Protein AF-0000000065776235 (afdb_homodimer)

Structure (mmCIF, N/CA/C/O backbone):
data_AF-0000000065776235-model_v1
#
loop_
_entity.id
_entity.type
_entity.pdbx_description
1 polymer '2-aminophenol 1,6-dioxygenase subunit alpha'
#
loop_
_atom_site.group_PDB
_atom_site.id
_atom_site.type_symbol
_atom_site.label_atom_id
_atom_site.label_alt_id
_atom_site.label_comp_id
_atom_site.label_asym_id
_atom_site.label_entity_id
_atom_site.label_seq_id
_atom_site.pdbx_PDB_ins_code
_atom_site.Cartn_x
_atom_site.Cartn_y
_atom_site.Cartn_z
_atom_site.occupancy
_atom_site.B_iso_or_equiv
_atom_site.auth_seq_id
_atom_site.auth_comp_id
_atom_site.auth_asym_id
_atom_site.auth_atom_id
_atom_site.pdbx_PDB_model_num
ATOM 1 N N . MET A 1 1 ? 8.898 29.781 17.75 1 84.88 1 MET A N 1
ATOM 2 C CA . MET A 1 1 ? 8.586 28.344 17.719 1 84.88 1 MET A CA 1
ATOM 3 C C . MET A 1 1 ? 8.633 27.812 16.297 1 84.88 1 MET A C 1
ATOM 5 O O . MET A 1 1 ? 8.195 28.469 15.359 1 84.88 1 MET A O 1
ATOM 9 N N . THR A 1 2 ? 9.312 26.734 16.047 1 96.06 2 THR A N 1
ATOM 10 C CA . THR A 1 2 ? 9.547 26.188 14.711 1 96.06 2 THR A CA 1
ATOM 11 C C . THR A 1 2 ? 8.234 25.766 14.062 1 96.06 2 THR A C 1
ATOM 13 O O . THR A 1 2 ? 7.969 26.109 12.914 1 96.06 2 THR A O 1
ATOM 16 N N . VAL A 1 3 ? 7.395 25.156 14.867 1 98.75 3 VAL A N 1
ATOM 17 C CA . VAL A 1 3 ? 6.082 24.781 14.359 1 98.75 3 VAL A CA 1
ATOM 18 C C . VAL A 1 3 ? 5.094 25.922 14.578 1 98.75 3 VAL A C 1
ATOM 20 O O . VAL A 1 3 ? 4.871 26.344 15.711 1 98.75 3 VAL A O 1
ATOM 23 N N . VAL A 1 4 ? 4.406 26.344 13.492 1 98.75 4 VAL A N 1
ATOM 24 C CA . VAL A 1 4 ? 3.594 27.547 13.625 1 98.75 4 VAL A CA 1
ATOM 25 C C . VAL A 1 4 ? 2.117 27.188 13.453 1 98.75 4 VAL A C 1
ATOM 27 O O . VAL A 1 4 ? 1.24 27.969 13.82 1 98.75 4 VAL A O 1
ATOM 30 N N . SER A 1 5 ? 1.833 26.062 12.906 1 98.81 5 SER A N 1
ATOM 31 C CA . SER A 1 5 ? 0.468 25.562 12.805 1 98.81 5 SER A CA 1
ATOM 32 C C . SER A 1 5 ? 0.452 24.062 12.516 1 98.81 5 SER A C 1
ATOM 34 O O . SER A 1 5 ? 1.461 23.484 12.094 1 98.81 5 SER A O 1
ATOM 36 N N . ALA A 1 6 ? -0.639 23.375 12.836 1 98.94 6 ALA A N 1
ATOM 37 C CA . ALA A 1 6 ? -0.788 21.938 12.641 1 98.94 6 ALA A CA 1
ATOM 38 C C . ALA A 1 6 ? -2.234 21.562 12.32 1 98.94 6 ALA A C 1
ATOM 40 O O . ALA A 1 6 ? -3.166 22.125 12.906 1 98.94 6 ALA A O 1
ATOM 41 N N . PHE A 1 7 ? -2.393 20.641 11.375 1 98.94 7 PHE A N 1
ATOM 42 C CA . PHE A 1 7 ? -3.727 20.297 10.898 1 98.94 7 PHE A CA 1
ATOM 43 C C . PHE A 1 7 ? -3.82 18.797 10.609 1 98.94 7 PHE A C 1
ATOM 45 O O . PHE A 1 7 ? -2.83 18.172 10.227 1 98.94 7 PHE A O 1
ATOM 52 N N . LEU A 1 8 ? -4.984 18.219 10.797 1 98.88 8 LEU A N 1
ATOM 53 C CA . LEU A 1 8 ? -5.387 16.938 10.219 1 98.88 8 LEU A CA 1
ATOM 54 C C . LEU A 1 8 ? -6.449 17.141 9.141 1 98.88 8 LEU A C 1
ATOM 56 O O . LEU A 1 8 ? -7.41 17.891 9.344 1 98.88 8 LEU A O 1
ATOM 60 N N . VAL A 1 9 ? -6.25 16.562 7.996 1 98.94 9 VAL A N 1
ATOM 61 C CA . VAL A 1 9 ? -7.23 16.641 6.922 1 98.94 9 VAL A CA 1
ATOM 62 C C . VAL A 1 9 ? -7.457 15.266 6.312 1 98.94 9 VAL A C 1
ATOM 64 O O . VAL A 1 9 ? -6.594 14.391 6.402 1 98.94 9 VAL A O 1
ATOM 67 N N . PRO A 1 10 ? -8.656 15.031 5.723 1 98.31 10 PRO A N 1
ATOM 68 C CA . PRO A 1 10 ? -8.914 13.727 5.121 1 98.31 10 PRO A CA 1
ATOM 69 C C . PRO A 1 10 ? -8.109 13.492 3.848 1 98.31 10 PRO A C 1
ATOM 71 O O . PRO A 1 10 ? -7.691 14.453 3.189 1 98.31 10 PRO A O 1
ATOM 74 N N . GLY A 1 11 ? -7.891 12.227 3.506 1 96.56 11 GLY A N 1
ATOM 75 C CA . GLY A 1 11 ? -7.16 11.875 2.297 1 96.56 11 GLY A CA 1
ATOM 76 C C . GLY A 1 11 ? -8.07 11.508 1.139 1 96.56 11 GLY A C 1
ATOM 77 O O . GLY A 1 11 ? -7.602 11.336 0.01 1 96.56 11 GLY A O 1
ATOM 78 N N . THR A 1 12 ? -9.414 11.453 1.413 1 96.62 12 THR A N 1
ATOM 79 C CA . THR A 1 12 ? -10.359 11.094 0.362 1 96.62 12 THR A CA 1
ATOM 80 C C . THR A 1 12 ? -10.438 12.195 -0.692 1 96.62 12 THR A C 1
ATOM 82 O O . THR A 1 12 ? -10.406 13.383 -0.361 1 96.62 12 THR A O 1
ATOM 85 N N . PRO A 1 13 ? -10.516 11.812 -1.955 1 97.62 13 PRO A N 1
ATOM 86 C CA . PRO A 1 13 ? -10.602 12.82 -3.014 1 97.62 13 PRO A CA 1
ATOM 87 C C . PRO A 1 13 ? -12.023 13.344 -3.221 1 97.62 13 PRO A C 1
ATOM 89 O O . PRO A 1 13 ? -12.234 14.258 -4.02 1 97.62 13 PRO A O 1
ATOM 92 N N . LEU A 1 14 ? -12.969 12.812 -2.504 1 97.38 14 LEU A N 1
ATOM 93 C CA . LEU A 1 14 ? -14.375 13.078 -2.77 1 97.38 14 LEU A CA 1
ATOM 94 C C . LEU A 1 14 ? -14.703 14.555 -2.58 1 97.38 14 LEU A C 1
ATOM 96 O O . LEU A 1 14 ? -15.383 15.156 -3.412 1 97.38 14 LEU A O 1
ATOM 100 N N . PRO A 1 15 ? -14.18 15.188 -1.507 1 98.38 15 PRO A N 1
ATOM 101 C CA . PRO A 1 15 ? -14.453 16.625 -1.363 1 98.38 15 PRO A CA 1
ATOM 102 C C . PRO A 1 15 ? -13.953 17.438 -2.553 1 98.38 15 PRO A C 1
ATOM 104 O O . PRO A 1 15 ? -14.562 18.453 -2.91 1 98.38 15 PRO A O 1
ATOM 107 N N . GLN A 1 16 ? -12.859 17.062 -3.16 1 98.38 16 GLN A N 1
ATOM 108 C CA . GLN A 1 16 ? -12.297 17.766 -4.305 1 98.38 16 GLN A CA 1
ATOM 109 C C . GLN A 1 16 ? -13.055 17.438 -5.586 1 98.38 16 GLN A C 1
ATOM 111 O O . GLN A 1 16 ? -13.305 18.312 -6.41 1 98.38 16 GLN A O 1
ATOM 116 N N . LEU A 1 17 ? -13.453 16.219 -5.723 1 97.94 17 LEU A N 1
ATOM 117 C CA . LEU A 1 17 ? -14 15.734 -6.98 1 97.94 17 LEU A CA 1
ATOM 118 C C . LEU A 1 17 ? -15.492 16.062 -7.082 1 97.94 17 LEU A C 1
ATOM 120 O O . LEU A 1 17 ? -16 16.297 -8.18 1 97.94 17 LEU A O 1
ATOM 124 N N . LYS A 1 18 ? -16.188 15.953 -5.949 1 97.81 18 LYS A N 1
ATOM 125 C CA . LYS A 1 18 ? -17.641 16.125 -5.934 1 97.81 18 LYS A CA 1
ATOM 126 C C . LYS A 1 18 ? -18.078 17.047 -4.809 1 97.81 18 LYS A C 1
ATOM 128 O O . LYS A 1 18 ? -18.875 16.672 -3.953 1 97.81 18 LYS A O 1
ATOM 133 N N . PRO A 1 19 ? -17.609 18.344 -4.902 1 97.25 19 PRO A N 1
ATOM 134 C CA . PRO A 1 19 ? -17.938 19.281 -3.832 1 97.25 19 PRO A CA 1
ATOM 135 C C . PRO A 1 19 ? -19.422 19.625 -3.795 1 97.25 19 PRO A C 1
ATOM 137 O O . PRO A 1 19 ? -19.906 20.219 -2.818 1 97.25 19 PRO A O 1
ATOM 140 N N . GLU A 1 20 ? -20.188 19.219 -4.812 1 96.94 20 GLU A N 1
ATOM 141 C CA . GLU A 1 20 ? -21.609 19.516 -4.859 1 96.94 20 GLU A CA 1
ATOM 142 C C . GLU A 1 20 ? -22.391 18.594 -3.934 1 96.94 20 GLU A C 1
ATOM 144 O O . GLU A 1 20 ? -23.547 18.859 -3.605 1 96.94 20 GLU A O 1
ATOM 149 N N . VAL A 1 21 ? -21.828 17.438 -3.584 1 97.25 21 VAL A N 1
ATOM 150 C CA . VAL A 1 21 ? -22.438 16.562 -2.586 1 97.25 21 VAL A CA 1
ATOM 151 C C . VAL A 1 21 ? -22.359 17.219 -1.209 1 97.25 21 VAL A C 1
ATOM 153 O O . VAL A 1 21 ? -21.266 17.547 -0.735 1 97.25 21 VAL A O 1
ATOM 156 N N . PRO A 1 22 ? -23.438 17.422 -0.541 1 96.44 22 PRO A N 1
ATOM 157 C CA . PRO A 1 22 ? -23.469 18.281 0.652 1 96.44 22 PRO A CA 1
ATOM 158 C C . PRO A 1 22 ? -22.422 17.875 1.69 1 96.44 22 PRO A C 1
ATOM 160 O O . PRO A 1 22 ? -21.641 18.703 2.137 1 96.44 22 PRO A O 1
ATOM 163 N N . SER A 1 23 ? -22.359 16.609 2.057 1 97.06 23 SER A N 1
ATOM 164 C CA . SER A 1 23 ? -21.422 16.172 3.08 1 97.06 23 SER A CA 1
ATOM 165 C C . SER A 1 23 ? -19.984 16.359 2.621 1 97.06 23 SER A C 1
ATOM 167 O O . SER A 1 23 ? -19.125 16.75 3.41 1 97.06 23 SER A O 1
ATOM 169 N N . TRP A 1 24 ? -19.719 16.078 1.38 1 98.38 24 TRP A N 1
ATOM 170 C CA . TRP A 1 24 ? -18.359 16.188 0.846 1 98.38 24 TRP A CA 1
ATOM 171 C C . TRP A 1 24 ? -17.969 17.656 0.645 1 98.38 24 TRP A C 1
ATOM 173 O O . TRP A 1 24 ? -16.812 18.031 0.853 1 98.38 24 TRP A O 1
ATOM 183 N N . GLY A 1 25 ? -18.953 18.422 0.234 1 98.44 25 GLY A N 1
ATOM 184 C CA . GLY A 1 25 ? -18.75 19.859 0.127 1 98.44 25 GLY A CA 1
ATOM 185 C C . GLY A 1 25 ? -18.375 20.516 1.45 1 98.44 25 GLY A C 1
ATOM 186 O O . GLY A 1 25 ? -17.562 21.422 1.495 1 98.44 25 GLY A O 1
ATOM 187 N N . GLN A 1 26 ? -19.047 20.078 2.488 1 98.31 26 GLN A N 1
ATOM 188 C CA . GLN A 1 26 ? -18.734 20.594 3.816 1 98.31 26 GLN A CA 1
ATOM 189 C C . GLN A 1 26 ? -17.297 20.281 4.199 1 98.31 26 GLN A C 1
ATOM 191 O O . GLN A 1 26 ? -16.609 21.109 4.805 1 98.31 26 GLN A O 1
ATOM 196 N N . LEU A 1 27 ? -16.875 19.094 3.902 1 98.81 27 LEU A N 1
ATOM 197 C CA . LEU A 1 27 ? -15.484 18.719 4.168 1 98.81 27 LEU A CA 1
ATOM 198 C C . LEU A 1 27 ? -14.523 19.531 3.311 1 98.81 27 LEU A C 1
ATOM 200 O O . LEU A 1 27 ? -13.453 19.922 3.773 1 98.81 27 LEU A O 1
ATOM 204 N N . ALA A 1 28 ? -14.891 19.797 2.049 1 98.88 28 ALA A N 1
ATOM 205 C CA . ALA A 1 28 ? -14.078 20.641 1.178 1 98.88 28 ALA A CA 1
ATOM 206 C C . ALA A 1 28 ? -13.922 22.031 1.763 1 98.88 28 ALA A C 1
ATOM 208 O O . ALA A 1 28 ? -12.812 22.562 1.848 1 98.88 28 ALA A O 1
ATOM 209 N N . ALA A 1 29 ? -15.031 22.609 2.172 1 98.88 29 ALA A N 1
ATOM 210 C CA . ALA A 1 29 ? -15.023 23.938 2.746 1 98.88 29 ALA A CA 1
ATOM 211 C C . ALA A 1 29 ? -14.172 24 4.012 1 98.88 29 ALA A C 1
ATOM 213 O O . ALA A 1 29 ? -13.438 24.953 4.238 1 98.88 29 ALA A O 1
ATOM 214 N N . ALA A 1 30 ? -14.328 22.984 4.832 1 98.94 30 ALA A N 1
ATOM 215 C CA . ALA A 1 30 ? -13.531 22.922 6.055 1 98.94 30 ALA A CA 1
ATOM 216 C C . ALA A 1 30 ? -12.039 22.828 5.734 1 98.94 30 ALA A C 1
ATOM 218 O O . ALA A 1 30 ? -11.219 23.453 6.414 1 98.94 30 ALA A O 1
ATOM 219 N N . THR A 1 31 ? -11.68 22.062 4.746 1 98.94 31 THR A N 1
ATOM 220 C CA . THR A 1 31 ? -10.281 21.922 4.355 1 98.94 31 THR A CA 1
ATOM 221 C C . THR A 1 31 ? -9.727 23.234 3.799 1 98.94 31 THR A C 1
ATOM 223 O O . THR A 1 31 ? -8.578 23.594 4.059 1 98.94 31 THR A O 1
ATOM 226 N N . GLU A 1 32 ? -10.516 23.938 3.041 1 98.88 32 GLU A N 1
ATOM 227 C CA . GLU A 1 32 ? -10.125 25.266 2.539 1 98.88 32 GLU A CA 1
ATOM 228 C C . GLU A 1 32 ? -9.891 26.234 3.686 1 98.88 32 GLU A C 1
ATOM 230 O O . GLU A 1 32 ? -8.953 27.031 3.643 1 98.88 32 GLU A O 1
ATOM 235 N N . ARG A 1 33 ? -10.766 26.172 4.691 1 98.88 33 ARG A N 1
ATOM 236 C CA . ARG A 1 33 ? -10.578 27.016 5.871 1 98.88 33 ARG A CA 1
ATOM 237 C C . ARG A 1 33 ? -9.266 26.672 6.574 1 98.88 33 ARG A C 1
ATOM 239 O O . ARG A 1 33 ? -8.57 27.578 7.055 1 98.88 33 ARG A O 1
ATOM 246 N N . ALA A 1 34 ? -8.984 25.391 6.648 1 98.94 34 ALA A N 1
ATOM 247 C CA . ALA A 1 34 ? -7.695 24.984 7.203 1 98.94 34 ALA A CA 1
ATOM 248 C C . ALA A 1 34 ? -6.539 25.578 6.406 1 98.94 34 ALA A C 1
ATOM 250 O O . ALA A 1 34 ? -5.535 26.016 6.98 1 98.94 34 ALA A O 1
ATOM 251 N N . GLY A 1 35 ? -6.68 25.562 5.07 1 98.94 35 GLY A N 1
ATOM 252 C CA . GLY A 1 35 ? -5.672 26.172 4.219 1 98.94 35 GLY A CA 1
ATOM 253 C C . GLY A 1 35 ? -5.477 27.656 4.488 1 98.94 35 GLY A C 1
ATOM 254 O O . GLY A 1 35 ? -4.34 28.141 4.527 1 98.94 35 GLY A O 1
ATOM 255 N N . LYS A 1 36 ? -6.523 28.359 4.66 1 98.81 36 LYS A N 1
ATOM 256 C CA . LYS A 1 36 ? -6.449 29.781 4.973 1 98.81 36 LYS A CA 1
ATOM 257 C C . LYS A 1 36 ? -5.754 30.016 6.309 1 98.81 36 LYS A C 1
ATOM 259 O O . LYS A 1 36 ? -4.941 30.922 6.441 1 98.81 36 LYS A O 1
ATOM 264 N N . ALA A 1 37 ? -6.113 29.203 7.281 1 98.88 37 ALA A N 1
ATOM 265 C CA . ALA A 1 37 ? -5.469 29.312 8.586 1 98.88 37 ALA A CA 1
ATOM 266 C C . ALA A 1 37 ? -3.973 29.016 8.484 1 98.88 37 ALA A C 1
ATOM 268 O O . ALA A 1 37 ? -3.158 29.672 9.133 1 98.88 37 ALA A O 1
ATOM 269 N N . LEU A 1 38 ? -3.646 27.984 7.707 1 98.88 38 LEU A N 1
ATOM 270 C CA . LEU A 1 38 ? -2.244 27.656 7.488 1 98.88 38 LEU A CA 1
ATOM 271 C C . LEU A 1 38 ? -1.491 28.828 6.875 1 98.88 38 LEU A C 1
ATOM 273 O O . LEU A 1 38 ? -0.419 29.203 7.355 1 98.88 38 LEU A O 1
ATOM 277 N N . ALA A 1 39 ? -1.997 29.422 5.887 1 98.81 39 ALA A N 1
ATOM 278 C CA . ALA A 1 39 ? -1.361 30.547 5.23 1 98.81 39 ALA A CA 1
ATOM 279 C C . ALA A 1 39 ? -1.167 31.719 6.203 1 98.81 39 ALA A C 1
ATOM 281 O O . ALA A 1 39 ? -0.132 32.375 6.184 1 98.81 39 ALA A O 1
ATOM 282 N N . ALA A 1 40 ? -2.166 31.922 7.031 1 98.69 40 ALA A N 1
ATOM 283 C CA . ALA A 1 40 ? -2.125 33.031 7.984 1 98.69 40 ALA A CA 1
ATOM 284 C C . ALA A 1 40 ? -0.993 32.844 8.992 1 98.69 40 ALA A C 1
ATOM 286 O O . ALA A 1 40 ? -0.474 33.812 9.539 1 98.69 40 ALA A O 1
ATOM 287 N N . SER A 1 41 ? -0.608 31.609 9.219 1 98.56 41 SER A N 1
ATOM 288 C CA . SER A 1 41 ? 0.469 31.328 10.164 1 98.56 41 SER A CA 1
ATOM 289 C C . SER A 1 41 ? 1.835 31.578 9.531 1 98.56 41 SER A C 1
ATOM 291 O O . SER A 1 41 ? 2.859 31.531 10.219 1 98.56 41 SER A O 1
ATOM 293 N N . ARG A 1 42 ? 1.979 31.797 8.273 1 98.19 42 ARG A N 1
ATOM 294 C CA . ARG A 1 42 ? 3.143 32.219 7.5 1 98.19 42 ARG A CA 1
ATOM 295 C C . ARG A 1 42 ? 4.277 31.203 7.637 1 98.19 42 ARG A C 1
ATOM 297 O O . ARG A 1 42 ? 5.402 31.578 7.977 1 98.19 42 ARG A O 1
ATOM 304 N N . PRO A 1 43 ? 4.023 29.969 7.332 1 98.81 43 PRO A N 1
ATOM 305 C CA . PRO A 1 43 ? 5.125 29 7.32 1 98.81 43 PRO A CA 1
ATOM 306 C C . PRO A 1 43 ? 6.043 29.172 6.113 1 98.81 43 PRO A C 1
ATOM 308 O O . PRO A 1 43 ? 5.625 29.703 5.086 1 98.81 43 PRO A O 1
ATOM 311 N N . ASP A 1 44 ? 7.301 28.781 6.254 1 98.75 44 ASP A N 1
ATOM 312 C CA . ASP A 1 44 ? 8.227 28.719 5.129 1 98.75 44 ASP A CA 1
ATOM 313 C C . ASP A 1 44 ? 8.039 27.422 4.332 1 98.75 44 ASP A C 1
ATOM 315 O O . ASP A 1 44 ? 8.352 27.375 3.143 1 98.75 44 ASP A O 1
ATOM 319 N N . VAL A 1 45 ? 7.543 26.375 5.02 1 98.88 45 VAL A N 1
ATOM 320 C CA . VAL A 1 45 ? 7.41 25.062 4.426 1 98.88 45 VAL A CA 1
ATOM 321 C C . VAL A 1 45 ? 6.312 24.281 5.145 1 98.88 45 VAL A C 1
ATOM 323 O O . VAL A 1 45 ? 5.98 24.578 6.293 1 98.88 45 VAL A O 1
ATOM 326 N N . VAL A 1 46 ? 5.676 23.344 4.48 1 98.94 46 VAL A N 1
ATOM 327 C CA . VAL A 1 46 ? 4.637 22.5 5.047 1 98.94 46 VAL A CA 1
ATOM 328 C C . VAL A 1 46 ? 5.129 21.047 5.113 1 98.94 46 VAL A C 1
ATOM 330 O O . VAL A 1 46 ? 5.512 20.469 4.094 1 98.94 46 VAL A O 1
ATOM 333 N N . LEU A 1 47 ? 5.191 20.453 6.316 1 98.94 47 LEU A N 1
ATOM 334 C CA . LEU A 1 47 ? 5.488 19.031 6.516 1 98.94 47 LEU A CA 1
ATOM 335 C C . LEU A 1 47 ? 4.23 18.188 6.371 1 98.94 47 LEU A C 1
ATOM 337 O O . LEU A 1 47 ? 3.291 18.328 7.16 1 98.94 47 LEU A O 1
ATOM 341 N N . VAL A 1 48 ? 4.258 17.297 5.375 1 98.94 48 VAL A N 1
ATOM 342 C CA . VAL A 1 48 ? 3.066 16.5 5.078 1 98.94 48 VAL A CA 1
ATOM 343 C C . VAL A 1 48 ? 3.369 15.023 5.258 1 98.94 48 VAL A C 1
ATOM 345 O O . VAL A 1 48 ? 4.418 14.539 4.824 1 98.94 48 VAL A O 1
ATOM 348 N N . TYR A 1 49 ? 2.553 14.32 5.957 1 98.81 49 TYR A N 1
ATOM 349 C CA . TYR A 1 49 ? 2.492 12.867 6.023 1 98.81 49 TYR A CA 1
ATOM 350 C C . TYR A 1 49 ? 1.138 12.352 5.551 1 98.81 49 TYR A C 1
ATOM 352 O O . TYR A 1 49 ? 0.103 12.688 6.133 1 98.81 49 TYR A O 1
ATOM 360 N N . SER A 1 50 ? 1.16 11.586 4.512 1 98.31 50 SER A N 1
ATOM 361 C CA . SER A 1 50 ? -0.081 11.047 3.961 1 98.31 50 SER A CA 1
ATOM 362 C C . SER A 1 50 ? -0.173 9.539 4.172 1 98.31 50 SER A C 1
ATOM 364 O O . SER A 1 50 ? 0.719 8.797 3.764 1 98.31 50 SER A O 1
ATOM 366 N N . THR A 1 51 ? -1.285 9.117 4.742 1 97 51 THR A N 1
ATOM 367 C CA . THR A 1 51 ? -1.516 7.691 4.945 1 97 51 THR A CA 1
ATOM 368 C C . THR A 1 51 ? -1.754 6.992 3.609 1 97 51 THR A C 1
ATOM 370 O O . THR A 1 51 ? -1.805 5.762 3.551 1 97 51 THR A O 1
ATOM 373 N N . GLN A 1 52 ? -1.763 7.734 2.512 1 95.88 52 GLN A N 1
ATOM 374 C CA . GLN A 1 52 ? -2.082 7.137 1.22 1 95.88 52 GLN A CA 1
ATOM 375 C C . GLN A 1 52 ? -0.837 7.02 0.345 1 95.88 52 GLN A C 1
ATOM 377 O O . GLN A 1 52 ? -0.895 6.465 -0.754 1 95.88 52 GLN A O 1
ATOM 382 N N . TRP A 1 53 ? 0.261 7.59 0.781 1 96.19 53 TRP A N 1
ATOM 383 C CA . TRP A 1 53 ? 1.535 7.234 0.165 1 96.19 53 TRP A CA 1
ATOM 384 C C . TRP A 1 53 ? 2.119 5.98 0.806 1 96.19 53 TRP A C 1
ATOM 386 O O . TRP A 1 53 ? 2.961 6.07 1.704 1 96.19 53 TRP A O 1
ATOM 396 N N . LEU A 1 54 ? 1.736 4.867 0.277 1 93.19 54 LEU A N 1
ATOM 397 C CA . LEU A 1 54 ? 2.105 3.576 0.853 1 93.19 54 LEU A CA 1
ATOM 398 C C . LEU A 1 54 ? 3.506 3.166 0.411 1 93.19 54 LEU A C 1
ATOM 400 O O . LEU A 1 54 ? 3.797 3.125 -0.787 1 93.19 54 LEU A O 1
ATOM 404 N N . ALA A 1 55 ? 4.324 3 1.393 1 91.12 55 ALA A N 1
ATOM 405 C CA . ALA A 1 55 ? 5.684 2.514 1.156 1 91.12 55 ALA A CA 1
ATOM 406 C C . ALA A 1 55 ? 5.953 1.235 1.944 1 91.12 55 ALA A C 1
ATOM 408 O O . ALA A 1 55 ? 5.387 1.033 3.023 1 91.12 55 ALA A O 1
ATOM 409 N N . VAL A 1 56 ? 6.75 0.405 1.348 1 84 56 VAL A N 1
ATOM 410 C CA . VAL A 1 56 ? 7.047 -0.854 2.023 1 84 56 VAL A CA 1
ATOM 411 C C . VAL A 1 56 ? 8.539 -0.942 2.316 1 84 56 VAL A C 1
ATOM 413 O O . VAL A 1 56 ? 8.969 -1.696 3.195 1 84 56 VAL A O 1
ATOM 416 N N . LEU A 1 57 ? 9.328 -0.141 1.485 1 80.44 57 LEU A N 1
ATOM 417 C CA . LEU A 1 57 ? 10.773 -0.131 1.695 1 80.44 57 LEU A CA 1
ATOM 418 C C . LEU A 1 57 ? 11.227 1.207 2.264 1 80.44 57 LEU A C 1
ATOM 420 O O . LEU A 1 57 ? 10.922 2.262 1.706 1 80.44 57 LEU A O 1
ATOM 424 N N . ASP A 1 58 ? 11.906 1.327 3.338 1 83.62 58 ASP A N 1
ATOM 425 C CA . ASP A 1 58 ? 12.516 2.51 3.932 1 83.62 58 ASP A CA 1
ATOM 426 C C . ASP A 1 58 ? 11.5 3.629 4.113 1 83.62 58 ASP A C 1
ATOM 428 O O . ASP A 1 58 ? 10.391 3.564 3.568 1 83.62 58 ASP A O 1
ATOM 432 N N . GLN A 1 59 ? 11.789 4.52 4.863 1 92.94 59 GLN A N 1
ATOM 433 C CA . GLN A 1 59 ? 11.094 5.801 4.836 1 92.94 59 GLN A CA 1
ATOM 434 C C . GLN A 1 59 ? 11.445 6.586 3.572 1 92.94 59 GLN A C 1
ATOM 436 O O . GLN A 1 59 ? 12.617 6.754 3.24 1 92.94 59 GLN A O 1
ATOM 441 N N . GLN A 1 60 ? 10.445 6.996 2.865 1 94.69 60 GLN A N 1
ATOM 442 C CA . GLN A 1 60 ? 10.672 7.75 1.638 1 94.69 60 GLN A CA 1
ATOM 443 C C . GLN A 1 60 ? 10.258 9.211 1.802 1 94.69 60 GLN A C 1
ATOM 445 O O . GLN A 1 60 ? 9.242 9.508 2.436 1 94.69 60 GLN A O 1
ATOM 450 N N . TRP A 1 61 ? 11.117 10.047 1.339 1 97.25 61 TRP A N 1
ATOM 451 C CA . TRP A 1 61 ? 10.867 11.484 1.297 1 97.25 61 TRP A CA 1
ATOM 452 C C . TRP A 1 61 ? 10.875 11.992 -0.139 1 97.25 61 TRP A C 1
ATOM 454 O O . TRP A 1 61 ? 11.711 11.578 -0.948 1 97.25 61 TRP A O 1
ATOM 464 N N . LEU A 1 62 ? 9.93 12.875 -0.512 1 97.31 62 LEU A N 1
ATOM 465 C CA . LEU A 1 62 ? 9.891 13.453 -1.852 1 97.31 62 LEU A CA 1
ATOM 466 C C . LEU A 1 62 ? 11 14.484 -2.033 1 97.31 62 LEU A C 1
ATOM 468 O O . LEU A 1 62 ? 10.945 15.562 -1.436 1 97.31 62 LEU A O 1
ATOM 472 N N . THR A 1 63 ? 12 14.164 -2.863 1 97.5 63 THR A N 1
ATOM 473 C CA . THR A 1 63 ? 13.133 15.062 -3.051 1 97.5 63 THR A CA 1
ATOM 474 C C . THR A 1 63 ? 13.141 15.625 -4.469 1 97.5 63 THR A C 1
ATOM 476 O O . THR A 1 63 ? 14.148 16.188 -4.91 1 97.5 63 THR A O 1
ATOM 479 N N . ARG A 1 64 ? 12.07 15.461 -5.199 1 96.38 64 ARG A N 1
ATOM 480 C CA . ARG A 1 64 ? 11.914 16.109 -6.5 1 96.38 64 ARG A CA 1
ATOM 481 C C . ARG A 1 64 ? 11.383 17.531 -6.344 1 96.38 64 ARG A C 1
ATOM 483 O O . ARG A 1 64 ? 10.352 17.75 -5.711 1 96.38 64 ARG A O 1
ATOM 490 N N . PRO A 1 65 ? 12.039 18.484 -6.973 1 97.62 65 PRO A N 1
ATOM 491 C CA . PRO A 1 65 ? 11.664 19.875 -6.738 1 97.62 65 PRO A CA 1
ATOM 492 C C . PRO A 1 65 ? 10.25 20.203 -7.207 1 97.62 65 PRO A C 1
ATOM 494 O O . PRO A 1 65 ? 9.562 21.016 -6.59 1 97.62 65 PRO A O 1
ATOM 497 N N . ARG A 1 66 ? 9.914 19.625 -8.312 1 98.12 66 ARG A N 1
ATOM 498 C CA . ARG A 1 66 ? 8.594 19.859 -8.883 1 98.12 66 ARG A CA 1
ATOM 499 C C . ARG A 1 66 ? 7.996 18.562 -9.43 1 98.12 66 ARG A C 1
ATOM 501 O O . ARG A 1 66 ? 8.648 17.844 -10.195 1 98.12 66 ARG A O 1
ATOM 508 N N . SER A 1 67 ? 6.848 18.234 -8.984 1 97.44 67 SER A N 1
ATOM 509 C CA . SER A 1 67 ? 6.062 17.109 -9.492 1 97.44 67 SER A CA 1
ATOM 510 C C . SER A 1 67 ? 4.754 17.594 -10.117 1 97.44 67 SER A C 1
ATOM 512 O O . SER A 1 67 ? 3.947 18.234 -9.445 1 97.44 67 SER A O 1
ATOM 514 N N . GLU A 1 68 ? 4.555 17.328 -11.352 1 96.81 68 GLU A N 1
ATOM 515 C CA . GLU A 1 68 ? 3.332 17.734 -12.039 1 96.81 68 GLU A CA 1
ATOM 516 C C . GLU A 1 68 ? 2.727 16.578 -12.836 1 96.81 68 GLU A C 1
ATOM 518 O O . GLU A 1 68 ? 3.445 15.688 -13.289 1 96.81 68 GLU A O 1
ATOM 523 N N . GLY A 1 69 ? 1.39 16.594 -12.906 1 95.38 69 GLY A N 1
ATOM 524 C CA . GLY A 1 69 ? 0.715 15.547 -13.664 1 95.38 69 GLY A CA 1
ATOM 525 C C . GLY A 1 69 ? -0.773 15.469 -13.383 1 95.38 69 GLY A C 1
ATOM 526 O O . GLY A 1 69 ? -1.372 16.438 -12.914 1 95.38 69 GLY A O 1
ATOM 527 N N . VAL A 1 70 ? -1.372 14.406 -13.875 1 94.19 70 VAL A N 1
ATOM 528 C CA . VAL A 1 70 ? -2.775 14.07 -13.648 1 94.19 70 VAL A CA 1
ATOM 529 C C . VAL A 1 70 ? -2.885 12.695 -13 1 94.19 70 VAL A C 1
ATOM 531 O O . VAL A 1 70 ? -2.236 11.742 -13.43 1 94.19 70 VAL A O 1
ATOM 534 N N . HIS A 1 71 ? -3.609 12.695 -11.906 1 93.44 71 HIS A N 1
ATOM 535 C CA . HIS A 1 71 ? -3.783 11.469 -11.133 1 93.44 71 HIS A CA 1
ATOM 536 C C . HIS A 1 71 ? -5.234 11 -11.164 1 93.44 71 HIS A C 1
ATOM 538 O O . HIS A 1 71 ? -6.156 11.82 -11.086 1 93.44 71 HIS A O 1
ATOM 544 N N . VAL A 1 72 ? -5.457 9.68 -11.367 1 89.38 72 VAL A N 1
ATOM 545 C CA . VAL A 1 72 ? -6.766 9.047 -11.234 1 89.38 72 VAL A CA 1
ATOM 546 C C . VAL A 1 72 ? -6.781 8.141 -10 1 89.38 72 VAL A C 1
ATOM 548 O O . VAL A 1 72 ? -5.957 7.234 -9.883 1 89.38 72 VAL A O 1
ATOM 551 N N . ASP A 1 73 ? -7.699 8.484 -9.109 1 91.31 73 ASP A N 1
ATOM 552 C CA . ASP A 1 73 ? -7.805 7.672 -7.898 1 91.31 73 ASP A CA 1
ATOM 553 C C . ASP A 1 73 ? -8.305 6.266 -8.219 1 91.31 73 ASP A C 1
ATOM 555 O O . ASP A 1 73 ? -9.266 6.098 -8.969 1 91.31 73 ASP A O 1
ATOM 559 N N . GLU A 1 74 ? -7.699 5.32 -7.602 1 83.25 74 GLU A N 1
ATOM 560 C CA . GLU A 1 74 ? -7.988 3.938 -7.969 1 83.25 74 GLU A CA 1
ATOM 561 C C . GLU A 1 74 ? -9.367 3.514 -7.477 1 83.25 74 GLU A C 1
ATOM 563 O O . GLU A 1 74 ? -9.977 2.594 -8.031 1 83.25 74 GLU A O 1
ATOM 568 N N . ASN A 1 75 ? -9.867 4.148 -6.43 1 85 75 ASN A N 1
ATOM 569 C CA . ASN A 1 75 ? -11.141 3.766 -5.824 1 85 75 ASN A CA 1
ATOM 570 C C . ASN A 1 75 ? -12.297 4.609 -6.359 1 85 75 ASN A C 1
ATOM 572 O O . ASN A 1 75 ? -13.453 4.188 -6.309 1 85 75 ASN A O 1
ATOM 576 N N . TRP A 1 76 ? -11.945 5.777 -6.855 1 90.25 76 TRP A N 1
ATOM 577 C CA . TRP A 1 76 ? -12.977 6.734 -7.23 1 90.25 76 TRP A CA 1
ATOM 578 C C . TRP A 1 76 ? -12.758 7.242 -8.656 1 90.25 76 TRP A C 1
ATOM 580 O O . TRP A 1 76 ? -12.977 8.422 -8.938 1 90.25 76 TRP A O 1
ATOM 590 N N . TYR A 1 77 ? -12.242 6.406 -9.484 1 86.25 77 TYR A N 1
ATOM 591 C CA . TYR A 1 77 ? -11.836 6.789 -10.828 1 86.25 77 TYR A CA 1
ATOM 592 C C . TYR A 1 77 ? -13.031 7.293 -11.633 1 86.25 77 TYR A C 1
ATOM 594 O O . TYR A 1 77 ? -12.867 8.07 -12.57 1 86.25 77 TYR A O 1
ATOM 602 N N . GLU A 1 78 ? -14.289 6.93 -11.25 1 86.56 78 GLU A N 1
ATOM 603 C CA . GLU A 1 78 ? -15.492 7.324 -11.977 1 86.56 78 GLU A CA 1
ATOM 604 C C . GLU A 1 78 ? -15.82 8.797 -11.75 1 86.56 78 GLU A C 1
ATOM 606 O O . GLU A 1 78 ? -16.609 9.383 -12.5 1 86.56 78 GLU A O 1
ATOM 611 N N . PHE A 1 79 ? -15.188 9.383 -10.734 1 91.75 79 PHE A N 1
ATOM 612 C CA . PHE A 1 79 ? -15.57 10.742 -10.367 1 91.75 79 PHE A CA 1
ATOM 613 C C . PHE A 1 79 ? -14.648 11.766 -11.023 1 91.75 79 PHE A C 1
ATOM 615 O O . PHE A 1 79 ? -14.906 12.969 -10.969 1 91.75 79 PHE A O 1
ATOM 622 N N . GLY A 1 80 ? -13.57 11.336 -11.695 1 91 80 GLY A N 1
ATOM 623 C CA . GLY A 1 80 ? -12.719 12.258 -12.43 1 91 80 GLY A CA 1
ATOM 624 C C . GLY A 1 80 ? -11.25 12.133 -12.078 1 91 80 GLY A C 1
ATOM 625 O O . GLY A 1 80 ? -10.852 11.188 -11.383 1 91 80 GLY A O 1
ATOM 626 N N . ASP A 1 81 ? -10.5 13 -12.664 1 93.81 81 ASP A N 1
ATOM 627 C CA . ASP A 1 81 ? -9.055 12.992 -12.445 1 93.81 81 ASP A CA 1
ATOM 628 C C . ASP A 1 81 ? -8.617 14.195 -11.609 1 93.81 81 ASP A C 1
ATOM 630 O O . ASP A 1 81 ? -9.406 15.102 -11.352 1 93.81 81 ASP A O 1
ATOM 634 N N . LEU A 1 82 ? -7.465 14.133 -11.047 1 96.5 82 LEU A N 1
ATOM 635 C CA . LEU A 1 82 ? -6.883 15.133 -10.164 1 96.5 82 LEU A CA 1
ATOM 636 C C . LEU A 1 82 ? -5.59 15.695 -10.75 1 96.5 82 LEU A C 1
ATOM 638 O O . LEU A 1 82 ? -4.539 15.047 -10.672 1 96.5 82 LEU A O 1
ATOM 642 N N . ALA A 1 83 ? -5.641 16.906 -11.289 1 96.88 83 ALA A N 1
ATOM 643 C CA . ALA A 1 83 ? -4.414 17.562 -11.727 1 96.88 83 ALA A CA 1
ATOM 644 C C . ALA A 1 83 ? -3.605 18.062 -10.531 1 96.88 83 ALA A C 1
ATOM 646 O O . ALA A 1 83 ? -4.176 18.484 -9.523 1 96.88 83 ALA A O 1
ATOM 647 N N . TYR A 1 84 ? -2.289 17.984 -10.617 1 97.81 84 TYR A N 1
ATOM 648 C CA . TYR A 1 84 ? -1.461 18.484 -9.523 1 97.81 84 TYR A CA 1
ATOM 649 C C . TYR A 1 84 ? -0.182 19.125 -10.062 1 97.81 84 TYR A C 1
ATOM 651 O O . TYR A 1 84 ? 0.259 18.797 -11.172 1 97.81 84 TYR A O 1
ATOM 659 N N . ASP A 1 85 ? 0.341 20.078 -9.492 1 98.25 85 ASP A N 1
ATOM 660 C CA . ASP A 1 85 ? 1.614 20.781 -9.656 1 98.25 85 ASP A CA 1
ATOM 661 C C . ASP A 1 85 ? 2.207 21.156 -8.297 1 98.25 85 ASP A C 1
ATOM 663 O O . ASP A 1 85 ? 1.844 22.188 -7.727 1 98.25 85 ASP A O 1
ATOM 667 N N . ILE A 1 86 ? 3.115 20.297 -7.805 1 98.5 86 ILE A N 1
ATOM 668 C CA . ILE A 1 86 ? 3.523 20.359 -6.406 1 98.5 86 ILE A CA 1
ATOM 669 C C . ILE A 1 86 ? 5.004 20.719 -6.316 1 98.5 86 ILE A C 1
ATOM 671 O O . ILE A 1 86 ? 5.84 20.109 -6.984 1 98.5 86 ILE A O 1
ATOM 675 N N . ARG A 1 87 ? 5.301 21.703 -5.52 1 98.75 87 ARG A N 1
ATOM 676 C CA . ARG A 1 87 ? 6.668 22.109 -5.227 1 98.75 87 ARG A CA 1
ATOM 677 C C . ARG A 1 87 ? 7.145 21.531 -3.9 1 98.75 87 ARG A C 1
ATOM 679 O O . ARG A 1 87 ? 6.387 21.484 -2.93 1 98.75 87 ARG A O 1
ATOM 686 N N . ALA A 1 88 ? 8.352 21.047 -3.932 1 98.56 88 ALA A N 1
ATOM 687 C CA . ALA A 1 88 ? 8.945 20.484 -2.719 1 98.56 88 ALA A CA 1
ATOM 688 C C . ALA A 1 88 ? 10.125 21.328 -2.246 1 98.56 88 ALA A C 1
ATOM 690 O O . ALA A 1 88 ? 10.828 21.938 -3.059 1 98.56 88 ALA A O 1
ATOM 691 N N . ASP A 1 89 ? 10.273 21.453 -0.972 1 98.69 89 ASP A N 1
ATOM 692 C CA . ASP A 1 89 ? 11.508 21.969 -0.375 1 98.69 89 ASP A CA 1
ATOM 693 C C . ASP A 1 89 ? 12.578 20.875 -0.33 1 98.69 89 ASP A C 1
ATOM 695 O O . ASP A 1 89 ? 12.758 20.219 0.695 1 98.69 89 ASP A O 1
ATOM 699 N N . THR A 1 90 ? 13.352 20.75 -1.38 1 98.38 90 THR A N 1
ATOM 700 C CA . THR A 1 90 ? 14.258 19.625 -1.549 1 98.38 90 THR A CA 1
ATOM 701 C C . THR A 1 90 ? 15.398 19.703 -0.537 1 98.38 90 THR A C 1
ATOM 703 O O . THR A 1 90 ? 15.906 18.672 -0.084 1 98.38 90 THR A O 1
ATOM 706 N N . ALA A 1 91 ? 15.812 20.938 -0.182 1 98.62 91 ALA A N 1
ATOM 707 C CA . ALA A 1 91 ? 16.875 21.078 0.818 1 98.62 91 ALA A CA 1
ATOM 708 C C . ALA A 1 91 ? 16.453 20.453 2.145 1 98.62 91 ALA A C 1
ATOM 710 O O . ALA A 1 91 ? 17.219 19.688 2.746 1 98.62 91 ALA A O 1
ATOM 711 N N . LEU A 1 92 ? 15.258 20.75 2.561 1 98.81 92 LEU A N 1
ATOM 712 C CA . LEU A 1 92 ? 14.766 20.203 3.822 1 98.81 92 LEU A CA 1
ATOM 713 C C . LEU A 1 92 ? 14.477 18.719 3.689 1 98.81 92 LEU A C 1
ATOM 715 O O . LEU A 1 92 ? 14.758 17.938 4.605 1 98.81 92 LEU A O 1
ATOM 719 N N . ALA A 1 93 ? 13.898 18.266 2.582 1 98.75 93 ALA A N 1
ATOM 720 C CA . ALA A 1 93 ? 13.625 16.844 2.355 1 98.75 93 ALA A CA 1
ATOM 721 C C . ALA A 1 93 ? 14.914 16.031 2.395 1 98.75 93 ALA A C 1
ATOM 723 O O . ALA A 1 93 ? 14.953 14.953 2.988 1 98.75 93 ALA A O 1
ATOM 724 N N . GLU A 1 94 ? 15.93 16.547 1.778 1 98.44 94 GLU A N 1
ATOM 725 C CA . GLU A 1 94 ? 17.219 15.867 1.776 1 98.44 94 GLU A CA 1
ATOM 726 C C . GLU A 1 94 ? 17.812 15.797 3.184 1 98.44 94 GLU A C 1
ATOM 728 O O . GLU A 1 94 ? 18.453 14.805 3.545 1 98.44 94 GLU A O 1
ATOM 733 N N . ALA A 1 95 ? 17.641 16.859 3.924 1 98.62 95 ALA A N 1
ATOM 734 C CA . ALA A 1 95 ? 18.078 16.828 5.316 1 98.62 95 ALA A CA 1
ATOM 735 C C . ALA A 1 95 ? 17.359 15.727 6.09 1 98.62 95 ALA A C 1
ATOM 737 O O . ALA A 1 95 ? 17.969 15.055 6.926 1 98.62 95 ALA A O 1
ATOM 738 N N . CYS A 1 96 ? 16.062 15.531 5.832 1 98.5 96 CYS A N 1
ATOM 739 C CA . CYS A 1 96 ? 15.305 14.461 6.473 1 98.5 96 CYS A CA 1
ATOM 740 C C . CYS A 1 96 ? 15.828 13.094 6.059 1 98.5 96 CYS A C 1
ATOM 742 O O . CYS A 1 96 ? 15.945 12.195 6.891 1 98.5 96 CYS A O 1
ATOM 744 N N . VAL A 1 97 ? 16.156 12.938 4.781 1 96.88 97 VAL A N 1
ATOM 745 C CA . VAL A 1 97 ? 16.719 11.68 4.277 1 96.88 97 VAL A CA 1
ATOM 746 C C . VAL A 1 97 ? 18.016 11.359 5.02 1 96.88 97 VAL A C 1
ATOM 748 O O . VAL A 1 97 ? 18.203 10.234 5.484 1 96.88 97 VAL A O 1
ATOM 751 N N . THR A 1 98 ? 18.844 12.352 5.207 1 96.12 98 THR A N 1
ATOM 752 C CA . THR A 1 98 ? 20.172 12.172 5.781 1 96.12 98 THR A CA 1
ATOM 753 C C . THR A 1 98 ? 20.078 11.93 7.2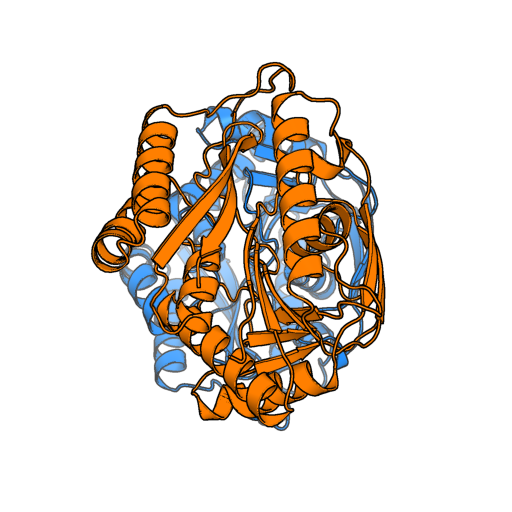85 1 96.12 98 THR A C 1
ATOM 755 O O . THR A 1 98 ? 20.875 11.172 7.848 1 96.12 98 THR A O 1
ATOM 758 N N . SER A 1 99 ? 19.109 12.531 7.898 1 96.06 99 SER A N 1
ATOM 759 C CA . SER A 1 99 ? 19 12.5 9.352 1 96.06 99 SER A CA 1
ATOM 760 C C . SER A 1 99 ? 18.281 11.25 9.828 1 96.06 99 SER A C 1
ATOM 762 O O . SER A 1 99 ? 18.469 10.805 10.961 1 96.06 99 SER A O 1
ATOM 764 N N . SER A 1 100 ? 17.422 10.672 8.992 1 93.56 100 SER A N 1
ATOM 765 C CA . SER A 1 100 ? 16.547 9.57 9.391 1 93.56 100 SER A CA 1
ATOM 766 C C . SER A 1 100 ? 17.359 8.383 9.914 1 93.56 100 SER A C 1
ATOM 768 O O . SER A 1 100 ? 17.047 7.84 10.977 1 93.56 100 SER A O 1
ATOM 770 N N . PRO A 1 101 ? 18.438 8.016 9.227 1 86.75 101 PRO A N 1
ATOM 771 C CA . PRO A 1 101 ? 19.219 6.871 9.711 1 86.75 101 PRO A CA 1
ATOM 772 C C . PRO A 1 101 ? 19.859 7.129 11.07 1 86.75 101 PRO A C 1
ATOM 774 O O . PRO A 1 101 ? 20.062 6.195 11.852 1 86.75 101 PRO A O 1
ATOM 777 N N . LEU A 1 102 ? 20.172 8.367 11.359 1 84.19 102 LEU A N 1
ATOM 778 C CA . LEU A 1 102 ? 20.781 8.742 12.641 1 84.19 102 LEU A CA 1
ATOM 779 C C . LEU A 1 102 ? 19.797 8.5 13.789 1 84.19 102 LEU A C 1
ATOM 781 O O . LEU A 1 102 ? 20.219 8.383 14.945 1 84.19 102 LEU A O 1
ATOM 785 N N . HIS A 1 103 ? 18.578 8.336 13.391 1 82.56 103 HIS A N 1
ATOM 786 C CA . HIS A 1 103 ? 17.547 8.086 14.383 1 82.56 103 HIS A CA 1
ATOM 787 C C . HIS A 1 103 ? 16.984 6.676 14.258 1 82.56 103 HIS A C 1
ATOM 789 O O . HIS A 1 103 ? 15.867 6.402 14.719 1 82.56 103 HIS A O 1
ATOM 795 N N . GLY A 1 104 ? 17.641 5.871 13.508 1 83.75 104 GLY A N 1
ATOM 796 C CA . GLY A 1 104 ? 17.328 4.449 13.469 1 83.75 104 GLY A CA 1
ATOM 797 C C . GLY A 1 104 ? 16.312 4.09 12.398 1 83.75 104 GLY A C 1
ATOM 798 O O . GLY A 1 104 ? 15.75 2.994 12.414 1 83.75 104 GLY A O 1
ATOM 799 N N . VAL A 1 105 ? 15.984 5.039 11.516 1 87.88 105 VAL A N 1
ATOM 800 C CA . VAL A 1 105 ? 15.031 4.773 10.438 1 87.88 105 VAL A CA 1
ATOM 801 C C . VAL A 1 105 ? 15.719 4.949 9.086 1 87.88 105 VAL A C 1
ATOM 803 O O . VAL A 1 105 ? 16.141 6.059 8.734 1 87.88 105 VAL A O 1
ATOM 806 N N . HIS A 1 106 ? 15.836 3.912 8.375 1 86.44 106 HIS A N 1
ATOM 807 C CA . HIS A 1 106 ? 16.391 4.027 7.027 1 86.44 106 HIS A CA 1
ATOM 808 C C . HIS A 1 106 ? 15.484 4.844 6.121 1 86.44 106 HIS A C 1
ATOM 810 O O . HIS A 1 106 ? 14.258 4.723 6.188 1 86.44 106 HIS A O 1
ATOM 816 N N . ALA A 1 107 ? 16.188 5.648 5.312 1 92.06 107 ALA A N 1
ATOM 817 C CA . ALA A 1 107 ? 15.375 6.543 4.484 1 92.06 107 ALA A CA 1
ATOM 818 C C . ALA A 1 107 ? 16.016 6.727 3.107 1 92.06 107 ALA A C 1
ATOM 820 O O . ALA A 1 107 ? 17.203 6.492 2.932 1 92.06 107 ALA A O 1
ATOM 821 N N . ARG A 1 108 ? 15.266 7.09 2.146 1 90.44 108 ARG A N 1
ATOM 822 C CA . ARG A 1 108 ? 15.727 7.441 0.808 1 90.44 108 ARG A CA 1
ATOM 823 C C . ARG A 1 108 ? 14.883 8.57 0.218 1 90.44 108 ARG A C 1
ATOM 825 O O . ARG A 1 108 ? 13.734 8.758 0.609 1 90.44 108 ARG A O 1
ATOM 832 N N . GLY A 1 109 ? 15.516 9.281 -0.708 1 94.06 109 GLY A N 1
ATOM 833 C CA . GLY A 1 109 ? 14.805 10.297 -1.466 1 94.06 109 GLY A CA 1
ATOM 834 C C . GLY A 1 109 ? 14.164 9.766 -2.734 1 94.06 109 GLY A C 1
ATOM 835 O O . GLY A 1 109 ? 14.719 8.867 -3.379 1 94.06 109 GLY A O 1
ATOM 836 N N . VAL A 1 110 ? 13.031 10.289 -3.033 1 92.81 110 VAL A N 1
ATOM 837 C CA . VAL A 1 110 ? 12.375 9.969 -4.297 1 92.81 110 VAL A CA 1
ATOM 838 C C . VAL A 1 110 ? 12.523 11.141 -5.262 1 92.81 110 VAL A C 1
ATOM 840 O O . VAL A 1 110 ? 11.969 12.219 -5.031 1 92.81 110 VAL A O 1
ATOM 843 N N . ASN A 1 111 ? 13.273 10.898 -6.344 1 92.38 111 ASN A N 1
ATOM 844 C CA . ASN A 1 111 ? 13.562 11.984 -7.277 1 92.38 111 ASN A CA 1
ATOM 845 C C . ASN A 1 111 ? 13.539 11.5 -8.727 1 92.38 111 ASN A C 1
ATOM 847 O O . ASN A 1 111 ? 14.5 11.719 -9.469 1 92.38 111 ASN A O 1
ATOM 851 N N . TYR A 1 112 ? 12.547 10.789 -9.102 1 86.25 112 TYR A N 1
ATOM 852 C CA . TYR A 1 112 ? 12.469 10.406 -10.508 1 86.25 112 TYR A CA 1
ATOM 853 C C . TYR A 1 112 ? 11.188 10.93 -11.141 1 86.25 112 TYR A C 1
ATOM 855 O O . TYR A 1 112 ? 10.172 11.109 -10.453 1 86.25 112 TYR A O 1
ATOM 863 N N . ASP A 1 113 ? 11.297 11.18 -12.469 1 85.19 113 ASP A N 1
ATOM 864 C CA . ASP A 1 113 ? 10.18 11.727 -13.227 1 85.19 113 ASP A CA 1
ATOM 865 C C . ASP A 1 113 ? 9.031 10.727 -13.312 1 85.19 113 ASP A C 1
ATOM 867 O O . ASP A 1 113 ? 9.25 9.539 -13.555 1 85.19 113 ASP A O 1
ATOM 871 N N . GLY A 1 114 ? 7.848 11.289 -13.023 1 83.44 114 GLY A N 1
ATOM 872 C CA . GLY A 1 114 ? 6.668 10.453 -13.172 1 83.44 114 GLY A CA 1
ATOM 873 C C . GLY A 1 114 ? 6.316 9.688 -11.906 1 83.44 114 GLY A C 1
ATOM 874 O O . GLY A 1 114 ? 5.375 8.898 -11.898 1 83.44 114 GLY A O 1
ATOM 875 N N . PHE A 1 115 ? 7.07 9.953 -10.82 1 89.06 115 PHE A N 1
ATOM 876 C CA . PHE A 1 115 ? 6.668 9.336 -9.562 1 89.06 115 PHE A CA 1
ATOM 877 C C . PHE A 1 115 ? 5.219 9.68 -9.234 1 89.06 115 PHE A C 1
ATOM 879 O O . PHE A 1 115 ? 4.828 10.844 -9.258 1 89.06 115 PHE A O 1
ATOM 886 N N . PRO A 1 116 ? 4.457 8.656 -8.945 1 88.19 116 PRO A N 1
ATOM 887 C CA . PRO A 1 116 ? 3.049 8.945 -8.672 1 88.19 116 PRO A CA 1
ATOM 888 C C . PRO A 1 116 ? 2.824 9.562 -7.297 1 88.19 116 PRO A C 1
ATOM 890 O O . PRO A 1 116 ? 3.094 8.914 -6.277 1 88.19 116 PRO A O 1
ATOM 893 N N . ILE A 1 117 ? 2.275 10.75 -7.316 1 95.56 117 ILE A N 1
ATOM 894 C CA . ILE A 1 117 ? 1.903 11.383 -6.055 1 95.56 117 ILE A CA 1
ATOM 895 C C . ILE A 1 117 ? 0.577 10.812 -5.562 1 95.56 117 ILE A C 1
ATOM 897 O O . ILE A 1 117 ? -0.356 10.625 -6.348 1 95.56 117 ILE A O 1
ATOM 901 N N . ASP A 1 118 ? 0.501 10.492 -4.32 1 95.69 118 ASP A N 1
ATOM 902 C CA . ASP A 1 118 ? -0.686 9.836 -3.779 1 95.69 118 ASP A CA 1
ATOM 903 C C . ASP A 1 118 ? -1.877 10.789 -3.756 1 95.69 118 ASP A C 1
ATOM 905 O O . ASP A 1 118 ? -1.702 12.008 -3.648 1 95.69 118 ASP A O 1
ATOM 909 N N . THR A 1 119 ? -3.072 10.273 -3.736 1 96.88 119 THR A N 1
ATOM 910 C CA . THR A 1 119 ? -4.328 11.008 -3.797 1 96.88 119 THR A CA 1
ATOM 911 C C . THR A 1 119 ? -4.445 11.969 -2.617 1 96.88 119 THR A C 1
ATOM 913 O O . THR A 1 119 ? -4.859 13.125 -2.787 1 96.88 119 THR A O 1
ATOM 916 N N . GLY A 1 120 ? -4.129 11.5 -1.449 1 98.25 120 GLY A N 1
ATOM 917 C CA . GLY A 1 120 ? -4.281 12.32 -0.26 1 98.25 120 GLY A CA 1
ATOM 918 C C . GLY A 1 120 ? -3.457 13.594 -0.308 1 98.25 120 GLY A C 1
ATOM 919 O O . GLY A 1 120 ? -3.953 14.68 0.018 1 98.25 120 GLY A O 1
ATOM 920 N N . THR A 1 121 ? -2.195 13.445 -0.703 1 98.75 121 THR A N 1
ATOM 921 C CA . THR A 1 121 ? -1.322 14.602 -0.836 1 98.75 121 THR A CA 1
ATOM 922 C C . THR A 1 121 ? -1.867 15.57 -1.881 1 98.75 121 THR A C 1
ATOM 924 O O . THR A 1 121 ? -1.902 16.781 -1.653 1 98.75 121 THR A O 1
ATOM 927 N N . ILE A 1 122 ? -2.344 15.055 -2.996 1 98.75 122 ILE A N 1
ATOM 928 C CA . ILE A 1 122 ? -2.859 15.875 -4.082 1 98.75 122 ILE A CA 1
ATOM 929 C C . ILE A 1 122 ? -4.09 16.641 -3.609 1 98.75 122 ILE A C 1
ATOM 931 O O . ILE A 1 122 ? -4.188 17.859 -3.816 1 98.75 122 ILE A O 1
ATOM 935 N N . THR A 1 123 ? -4.977 15.945 -2.965 1 98.69 123 THR A N 1
ATOM 936 C CA . THR A 1 123 ? -6.219 16.547 -2.502 1 98.69 123 THR A CA 1
ATOM 937 C C . THR A 1 123 ? -5.941 17.609 -1.447 1 98.69 123 THR A C 1
ATOM 939 O O . THR A 1 123 ? -6.523 18.703 -1.487 1 98.69 123 THR A O 1
ATOM 942 N N . ALA A 1 124 ? -5.066 17.312 -0.47 1 98.88 124 ALA A N 1
ATOM 943 C CA . ALA A 1 124 ? -4.688 18.297 0.54 1 98.88 124 ALA A CA 1
ATOM 944 C C . ALA A 1 124 ? -4.09 19.547 -0.106 1 98.88 124 ALA A C 1
ATOM 946 O O . ALA A 1 124 ? -4.426 20.672 0.269 1 98.88 124 ALA A O 1
ATOM 947 N N . CYS A 1 125 ? -3.191 19.328 -1.097 1 98.88 125 CYS A N 1
ATOM 948 C CA . CYS A 1 125 ? -2.551 20.453 -1.779 1 98.88 125 CYS A CA 1
ATOM 949 C C . CYS A 1 125 ? -3.584 21.328 -2.463 1 98.88 125 CYS A C 1
ATOM 951 O O . CYS A 1 125 ? -3.555 22.562 -2.316 1 98.88 125 CYS A O 1
ATOM 953 N N . THR A 1 126 ? -4.465 20.703 -3.188 1 98.75 126 THR A N 1
ATOM 954 C CA . THR A 1 126 ? -5.453 21.438 -3.969 1 98.75 126 THR A CA 1
ATOM 955 C C . THR A 1 126 ? -6.391 22.219 -3.055 1 98.75 126 THR A C 1
ATOM 957 O O . THR A 1 126 ? -6.617 23.422 -3.266 1 98.75 126 THR A O 1
ATOM 960 N N . LEU A 1 127 ? -6.914 21.609 -2.029 1 98.88 127 LEU A N 1
ATOM 961 C CA . LEU A 1 127 ? -7.961 22.219 -1.223 1 98.88 127 LEU A CA 1
ATOM 962 C C . LEU A 1 127 ? -7.367 23.219 -0.223 1 98.88 127 LEU A C 1
ATOM 964 O O . LEU A 1 127 ? -7.996 24.219 0.11 1 98.88 127 LEU A O 1
ATOM 968 N N . MET A 1 128 ? -6.117 22.938 0.269 1 98.94 128 MET A N 1
ATOM 969 C CA . MET A 1 128 ? -5.516 23.828 1.266 1 98.94 128 MET A CA 1
ATOM 970 C C . MET A 1 128 ? -4.703 24.922 0.598 1 98.94 128 MET A C 1
ATOM 972 O O . MET A 1 128 ? -4.328 25.906 1.245 1 98.94 128 MET A O 1
ATOM 976 N N . GLY A 1 129 ? -4.418 24.781 -0.654 1 98.75 129 GLY A N 1
ATOM 977 C CA . GLY A 1 129 ? -3.576 25.766 -1.328 1 98.75 129 GLY A CA 1
ATOM 978 C C . GLY A 1 129 ? -2.115 25.656 -0.932 1 98.75 129 GLY A C 1
ATOM 979 O O . GLY A 1 129 ? -1.444 26.672 -0.755 1 98.75 129 GLY A O 1
ATOM 980 N N . ILE A 1 130 ? -1.634 24.438 -0.801 1 98.81 130 ILE A N 1
ATOM 981 C CA . ILE A 1 130 ? -0.234 24.219 -0.456 1 98.81 130 ILE A CA 1
ATOM 982 C C . ILE A 1 130 ? 0.458 23.438 -1.578 1 98.81 130 ILE A C 1
ATOM 984 O O . ILE A 1 130 ? -0.172 23.094 -2.576 1 98.81 130 ILE A O 1
ATOM 988 N N . GLY A 1 131 ? 1.82 23.234 -1.441 1 98.75 131 GLY A N 1
ATOM 989 C CA . GLY A 1 131 ? 2.578 22.641 -2.531 1 98.75 131 GLY A CA 1
ATOM 990 C C . GLY A 1 131 ? 2.932 23.625 -3.621 1 98.75 131 GLY A C 1
ATOM 991 O O . GLY A 1 131 ? 3.23 23.234 -4.754 1 98.75 131 GLY A O 1
ATOM 992 N N . THR A 1 132 ? 2.771 24.906 -3.305 1 98.56 132 THR A N 1
ATOM 993 C CA . THR A 1 132 ? 3.109 26.016 -4.195 1 98.56 132 THR A CA 1
ATOM 994 C C . THR A 1 132 ? 4.496 26.562 -3.879 1 98.56 132 THR A C 1
ATOM 996 O O . THR A 1 132 ? 5.141 26.125 -2.924 1 98.56 132 THR A O 1
ATOM 999 N N . ASP A 1 133 ? 4.926 27.516 -4.699 1 97.88 133 ASP A N 1
ATOM 1000 C CA . ASP A 1 133 ? 6.191 28.188 -4.414 1 97.88 133 ASP A CA 1
ATOM 1001 C C . ASP A 1 133 ? 6.156 28.875 -3.051 1 97.88 133 ASP A C 1
ATOM 1003 O O . ASP A 1 133 ? 7.168 28.922 -2.348 1 97.88 133 ASP A O 1
ATOM 1007 N N . ALA A 1 134 ? 5.004 29.359 -2.672 1 98.19 134 ALA A N 1
ATOM 1008 C CA . ALA A 1 134 ? 4.859 30.078 -1.405 1 98.19 134 ALA A CA 1
ATOM 1009 C C . ALA A 1 134 ? 4.867 29.109 -0.227 1 98.19 134 ALA A C 1
ATOM 1011 O O . ALA A 1 134 ? 5.363 29.438 0.852 1 98.19 134 ALA A O 1
ATOM 1012 N N . PHE A 1 135 ? 4.293 27.922 -0.418 1 98.75 135 PHE A N 1
ATOM 1013 C CA . PHE A 1 135 ? 4.176 26.922 0.635 1 98.75 135 PHE A CA 1
ATOM 1014 C C . PHE A 1 135 ? 4.668 25.562 0.15 1 98.75 135 PHE A C 1
ATOM 1016 O O . PHE A 1 135 ? 3.893 24.609 0.067 1 98.75 135 PHE A O 1
ATOM 1023 N N . PRO A 1 136 ? 6 25.453 -0.101 1 98.88 136 PRO A N 1
ATOM 1024 C CA . PRO A 1 136 ? 6.523 24.172 -0.57 1 98.88 136 PRO A CA 1
ATOM 1025 C C . PRO A 1 136 ? 6.379 23.062 0.469 1 98.88 136 PRO A C 1
ATOM 1027 O O . PRO A 1 136 ? 6.246 23.344 1.663 1 98.88 136 PRO A O 1
ATOM 1030 N N . LEU A 1 137 ? 6.441 21.828 -0.017 1 98.88 137 LEU A N 1
ATOM 1031 C CA . LEU A 1 137 ? 6.168 20.688 0.854 1 98.88 137 LEU A CA 1
ATOM 1032 C C . LEU A 1 137 ? 7.453 19.922 1.177 1 98.88 137 LEU A C 1
ATOM 1034 O O . LEU A 1 137 ? 8.406 19.953 0.392 1 98.88 137 LEU A O 1
ATOM 1038 N N . VAL A 1 138 ? 7.473 19.344 2.262 1 98.88 138 VAL A N 1
ATOM 1039 C CA . VAL A 1 138 ? 8.211 18.125 2.564 1 98.88 138 VAL A CA 1
ATOM 1040 C C . VAL A 1 138 ? 7.234 16.984 2.855 1 98.88 138 VAL A C 1
ATOM 1042 O O . VAL A 1 138 ? 6.449 17.062 3.805 1 98.88 138 VAL A O 1
ATOM 1045 N N . VAL A 1 139 ? 7.273 15.977 2.031 1 98.56 139 VAL A N 1
ATOM 1046 C CA . VAL A 1 139 ? 6.293 14.898 2.146 1 98.56 139 VAL A CA 1
ATOM 1047 C C . VAL A 1 139 ? 6.988 13.609 2.572 1 98.56 139 VAL A C 1
ATOM 1049 O O . VAL A 1 139 ? 7.988 13.211 1.972 1 98.56 139 VAL A O 1
ATOM 1052 N N . GLY A 1 140 ? 6.484 13.008 3.619 1 97.38 140 GLY A N 1
ATOM 1053 C CA . GLY A 1 140 ? 6.941 11.695 4.047 1 97.38 140 GLY A CA 1
ATOM 1054 C C . GLY A 1 140 ? 5.953 10.586 3.729 1 97.38 140 GLY A C 1
ATOM 1055 O O . GLY A 1 140 ? 4.738 10.781 3.822 1 97.38 140 GLY A O 1
ATOM 1056 N N . SER A 1 141 ? 6.496 9.438 3.41 1 96.81 141 SER A N 1
ATOM 1057 C CA . SER A 1 141 ? 5.676 8.281 3.066 1 96.81 141 SER A CA 1
ATOM 1058 C C . SER A 1 141 ? 5.109 7.613 4.316 1 96.81 141 SER A C 1
ATOM 1060 O O . SER A 1 141 ? 5.609 7.828 5.422 1 96.81 141 SER A O 1
ATOM 10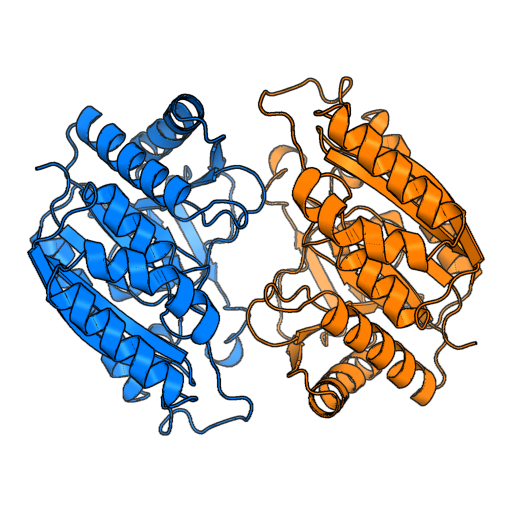62 N N . ASN A 1 142 ? 4.023 6.918 4.121 1 97 142 ASN A N 1
ATOM 1063 C CA . ASN A 1 142 ? 3.482 5.996 5.109 1 97 142 ASN A CA 1
ATOM 1064 C C . ASN A 1 142 ? 4.047 4.59 4.93 1 97 142 ASN A C 1
ATOM 1066 O O . ASN A 1 142 ? 3.492 3.785 4.18 1 97 142 ASN A O 1
ATOM 1070 N N . ASN A 1 143 ? 5.117 4.352 5.617 1 93.69 143 ASN A N 1
ATOM 1071 C CA . ASN A 1 143 ? 5.633 2.986 5.586 1 93.69 143 ASN A CA 1
ATOM 1072 C C . ASN A 1 143 ? 4.738 2.029 6.363 1 93.69 143 ASN A C 1
ATOM 1074 O O . ASN A 1 143 ? 4.496 2.225 7.555 1 93.69 143 ASN A O 1
ATOM 1078 N N . LEU A 1 144 ? 4.352 0.994 5.707 1 91.38 144 LEU A N 1
ATOM 1079 C CA . LEU A 1 144 ? 3.32 0.101 6.23 1 91.38 144 LEU A CA 1
ATOM 1080 C C . LEU A 1 144 ? 3.824 -0.653 7.453 1 91.38 144 LEU A C 1
ATOM 1082 O O . LEU A 1 144 ? 3.029 -1.176 8.234 1 91.38 144 LEU A O 1
ATOM 1086 N N . TYR A 1 145 ? 5.113 -0.672 7.672 1 86.25 145 TYR A N 1
ATOM 1087 C CA . TYR A 1 145 ? 5.676 -1.463 8.758 1 86.25 145 TYR A CA 1
ATOM 1088 C C . TYR A 1 145 ? 6.109 -0.569 9.914 1 86.25 145 TYR A C 1
ATOM 1090 O O . TYR A 1 145 ? 6.582 -1.059 10.945 1 86.25 145 TYR A O 1
ATOM 1098 N N . HIS A 1 146 ? 6.004 0.728 9.812 1 92.75 146 HIS A N 1
ATOM 1099 C CA . HIS A 1 146 ? 6.336 1.648 10.898 1 92.75 146 HIS A CA 1
ATOM 1100 C C . HIS A 1 146 ? 5.211 1.718 11.922 1 92.75 146 HIS A C 1
ATOM 1102 O O . HIS A 1 146 ? 4.031 1.675 11.562 1 92.75 146 HIS A O 1
ATOM 1108 N N . SER A 1 147 ? 5.594 1.799 13.156 1 93 147 SER A N 1
ATOM 1109 C CA . SER A 1 147 ? 4.641 2.033 14.234 1 93 147 SER A CA 1
ATOM 1110 C C . SER A 1 147 ? 4.301 3.516 14.359 1 93 147 SER A C 1
ATOM 1112 O O . SER A 1 147 ? 4.93 4.359 13.711 1 93 147 SER A O 1
ATOM 1114 N N . GLY A 1 148 ? 3.256 3.771 15.172 1 96.06 148 GLY A N 1
ATOM 1115 C CA . GLY A 1 148 ? 2.961 5.156 15.508 1 96.06 148 GLY A CA 1
ATOM 1116 C C . GLY A 1 148 ? 4.141 5.883 16.125 1 96.06 148 GLY A C 1
ATOM 1117 O O . GLY A 1 148 ? 4.391 7.047 15.805 1 96.06 148 GLY A O 1
ATOM 1118 N N . GLU A 1 149 ? 4.875 5.164 16.938 1 95.75 149 GLU A N 1
ATOM 1119 C CA . GLU A 1 149 ? 6.031 5.75 17.609 1 95.75 149 GLU A CA 1
ATOM 1120 C C . GLU A 1 149 ? 7.109 6.152 16.609 1 95.75 149 GLU A C 1
ATOM 1122 O O . GLU A 1 149 ? 7.691 7.23 16.719 1 95.75 149 GLU A O 1
ATOM 1127 N N . ILE A 1 150 ? 7.355 5.289 15.672 1 95.62 150 ILE A N 1
ATOM 1128 C CA . ILE A 1 150 ? 8.336 5.594 14.641 1 95.62 150 ILE A CA 1
ATOM 1129 C C . ILE A 1 150 ? 7.871 6.809 13.836 1 95.62 150 ILE A C 1
ATOM 1131 O O . ILE A 1 150 ? 8.68 7.676 13.492 1 95.62 150 ILE A O 1
ATOM 1135 N N . THR A 1 151 ? 6.574 6.902 13.555 1 97.5 151 THR A N 1
ATOM 1136 C CA . THR A 1 151 ? 6.016 8.039 12.828 1 97.5 151 THR A CA 1
ATOM 1137 C C . THR A 1 151 ? 6.195 9.328 13.617 1 97.5 151 THR A C 1
ATOM 1139 O O . THR A 1 151 ? 6.527 10.367 13.047 1 97.5 151 THR A O 1
ATOM 1142 N N . GLU A 1 152 ? 6.027 9.242 14.906 1 97.94 152 GLU A N 1
ATOM 1143 C CA . GLU A 1 152 ? 6.258 10.406 15.742 1 97.94 152 GLU A CA 1
ATOM 1144 C C . GLU A 1 152 ? 7.719 10.852 15.695 1 97.94 152 GLU A C 1
ATOM 1146 O O . GLU A 1 152 ? 8.008 12.047 15.633 1 97.94 152 GLU A O 1
ATOM 1151 N N . LYS A 1 153 ? 8.57 9.883 15.734 1 97.31 153 LYS A N 1
ATOM 1152 C CA . LYS A 1 153 ? 10 10.188 15.664 1 97.31 153 LYS A CA 1
ATOM 1153 C C . LYS A 1 153 ? 10.359 10.867 14.344 1 97.31 153 LYS A C 1
ATOM 1155 O O . LYS A 1 153 ? 11.164 11.797 14.32 1 97.31 153 LYS A O 1
ATOM 1160 N N . LEU A 1 154 ? 9.789 10.422 13.297 1 97.81 154 LEU A N 1
ATOM 1161 C CA . LEU A 1 154 ? 10.039 10.984 11.977 1 97.81 154 LEU A CA 1
ATOM 1162 C C . LEU A 1 154 ? 9.562 12.43 11.906 1 97.81 154 LEU A C 1
ATOM 1164 O O . LEU A 1 154 ? 10.227 13.281 11.305 1 97.81 154 LEU A O 1
ATOM 1168 N N . ALA A 1 155 ? 8.398 12.68 12.492 1 98.5 155 ALA A N 1
ATOM 1169 C CA . ALA A 1 155 ? 7.875 14.039 12.516 1 98.5 155 ALA A CA 1
ATOM 1170 C C . ALA A 1 155 ? 8.797 14.969 13.297 1 98.5 155 ALA A C 1
ATOM 1172 O O . ALA A 1 155 ? 9.094 16.078 12.852 1 98.5 155 ALA A O 1
ATOM 1173 N N . ALA A 1 156 ? 9.219 14.5 14.469 1 98 156 ALA A N 1
ATOM 1174 C CA . ALA A 1 156 ? 10.117 15.297 15.297 1 98 156 ALA A CA 1
ATOM 1175 C C . ALA A 1 156 ? 11.422 15.586 14.562 1 98 156 ALA A C 1
ATOM 1177 O O . ALA A 1 156 ? 11.953 16.703 14.625 1 98 156 ALA A O 1
ATOM 1178 N N . LEU A 1 157 ? 11.898 14.57 13.914 1 97.94 157 LEU A N 1
ATOM 1179 C CA . LEU A 1 157 ? 13.117 14.695 13.125 1 97.94 157 LEU A CA 1
ATOM 1180 C C . LEU A 1 157 ? 12.961 15.758 12.039 1 97.94 157 LEU A C 1
ATOM 1182 O O . LEU A 1 157 ? 13.859 16.578 11.828 1 97.94 157 LEU A O 1
ATOM 1186 N N . ALA A 1 158 ? 11.859 15.773 11.344 1 98.62 158 ALA A N 1
ATOM 1187 C CA . ALA A 1 158 ? 11.617 16.75 10.273 1 98.62 158 ALA A CA 1
ATOM 1188 C C . ALA A 1 158 ? 11.562 18.172 10.836 1 98.62 158 ALA A C 1
ATOM 1190 O O . ALA A 1 158 ? 12.094 19.094 10.227 1 98.62 158 ALA A O 1
ATOM 1191 N N . VAL A 1 159 ? 10.93 18.328 11.969 1 98.62 159 VAL A N 1
ATOM 1192 C CA . VAL A 1 159 ? 10.859 19.641 12.617 1 98.62 159 VAL A CA 1
ATOM 1193 C C . VAL A 1 159 ? 12.266 20.094 13.008 1 98.62 159 VAL A C 1
ATOM 1195 O O . VAL A 1 159 ? 12.617 21.266 12.828 1 98.62 159 VAL A O 1
ATOM 1198 N N . ASP A 1 160 ? 13.078 19.188 13.547 1 98.19 160 ASP A N 1
ATOM 1199 C CA . ASP A 1 160 ? 14.445 19.516 13.93 1 98.19 160 ASP A CA 1
ATOM 1200 C C . ASP A 1 160 ? 15.273 19.938 12.719 1 98.19 160 ASP A C 1
ATOM 1202 O O . ASP A 1 160 ? 16.062 20.875 12.797 1 98.19 160 ASP A O 1
ATOM 1206 N N . CYS A 1 161 ? 15.109 19.203 11.633 1 98.69 161 CYS A N 1
ATOM 1207 C CA . CYS A 1 161 ? 15.805 19.578 10.406 1 98.69 161 CYS A CA 1
ATOM 1208 C C . CYS A 1 161 ? 15.398 20.969 9.953 1 98.69 161 CYS A C 1
ATOM 1210 O O . CYS A 1 161 ? 16.234 21.734 9.469 1 98.69 161 CYS A O 1
ATOM 1212 N N . ALA A 1 162 ? 14.125 21.297 10.062 1 98.81 162 ALA A N 1
ATOM 1213 C CA . ALA A 1 162 ? 13.641 22.625 9.711 1 98.81 162 ALA A CA 1
ATOM 1214 C C . ALA A 1 162 ? 14.258 23.688 10.617 1 98.81 162 ALA A C 1
ATOM 1216 O O . ALA A 1 162 ? 14.656 24.75 10.148 1 98.81 162 ALA A O 1
ATOM 1217 N N . LYS A 1 163 ? 14.312 23.406 11.891 1 98.56 163 LYS A N 1
ATOM 1218 C CA . LYS A 1 163 ? 14.93 24.328 12.852 1 98.56 163 LYS A CA 1
ATOM 1219 C C . LYS A 1 163 ? 16.375 24.641 12.461 1 98.56 163 LYS A C 1
ATOM 1221 O O . LYS A 1 163 ? 16.797 25.797 12.484 1 98.56 163 LYS A O 1
ATOM 1226 N N . ASP A 1 164 ? 17.062 23.609 12.094 1 98.12 164 ASP A N 1
ATOM 1227 C CA . ASP A 1 164 ? 18.469 23.75 11.711 1 98.12 164 ASP A CA 1
ATOM 1228 C C . ASP A 1 164 ? 18.609 24.641 10.484 1 98.12 164 ASP A C 1
ATOM 1230 O O . ASP A 1 164 ? 19.641 25.281 10.289 1 98.12 164 ASP A O 1
ATOM 1234 N N . GLN A 1 165 ? 17.578 24.719 9.719 1 98.44 165 GLN A N 1
ATOM 1235 C CA . GLN A 1 165 ? 17.594 25.547 8.523 1 98.44 165 GLN A CA 1
ATOM 1236 C C . GLN A 1 165 ? 16.891 26.875 8.766 1 98.44 165 GLN A C 1
ATOM 1238 O O . GLN A 1 165 ? 16.641 27.641 7.82 1 98.44 165 GLN A O 1
ATOM 1243 N N . ASN A 1 166 ? 16.516 27.156 9.984 1 98.38 166 ASN A N 1
ATOM 1244 C CA . ASN A 1 166 ? 15.828 28.375 10.398 1 98.38 166 ASN A CA 1
ATOM 1245 C C . ASN A 1 166 ? 14.516 28.578 9.641 1 98.38 166 ASN A C 1
ATOM 1247 O O . ASN A 1 166 ? 14.227 29.672 9.164 1 98.38 166 ASN A O 1
ATOM 1251 N N . LYS A 1 167 ? 13.773 27.484 9.484 1 98.69 167 LYS A N 1
ATOM 1252 C CA . LYS A 1 167 ? 12.5 27.531 8.781 1 98.69 167 LYS A CA 1
ATOM 1253 C C . LYS A 1 167 ? 11.328 27.375 9.758 1 98.69 167 LYS A C 1
ATOM 1255 O O . LYS A 1 167 ? 11.391 26.562 10.688 1 98.69 167 LYS A O 1
ATOM 1260 N N . ARG A 1 168 ? 10.336 28.141 9.547 1 98.56 168 ARG A N 1
ATOM 1261 C CA . ARG A 1 168 ? 9.039 27.969 10.188 1 98.56 168 ARG A CA 1
ATOM 1262 C C . ARG A 1 168 ? 8.195 26.922 9.453 1 98.56 168 ARG A C 1
ATOM 1264 O O . ARG A 1 168 ? 8.086 26.969 8.227 1 98.56 168 ARG A O 1
ATOM 1271 N N . VAL A 1 169 ? 7.57 26 10.219 1 98.75 169 VAL A N 1
ATOM 1272 C CA . VAL A 1 169 ? 6.93 24.906 9.5 1 98.75 169 VAL A CA 1
ATOM 1273 C C . VAL A 1 169 ? 5.465 24.797 9.922 1 98.75 169 VAL A C 1
ATOM 1275 O O . VAL A 1 169 ? 5.125 25.016 11.086 1 98.75 169 VAL A O 1
ATOM 1278 N N . ALA A 1 170 ? 4.57 24.578 9 1 98.94 170 ALA A N 1
ATOM 1279 C CA . ALA A 1 170 ? 3.244 24.016 9.242 1 98.94 170 ALA A CA 1
ATOM 1280 C C . ALA A 1 170 ? 3.25 22.5 9.07 1 98.94 170 ALA A C 1
ATOM 1282 O O . ALA A 1 170 ? 3.992 21.969 8.242 1 98.94 170 ALA A O 1
ATOM 1283 N N . VAL A 1 171 ? 2.463 21.797 9.906 1 98.94 171 VAL A N 1
ATOM 1284 C CA . VAL A 1 171 ? 2.426 20.328 9.883 1 98.94 171 VAL A CA 1
ATOM 1285 C C . VAL A 1 171 ? 1.028 19.859 9.492 1 98.94 171 VAL A C 1
ATOM 1287 O O . VAL A 1 171 ? 0.031 20.312 10.055 1 98.94 171 VAL A O 1
ATOM 1290 N N . VAL A 1 172 ? 0.979 18.969 8.5 1 99 172 VAL A N 1
ATOM 1291 C CA . VAL A 1 172 ? -0.3 18.469 8.016 1 99 172 VAL A CA 1
ATOM 1292 C C . VAL A 1 172 ? -0.271 16.938 7.988 1 99 172 VAL A C 1
ATOM 1294 O O . VAL A 1 172 ? 0.583 16.328 7.336 1 99 172 VAL A O 1
ATOM 1297 N N . GLY A 1 173 ? -1.1 16.312 8.766 1 98.94 173 GLY A N 1
ATOM 1298 C CA . GLY A 1 173 ? -1.389 14.883 8.648 1 98.94 173 GLY A CA 1
ATOM 1299 C C . GLY A 1 173 ? -2.598 14.594 7.777 1 98.94 173 GLY A C 1
ATOM 1300 O O . GLY A 1 173 ? -3.672 15.164 7.984 1 98.94 173 GLY A O 1
ATOM 1301 N N . VAL A 1 174 ? -2.449 13.711 6.777 1 98.88 174 VAL A N 1
ATOM 1302 C CA . VAL A 1 174 ? -3.512 13.391 5.828 1 98.88 174 VAL A CA 1
ATOM 1303 C C . VAL A 1 174 ? -3.996 11.961 6.059 1 98.88 174 VAL A C 1
ATOM 1305 O O . VAL A 1 174 ? -3.223 11.008 5.926 1 98.88 174 VAL A O 1
ATOM 1308 N N . GLY A 1 175 ? -5.258 11.828 6.422 1 98.12 175 GLY A N 1
ATOM 1309 C CA . GLY A 1 175 ? -5.844 10.516 6.637 1 98.12 175 GLY A CA 1
ATOM 1310 C C . GLY A 1 175 ? -7.266 10.578 7.16 1 98.12 175 GLY A C 1
ATOM 1311 O O . GLY A 1 175 ? -7.711 11.617 7.648 1 98.12 175 GLY A O 1
ATOM 1312 N N . GLY A 1 176 ? -7.938 9.523 7.105 1 97.25 176 GLY A N 1
ATOM 1313 C CA . GLY A 1 176 ? -9.32 9.43 7.547 1 97.25 176 GLY A CA 1
ATOM 1314 C C . GLY A 1 176 ? -9.461 8.953 8.977 1 97.25 176 GLY A C 1
ATOM 1315 O O . GLY A 1 176 ? -8.469 8.578 9.609 1 97.25 176 GLY A O 1
ATOM 1316 N N . LEU A 1 177 ? -10.68 9.055 9.5 1 97.69 177 LEU A N 1
ATOM 1317 C CA . LEU A 1 177 ? -11.039 8.516 10.805 1 97.69 177 LEU A CA 1
ATOM 1318 C C . LEU A 1 177 ? -11.516 7.07 10.688 1 97.69 177 LEU A C 1
ATOM 1320 O O . LEU A 1 177 ? -10.766 6.203 10.227 1 97.69 177 LEU A O 1
ATOM 1324 N N . SER A 1 178 ? -12.797 6.844 10.969 1 95.75 178 SER A N 1
ATOM 1325 C CA . SER A 1 178 ? -13.297 5.477 10.828 1 95.75 178 SER A CA 1
ATOM 1326 C C . SER A 1 178 ? -13.312 5.047 9.367 1 95.75 178 SER A C 1
ATOM 1328 O O . SER A 1 178 ? -13.57 5.859 8.477 1 95.75 178 SER A O 1
ATOM 1330 N N . GLY A 1 179 ? -13.164 3.715 9.102 1 90.38 179 GLY A N 1
ATOM 1331 C CA . GLY A 1 179 ? -12.898 3.264 7.746 1 90.38 179 GLY A CA 1
ATOM 1332 C C . GLY A 1 179 ? -14.023 2.418 7.172 1 90.38 179 GLY A C 1
ATOM 1333 O O . GLY A 1 179 ? -13.891 1.866 6.074 1 90.38 179 GLY A O 1
ATOM 1334 N N . SER A 1 180 ? -15.109 2.348 7.895 1 83.06 180 SER A N 1
ATOM 1335 C CA . SER A 1 180 ? -16.203 1.568 7.332 1 83.06 180 SER A CA 1
ATOM 1336 C C . SER A 1 180 ? -16.844 2.283 6.145 1 83.06 180 SER A C 1
ATOM 1338 O O . SER A 1 180 ? -17.094 3.486 6.199 1 83.06 180 SER A O 1
ATOM 1340 N N . LEU A 1 181 ? -17.078 1.536 5.094 1 81.12 181 LEU A N 1
ATOM 1341 C CA . LEU A 1 181 ? -17.688 2.084 3.885 1 81.12 181 LEU A CA 1
ATOM 1342 C C . LEU A 1 181 ? -19 1.38 3.566 1 81.12 181 LEU A C 1
ATOM 1344 O O . LEU A 1 181 ? -19.25 0.273 4.051 1 81.12 181 LEU A O 1
ATOM 1348 N N . PHE A 1 182 ? -19.719 2.115 2.816 1 78.69 182 PHE A N 1
ATOM 1349 C CA . PHE A 1 182 ? -20.938 1.471 2.332 1 78.69 182 PHE A CA 1
ATOM 1350 C C . PHE A 1 182 ? -20.594 0.299 1.418 1 78.69 182 PHE A C 1
ATOM 1352 O O . PHE A 1 182 ? -19.656 0.378 0.617 1 78.69 182 PHE A O 1
ATOM 1359 N N . ARG A 1 183 ? -21.359 -0.724 1.623 1 68.62 183 ARG A N 1
ATOM 1360 C CA . ARG A 1 183 ? -21.203 -1.971 0.881 1 68.62 183 ARG A CA 1
ATOM 1361 C C . ARG A 1 183 ? -22.047 -1.957 -0.396 1 68.62 183 ARG A C 1
ATOM 1363 O O . ARG A 1 183 ? -21.688 -2.605 -1.383 1 68.62 183 ARG A O 1
ATOM 1370 N N . GLU A 1 184 ? -23.062 -1.229 -0.294 1 73.75 184 GLU A N 1
ATOM 1371 C CA . GLU A 1 184 ? -23.953 -1.029 -1.44 1 73.75 184 GLU A CA 1
ATOM 1372 C C . GLU A 1 184 ? -23.844 0.398 -1.972 1 73.75 184 GLU A C 1
ATOM 1374 O O . GLU A 1 184 ? -23.484 1.318 -1.231 1 73.75 184 GLU A O 1
ATOM 1379 N N . GLU A 1 185 ? -24.031 0.383 -3.285 1 78.31 185 GLU A N 1
ATOM 1380 C CA . GLU A 1 185 ? -24.062 1.717 -3.877 1 78.31 185 GLU A CA 1
ATOM 1381 C C . GLU A 1 185 ? -25.141 2.584 -3.229 1 78.31 185 GLU A C 1
ATOM 1383 O O . GLU A 1 185 ? -26.25 2.111 -2.955 1 78.31 185 GLU A O 1
ATOM 1388 N N . ILE A 1 186 ? -24.703 3.811 -2.932 1 85 186 ILE A N 1
ATOM 1389 C CA . ILE A 1 186 ? -25.656 4.75 -2.336 1 85 186 ILE A CA 1
ATOM 1390 C C . ILE A 1 186 ? -25.703 6.023 -3.174 1 85 186 ILE A C 1
ATOM 1392 O O . ILE A 1 186 ? -24.781 6.32 -3.93 1 85 186 ILE A O 1
ATOM 1396 N N . ASP A 1 187 ? -26.812 6.66 -3.039 1 91.44 187 ASP A N 1
ATOM 1397 C CA . ASP A 1 187 ? -26.844 8.055 -3.486 1 91.44 187 ASP A CA 1
ATOM 1398 C C . ASP A 1 187 ? -25.875 8.906 -2.666 1 91.44 187 ASP A C 1
ATOM 1400 O O . ASP A 1 187 ? -26.031 9.023 -1.448 1 91.44 187 ASP A O 1
ATOM 1404 N N . PRO A 1 188 ? -24.953 9.477 -3.391 1 92.56 188 PRO A N 1
ATOM 1405 C CA . PRO A 1 188 ? -23.984 10.289 -2.656 1 92.56 188 PRO A CA 1
ATOM 1406 C C . PRO A 1 188 ? -24.656 11.305 -1.728 1 92.56 188 PRO A C 1
ATOM 1408 O O . PRO A 1 188 ? -24.125 11.602 -0.653 1 92.56 188 PRO A O 1
ATOM 1411 N N . ARG A 1 189 ? -25.859 11.875 -2.053 1 93.5 189 ARG A N 1
ATOM 1412 C CA . ARG A 1 189 ? -26.547 12.891 -1.263 1 93.5 189 ARG A CA 1
ATOM 1413 C C . ARG A 1 189 ? -27.047 12.305 0.053 1 93.5 189 ARG A C 1
ATOM 1415 O O . ARG A 1 189 ? -27.359 13.047 0.987 1 93.5 189 ARG A O 1
ATOM 1422 N N . GLU A 1 190 ? -26.953 10.984 0.117 1 93.94 190 GLU A N 1
ATOM 1423 C CA . GLU A 1 190 ? -27.453 10.305 1.311 1 93.94 190 GLU A CA 1
ATOM 1424 C C . GLU A 1 190 ? -26.297 9.742 2.141 1 93.94 190 GLU A C 1
ATOM 1426 O O . GLU A 1 190 ? -26.5 8.93 3.037 1 93.94 190 GLU A O 1
ATOM 1431 N N . ASP A 1 191 ? -25.156 10.172 1.873 1 95.31 191 ASP A N 1
ATOM 1432 C CA . ASP A 1 191 ? -23.984 9.68 2.586 1 95.31 191 ASP A CA 1
ATOM 1433 C C . ASP A 1 191 ? -24.109 9.93 4.086 1 95.31 191 ASP A C 1
ATOM 1435 O O . ASP A 1 191 ? -24.688 10.938 4.508 1 95.31 191 ASP A O 1
ATOM 1439 N N . ARG A 1 192 ? -23.641 8.992 4.836 1 95.56 192 ARG A N 1
ATOM 1440 C CA . ARG A 1 192 ? -23.609 9 6.297 1 95.56 192 ARG A CA 1
ATOM 1441 C C . ARG A 1 192 ? -22.531 8.07 6.828 1 95.56 192 ARG A C 1
ATOM 1443 O O . ARG A 1 192 ? -21.969 7.266 6.074 1 95.56 192 ARG A O 1
ATOM 1450 N N . ILE A 1 193 ? -22.25 8.195 8.109 1 96.25 193 ILE A N 1
ATOM 1451 C CA . ILE A 1 193 ? -21.359 7.211 8.711 1 96.25 193 ILE A CA 1
ATOM 1452 C C . ILE A 1 193 ? -22.031 5.84 8.711 1 96.25 193 ILE A C 1
ATOM 1454 O O . ILE A 1 193 ? -23.125 5.68 9.25 1 96.25 193 ILE A O 1
ATOM 1458 N N . ALA A 1 194 ? -21.422 4.883 8.102 1 91.81 194 ALA A N 1
ATOM 1459 C CA . ALA A 1 194 ? -22.047 3.6 7.805 1 91.81 194 ALA A CA 1
ATOM 1460 C C . ALA A 1 194 ? -22.375 2.834 9.078 1 91.81 194 ALA A C 1
ATOM 1462 O O . ALA A 1 194 ? -23.375 2.119 9.148 1 91.81 194 ALA A O 1
ATOM 1463 N N . ASN A 1 195 ? -21.5 2.896 10.086 1 92.44 195 ASN A N 1
ATOM 1464 C CA . ASN A 1 195 ? -21.641 2.189 11.352 1 92.44 195 ASN A CA 1
ATOM 1465 C C . ASN A 1 195 ? -21.781 3.158 12.523 1 92.44 195 ASN A C 1
ATOM 1467 O O . ASN A 1 195 ? -20.922 4 12.75 1 92.44 195 ASN A O 1
ATOM 1471 N N . GLU A 1 196 ? -22.812 2.971 13.242 1 95.12 196 GLU A N 1
ATOM 1472 C CA . GLU A 1 196 ? -23.094 3.865 14.367 1 95.12 196 GLU A CA 1
ATOM 1473 C C . GLU A 1 196 ? -21.984 3.803 15.406 1 95.12 196 GLU A C 1
ATOM 1475 O O . GLU A 1 196 ? -21.656 4.809 16.047 1 95.12 196 GLU A O 1
ATOM 1480 N N . GLU A 1 197 ? -21.453 2.646 15.609 1 96.69 197 GLU A N 1
ATOM 1481 C CA . GLU A 1 197 ? -20.359 2.49 16.562 1 96.69 197 GLU A CA 1
ATOM 1482 C C . GLU A 1 197 ? -19.125 3.264 16.125 1 96.69 197 GLU A C 1
ATOM 1484 O O . GLU A 1 197 ? -18.375 3.783 16.953 1 96.69 197 GLU A O 1
ATOM 1489 N N . ASP A 1 198 ? -18.938 3.342 14.836 1 97.06 198 ASP A N 1
ATOM 1490 C CA . ASP A 1 198 ? -17.844 4.145 14.289 1 97.06 198 ASP A CA 1
ATOM 1491 C C . ASP A 1 198 ? -18.031 5.625 14.609 1 97.06 198 ASP A C 1
ATOM 1493 O O . ASP A 1 198 ? -17.078 6.312 14.984 1 97.06 198 ASP A O 1
ATOM 1497 N N . ASP A 1 199 ? -19.25 6.086 14.453 1 97.81 199 ASP A N 1
ATOM 1498 C CA . ASP A 1 199 ? -19.547 7.488 14.727 1 97.81 199 ASP A CA 1
ATOM 1499 C C . ASP A 1 199 ? -19.297 7.828 16.188 1 97.81 199 ASP A C 1
ATOM 1501 O O . ASP A 1 199 ? -18.75 8.891 16.5 1 97.81 199 ASP A O 1
ATOM 1505 N N . LYS A 1 200 ? -19.703 6.926 17.016 1 98.12 200 LYS A N 1
ATOM 1506 C CA . LYS A 1 200 ? -19.469 7.133 18.438 1 98.12 200 LYS A CA 1
ATOM 1507 C C . LYS A 1 200 ? -17.984 7.223 18.766 1 98.12 200 LYS A C 1
ATOM 1509 O O . LYS A 1 200 ? -17.562 8.102 19.516 1 98.12 200 LYS A O 1
ATOM 1514 N N . TRP A 1 201 ? -17.25 6.32 18.156 1 98.25 201 TRP A N 1
ATOM 1515 C CA . TRP A 1 201 ? -15.797 6.332 18.359 1 98.25 201 TRP A CA 1
ATOM 1516 C C . TRP A 1 201 ? -15.18 7.613 17.812 1 98.25 201 TRP A C 1
ATOM 1518 O O . TRP A 1 201 ? -14.336 8.234 18.469 1 98.25 201 TRP A O 1
ATOM 1528 N N . ASN A 1 202 ? -15.594 7.977 16.609 1 98.62 202 ASN A N 1
ATOM 1529 C CA . ASN A 1 202 ? -15.078 9.195 16.016 1 98.62 202 ASN A CA 1
ATOM 1530 C C . ASN A 1 202 ? -15.305 10.406 16.922 1 98.62 202 ASN A C 1
ATOM 1532 O O . ASN A 1 202 ? -14.383 11.18 17.188 1 98.62 202 ASN A O 1
ATOM 1536 N N . ARG A 1 203 ? -16.5 10.531 17.391 1 98.5 203 ARG A N 1
ATOM 1537 C CA . ARG A 1 203 ? -16.859 11.68 18.219 1 98.5 203 ARG A CA 1
ATOM 1538 C C . ARG A 1 203 ? -16.109 11.664 19.547 1 98.5 203 ARG A C 1
ATOM 1540 O O . ARG A 1 203 ? -15.711 12.711 20.047 1 98.5 203 ARG A O 1
ATOM 1547 N N . ARG A 1 204 ? -15.945 10.516 20.062 1 98.44 204 ARG A N 1
ATOM 1548 C CA . ARG A 1 204 ? -15.18 10.391 21.297 1 98.44 204 ARG A CA 1
ATOM 1549 C C . ARG A 1 204 ? -13.742 10.859 21.109 1 98.44 204 ARG A C 1
ATOM 1551 O O . ARG A 1 204 ? -13.227 11.648 21.906 1 98.44 204 ARG A O 1
ATOM 1558 N N . VAL A 1 205 ? -13.148 10.406 20.078 1 98.62 205 VAL A N 1
ATOM 1559 C CA . VAL A 1 205 ? -11.75 10.75 19.812 1 98.62 205 VAL A CA 1
ATOM 1560 C C . VAL A 1 205 ? -11.641 12.234 19.484 1 98.62 205 VAL A C 1
ATOM 1562 O O . VAL A 1 205 ? -10.711 12.906 19.938 1 98.62 205 VAL A O 1
ATOM 1565 N N . LEU A 1 206 ? -12.578 12.789 18.719 1 98.81 206 LEU A N 1
ATOM 1566 C CA . LEU A 1 206 ? -12.57 14.211 18.391 1 98.81 206 LEU A CA 1
ATOM 1567 C C . LEU A 1 206 ? -12.695 15.07 19.641 1 98.81 206 LEU A C 1
ATOM 1569 O O . LEU A 1 206 ? -12.055 16.125 19.75 1 98.81 206 LEU A O 1
ATOM 1573 N N . LYS A 1 207 ? -13.492 14.57 20.562 1 98.62 207 LYS A N 1
ATOM 1574 C CA . LYS A 1 207 ? -13.625 15.297 21.828 1 98.62 207 LYS A CA 1
ATOM 1575 C C . LYS A 1 207 ? -12.312 15.32 22.594 1 98.62 207 LYS A C 1
ATOM 1577 O O . LYS A 1 207 ? -11.953 16.328 23.203 1 98.62 207 LYS A O 1
ATOM 1582 N N . LEU A 1 208 ? -11.633 14.211 22.641 1 98.56 208 LEU A N 1
ATOM 1583 C CA . LEU A 1 208 ? -10.336 14.148 23.312 1 98.56 208 LEU A CA 1
ATOM 1584 C C . LEU A 1 208 ? -9.336 15.078 22.641 1 98.56 208 LEU A C 1
ATOM 1586 O O . LEU A 1 208 ? -8.539 15.734 23.312 1 98.56 208 LEU A O 1
ATOM 1590 N N . ILE A 1 209 ? -9.375 15.133 21.312 1 98.69 209 ILE A N 1
ATOM 1591 C CA . ILE A 1 209 ? -8.484 16 20.547 1 98.69 209 ILE A CA 1
ATOM 1592 C C . ILE A 1 209 ? -8.797 17.469 20.859 1 98.69 209 ILE A C 1
ATOM 1594 O O . ILE A 1 209 ? -7.895 18.266 21.125 1 98.69 209 ILE A O 1
ATOM 1598 N N . GLU A 1 210 ? -10.047 17.828 20.875 1 98.62 210 GLU A N 1
ATOM 1599 C CA . GLU A 1 210 ? -10.461 19.188 21.172 1 98.62 210 GLU A CA 1
ATOM 1600 C C . GLU A 1 210 ? -10.039 19.609 22.562 1 98.62 210 GLU A C 1
ATOM 1602 O O . GLU A 1 210 ? -9.688 20.766 22.797 1 98.62 210 GLU A O 1
ATOM 1607 N N . ALA A 1 211 ? -10.031 18.688 23.484 1 97.94 211 ALA A N 1
ATOM 1608 C CA . ALA A 1 211 ? -9.695 18.969 24.875 1 97.94 211 ALA A CA 1
ATOM 1609 C C . ALA A 1 211 ? -8.188 19.047 25.078 1 97.94 211 ALA A C 1
ATOM 1611 O O . ALA A 1 211 ? -7.711 19.547 26.094 1 97.94 211 ALA A O 1
ATOM 1612 N N . GLY A 1 212 ? -7.457 18.562 24.172 1 97.88 212 GLY A N 1
ATOM 1613 C CA . GLY A 1 212 ? -6.012 18.484 24.312 1 97.88 212 GLY A CA 1
ATOM 1614 C C . GLY A 1 212 ? -5.578 17.422 25.312 1 97.88 212 GLY A C 1
ATOM 1615 O O . GLY A 1 212 ? -4.523 17.531 25.938 1 97.88 212 GLY A O 1
ATOM 1616 N N . ASP A 1 213 ? -6.406 16.391 25.5 1 97.56 213 ASP A N 1
ATOM 1617 C CA . ASP A 1 213 ? -6.113 15.305 26.438 1 97.56 213 ASP A CA 1
ATOM 1618 C C . ASP A 1 213 ? -5.289 14.211 25.766 1 97.56 213 ASP A C 1
ATOM 1620 O O . ASP A 1 213 ? -5.789 13.117 25.516 1 97.56 213 ASP A O 1
ATOM 1624 N N . VAL A 1 214 ? -4.031 14.461 25.703 1 97.88 214 VAL A N 1
ATOM 1625 C CA . VAL A 1 214 ? -3.129 13.594 24.953 1 97.88 214 VAL A CA 1
ATOM 1626 C C . VAL A 1 214 ? -3.014 12.242 25.641 1 97.88 214 VAL A C 1
ATOM 1628 O O . VAL A 1 214 ? -2.924 11.203 24.984 1 97.88 214 VAL A O 1
ATOM 1631 N N . SER A 1 215 ? -3.002 12.242 26.938 1 97.62 215 SER A N 1
ATOM 1632 C CA . SER A 1 215 ? -2.898 10.992 27.672 1 97.62 215 SER A CA 1
ATOM 1633 C C . SER A 1 215 ? -4.078 10.07 27.359 1 97.62 215 SER A C 1
ATOM 1635 O O . SER A 1 215 ? -3.887 8.898 27.031 1 97.62 215 SER A O 1
ATOM 1637 N N . ALA A 1 216 ? -5.223 10.625 27.453 1 97.94 216 ALA A N 1
ATOM 1638 C CA . ALA A 1 216 ? -6.422 9.844 27.156 1 97.94 216 ALA A CA 1
ATOM 1639 C C . ALA A 1 216 ? -6.465 9.43 25.688 1 97.94 216 ALA A C 1
ATOM 1641 O O . ALA A 1 216 ? -6.93 8.336 25.359 1 97.94 216 ALA A O 1
ATOM 1642 N N . LEU A 1 217 ? -6.012 10.305 24.859 1 97.81 217 LEU A N 1
ATOM 1643 C CA . LEU A 1 217 ? -5.957 10.008 23.438 1 97.81 217 LEU A CA 1
ATOM 1644 C C . LEU A 1 217 ? -5.051 8.812 23.156 1 97.81 217 LEU A C 1
ATOM 1646 O O . LEU A 1 217 ? -5.43 7.902 22.422 1 97.81 217 LEU A O 1
ATOM 1650 N N . ARG A 1 218 ? -3.893 8.766 23.75 1 97.44 218 ARG A N 1
ATOM 1651 C CA . ARG A 1 218 ? -2.926 7.691 23.547 1 97.44 218 ARG A CA 1
ATOM 1652 C C . ARG A 1 218 ? -3.48 6.355 24.031 1 97.44 218 ARG A C 1
ATOM 1654 O O . ARG A 1 218 ? -3.193 5.309 23.453 1 97.44 218 ARG A O 1
ATOM 1661 N N . GLU A 1 219 ? -4.242 6.402 25.047 1 97.25 219 GLU A N 1
ATOM 1662 C CA . GLU A 1 219 ? -4.871 5.191 25.562 1 97.25 219 GLU A CA 1
ATOM 1663 C C . GLU A 1 219 ? -5.973 4.699 24.625 1 97.25 219 GLU A C 1
ATOM 1665 O O . GLU A 1 219 ? -6.156 3.492 24.453 1 97.25 219 GLU A O 1
ATOM 1670 N N . ALA A 1 220 ? -6.637 5.617 24 1 97.81 220 ALA A N 1
ATOM 1671 C CA . ALA A 1 220 ? -7.812 5.293 23.203 1 97.81 220 ALA A CA 1
ATOM 1672 C C . ALA A 1 220 ? -7.406 4.871 21.797 1 97.81 220 ALA A C 1
ATOM 1674 O O . ALA A 1 220 ? -8.094 4.062 21.156 1 97.81 220 ALA A O 1
ATOM 1675 N N . MET A 1 221 ? -6.305 5.355 21.297 1 97 221 MET A N 1
ATOM 1676 C CA . MET A 1 221 ? -5.945 5.289 19.891 1 97 221 MET A CA 1
ATOM 1677 C C . MET A 1 221 ? -5.832 3.842 19.422 1 97 221 MET A C 1
ATOM 1679 O O . MET A 1 221 ? -6.363 3.477 18.375 1 97 221 MET A O 1
ATOM 1683 N N . PRO A 1 222 ? -5.156 2.943 20.203 1 95.81 222 PRO A N 1
ATOM 1684 C CA . PRO A 1 222 ? -5.047 1.565 19.719 1 95.81 222 PRO A CA 1
ATOM 1685 C C . PRO A 1 222 ? -6.398 0.867 19.625 1 95.81 222 PRO A C 1
ATOM 1687 O O . PRO A 1 222 ? -6.648 0.125 18.672 1 95.81 222 PRO A O 1
ATOM 1690 N N . VAL A 1 223 ? -7.297 1.05 20.531 1 96.5 223 VAL A N 1
ATOM 1691 C CA . VAL A 1 223 ? -8.625 0.447 20.516 1 96.5 223 VAL A CA 1
ATOM 1692 C C . VAL A 1 223 ? -9.461 1.058 19.391 1 96.5 223 VAL A C 1
ATOM 1694 O O . VAL A 1 223 ? -10.164 0.342 18.672 1 96.5 223 VAL A O 1
ATOM 1697 N N . TYR A 1 224 ? -9.336 2.385 19.281 1 97.38 224 TYR A N 1
ATOM 1698 C CA . TYR A 1 224 ? -10.023 3.113 18.219 1 97.38 224 TYR A CA 1
ATOM 1699 C C . TYR A 1 224 ? -9.617 2.596 16.844 1 97.38 224 TYR A C 1
ATOM 1701 O O . TYR A 1 224 ? -10.469 2.33 16 1 97.38 224 TYR A O 1
ATOM 1709 N N . ALA A 1 225 ? -8.344 2.443 16.641 1 94.69 225 ALA A N 1
ATOM 1710 C CA . ALA A 1 225 ? -7.828 1.978 15.359 1 94.69 225 ALA A CA 1
ATOM 1711 C C . ALA A 1 225 ? -8.375 0.595 15.016 1 94.69 225 ALA A C 1
ATOM 1713 O O . ALA A 1 225 ? -8.742 0.335 13.867 1 94.69 225 ALA A O 1
ATOM 1714 N N . LYS A 1 226 ? -8.406 -0.234 16 1 90.31 226 LYS A N 1
ATOM 1715 C CA . LYS A 1 226 ? -8.859 -1.606 15.805 1 90.31 226 LYS A CA 1
ATOM 1716 C C . LYS A 1 226 ? -10.367 -1.655 15.578 1 90.31 226 LYS A C 1
ATOM 1718 O O . LYS A 1 226 ? -10.844 -2.273 14.625 1 90.31 226 LYS A O 1
ATOM 1723 N N . GLU A 1 227 ? -11.148 -0.962 16.344 1 92.75 227 GLU A N 1
ATOM 1724 C CA . GLU A 1 227 ? -12.609 -1.082 16.375 1 92.75 227 GLU A CA 1
ATOM 1725 C C . GLU A 1 227 ? -13.242 -0.313 15.211 1 92.75 227 GLU A C 1
ATOM 1727 O O . GLU A 1 227 ? -14.266 -0.726 14.672 1 92.75 227 GLU A O 1
ATOM 1732 N N . ALA A 1 228 ? -12.602 0.79 14.859 1 94.62 228 ALA A N 1
ATOM 1733 C CA . ALA A 1 228 ? -13.203 1.649 13.844 1 94.62 228 ALA A CA 1
ATOM 1734 C C . ALA A 1 228 ? -12.398 1.602 12.539 1 94.62 228 ALA A C 1
ATOM 1736 O O . ALA A 1 228 ? -12.68 2.361 11.609 1 94.62 228 ALA A O 1
ATOM 1737 N N . ARG A 1 229 ? -11.383 0.801 12.484 1 89.81 229 ARG A N 1
ATOM 1738 C CA . ARG A 1 229 ? -10.578 0.614 11.289 1 89.81 229 ARG A CA 1
ATOM 1739 C C . ARG A 1 229 ? -10.039 1.946 10.773 1 89.81 229 ARG A C 1
ATOM 1741 O O . ARG A 1 229 ? -10.242 2.295 9.609 1 89.81 229 ARG A O 1
ATOM 1748 N N . VAL A 1 230 ? -9.406 2.625 11.656 1 94.12 230 VAL A N 1
ATOM 1749 C CA . VAL A 1 230 ? -8.867 3.938 11.32 1 94.12 230 VAL A CA 1
ATOM 1750 C C . VAL A 1 230 ? -7.734 3.783 10.305 1 94.12 230 VAL A C 1
ATOM 1752 O O . VAL A 1 230 ? -6.973 2.812 10.359 1 94.12 230 VAL A O 1
ATOM 1755 N N . ASP A 1 231 ? -7.605 4.75 9.453 1 93.31 231 ASP A N 1
ATOM 1756 C CA . ASP A 1 231 ? -6.59 4.703 8.406 1 93.31 231 ASP A CA 1
ATOM 1757 C C . ASP A 1 231 ? -5.199 4.484 9 1 93.31 231 ASP A C 1
ATOM 1759 O O . ASP A 1 231 ? -4.738 5.273 9.82 1 93.31 231 ASP A O 1
ATOM 1763 N N . MET A 1 232 ? -4.594 3.387 8.555 1 94.75 232 MET A N 1
ATOM 1764 C CA . MET A 1 232 ? -3.189 3.082 8.812 1 94.75 232 MET A CA 1
ATOM 1765 C C . MET A 1 232 ? -2.863 3.26 10.297 1 94.75 232 MET A C 1
ATOM 1767 O O . MET A 1 232 ? -1.807 3.793 10.641 1 94.75 232 MET A O 1
ATOM 1771 N N . GLY A 1 233 ? -3.834 2.943 11.211 1 94.31 233 GLY A N 1
ATOM 1772 C CA . GLY A 1 233 ? -3.592 2.979 12.648 1 94.31 233 GLY A CA 1
ATOM 1773 C C . GLY A 1 233 ? -3.549 4.387 13.211 1 94.31 233 GLY A C 1
ATOM 1774 O O . GLY A 1 233 ? -2.965 4.617 14.273 1 94.31 233 GLY A O 1
ATOM 1775 N N . PHE A 1 234 ? -4.031 5.344 12.5 1 97.94 234 PHE A N 1
ATOM 1776 C CA . PHE A 1 234 ? -4.105 6.742 12.898 1 97.94 234 PHE A CA 1
ATOM 1777 C C . PHE A 1 234 ? -2.727 7.391 12.883 1 97.94 234 PHE A C 1
ATOM 1779 O O . PHE A 1 234 ? -2.455 8.312 13.648 1 97.94 234 PHE A O 1
ATOM 1786 N N . LYS A 1 235 ? -1.869 6.984 12.023 1 98.19 235 LYS A N 1
ATOM 1787 C CA . LYS A 1 235 ? -0.491 7.461 11.953 1 98.19 235 LYS A CA 1
ATOM 1788 C C . LYS A 1 235 ? -0.439 8.938 11.594 1 98.19 235 LYS A C 1
ATOM 1790 O O . LYS A 1 235 ? 0.492 9.648 11.984 1 98.19 235 LYS A O 1
ATOM 1795 N N . HIS A 1 236 ? -1.453 9.375 10.898 1 98.69 236 HIS A N 1
ATOM 1796 C CA . HIS A 1 236 ? -1.4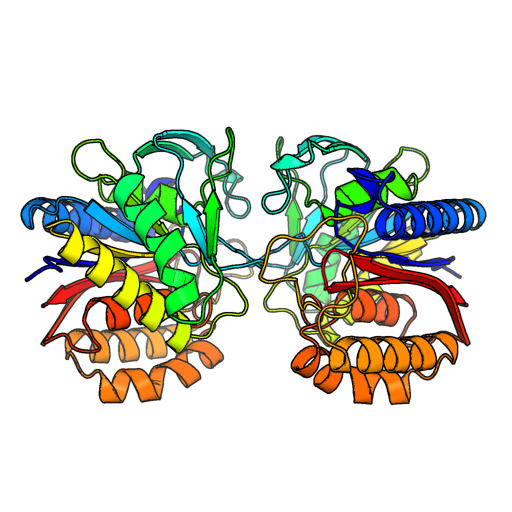56 10.805 10.594 1 98.69 236 HIS A CA 1
ATOM 1797 C C . HIS A 1 236 ? -1.626 11.633 11.867 1 98.69 236 HIS A C 1
ATOM 1799 O O . HIS A 1 236 ? -1.137 12.766 11.938 1 98.69 236 HIS A O 1
ATOM 1805 N N . LEU A 1 237 ? -2.26 11.117 12.906 1 98.75 237 LEU A N 1
ATOM 1806 C CA . LEU A 1 237 ? -2.266 11.82 14.195 1 98.75 237 LEU A CA 1
ATOM 1807 C C . LEU A 1 237 ? -0.915 11.688 14.891 1 98.75 237 LEU A C 1
ATOM 1809 O O . LEU A 1 237 ? -0.444 12.633 15.523 1 98.75 237 LEU A O 1
ATOM 1813 N N . HIS A 1 238 ? -0.318 10.516 14.828 1 98.56 238 HIS A N 1
ATOM 1814 C CA . HIS A 1 238 ? 1.018 10.336 15.383 1 98.56 238 HIS A CA 1
ATOM 1815 C C . HIS A 1 238 ? 2.002 11.336 14.781 1 98.56 238 HIS A C 1
ATOM 1817 O O . HIS A 1 238 ? 2.883 11.844 15.477 1 98.56 238 HIS A O 1
ATOM 1823 N N . TRP A 1 239 ? 1.869 11.617 13.5 1 98.75 239 TRP A N 1
ATOM 1824 C CA . TRP A 1 239 ? 2.678 12.625 12.82 1 98.75 239 TRP A CA 1
ATOM 1825 C C . TRP A 1 239 ? 2.535 13.984 13.5 1 98.75 239 TRP A C 1
ATOM 1827 O O . TRP A 1 239 ? 3.533 14.648 13.781 1 98.75 239 TRP A O 1
ATOM 1837 N N . ILE A 1 240 ? 1.301 14.352 13.828 1 98.81 240 ILE A N 1
ATOM 1838 C CA . ILE A 1 240 ? 1.035 15.625 14.5 1 98.81 240 ILE A CA 1
ATOM 1839 C C . ILE A 1 240 ? 1.649 15.602 15.898 1 98.81 240 ILE A C 1
ATOM 1841 O O . ILE A 1 240 ? 2.326 16.547 16.297 1 98.81 240 ILE A O 1
ATOM 1845 N N . LEU A 1 241 ? 1.405 14.508 16.609 1 98.62 241 LEU A N 1
ATOM 1846 C CA . LEU A 1 241 ? 1.912 14.383 17.984 1 98.62 241 LEU A CA 1
ATOM 1847 C C . LEU A 1 241 ? 3.432 14.5 18 1 98.62 241 LEU A C 1
ATOM 1849 O O . LEU A 1 241 ? 3.99 15.18 18.859 1 98.62 241 LEU A O 1
ATOM 1853 N N . GLY A 1 242 ? 4.109 13.867 17.062 1 98.31 242 GLY A N 1
ATOM 1854 C CA . GLY A 1 242 ? 5.559 13.953 17 1 98.31 242 GLY A CA 1
ATOM 1855 C C . GLY A 1 242 ? 6.062 15.359 16.719 1 98.31 242 GLY A C 1
ATOM 1856 O O . GLY A 1 242 ? 7.016 15.82 17.344 1 98.31 242 GLY A O 1
ATOM 1857 N N . ALA A 1 243 ? 5.41 16 15.781 1 98.69 243 ALA A N 1
ATOM 1858 C CA . ALA A 1 243 ? 5.812 17.344 15.391 1 98.69 243 ALA A CA 1
ATOM 1859 C C . ALA A 1 243 ? 5.645 18.328 16.547 1 98.69 243 ALA A C 1
ATOM 1861 O O . ALA A 1 243 ? 6.41 19.281 16.672 1 98.69 243 ALA A O 1
ATOM 1862 N N . LEU A 1 244 ? 4.629 18.047 17.391 1 98.12 244 LEU A N 1
ATOM 1863 C CA . LEU A 1 244 ? 4.309 18.969 18.484 1 98.12 244 LEU A CA 1
ATOM 1864 C C . LEU A 1 244 ? 4.934 18.484 19.797 1 98.12 244 LEU A C 1
ATOM 1866 O O . LEU A 1 244 ? 4.602 19 20.859 1 98.12 244 LEU A O 1
ATOM 1870 N N . LYS A 1 245 ? 5.766 17.453 19.75 1 96.19 245 LYS A N 1
ATOM 1871 C CA . LYS A 1 245 ? 6.473 16.906 20.891 1 96.19 245 LYS A CA 1
ATOM 1872 C C . LYS A 1 245 ? 5.492 16.391 21.953 1 96.19 245 LYS A C 1
ATOM 1874 O O . LYS A 1 245 ? 5.695 16.609 23.141 1 96.19 245 LYS A O 1
ATOM 1879 N N . GLY A 1 246 ? 4.391 15.922 21.469 1 95.69 246 GLY A N 1
ATOM 1880 C CA . GLY A 1 246 ? 3.443 15.203 22.312 1 95.69 246 GLY A CA 1
ATOM 1881 C C . GLY A 1 246 ? 2.52 16.125 23.078 1 95.69 246 GLY A C 1
ATOM 1882 O O . GLY A 1 246 ? 1.889 15.703 24.062 1 95.69 246 GLY A O 1
ATOM 1883 N N . LYS A 1 247 ? 2.492 17.375 22.656 1 93 247 LYS A N 1
ATOM 1884 C CA . LYS A 1 247 ? 1.668 18.281 23.438 1 93 247 LYS A CA 1
ATOM 1885 C C . LYS A 1 247 ? 0.987 19.312 22.547 1 93 247 LYS A C 1
ATOM 1887 O O . LYS A 1 247 ? 1.61 19.859 21.641 1 93 247 LYS A O 1
ATOM 1892 N N . PHE A 1 248 ? -0.308 19.516 22.75 1 95.81 248 PHE A N 1
ATOM 1893 C CA . PHE A 1 248 ? -1.102 20.609 22.219 1 95.81 248 PHE A CA 1
ATOM 1894 C C . PHE A 1 248 ? -2.205 21 23.203 1 95.81 248 PHE A C 1
ATOM 1896 O O . PHE A 1 248 ? -2.615 20.203 24.031 1 95.81 248 PHE A O 1
ATOM 1903 N N . SER A 1 249 ? -2.637 22.219 23.172 1 96.25 249 SER A N 1
ATOM 1904 C CA . SER A 1 249 ? -3.535 22.75 24.188 1 96.25 249 SER A CA 1
ATOM 1905 C C . SER A 1 249 ? -4.992 22.422 23.859 1 96.25 249 SER A C 1
ATOM 1907 O O . SER A 1 249 ? -5.863 22.531 24.734 1 96.25 249 SER A O 1
ATOM 1909 N N . GLY A 1 250 ? -5.266 22.156 22.688 1 98 250 GLY A N 1
ATOM 1910 C CA . GLY A 1 250 ? -6.59 21.859 22.172 1 98 250 GLY A CA 1
ATOM 1911 C C . GLY A 1 250 ? -6.648 21.875 20.656 1 98 250 GLY A C 1
ATOM 1912 O O . GLY A 1 250 ? -5.609 21.922 19.984 1 98 250 GLY A O 1
ATOM 1913 N N . ALA A 1 251 ? -7.812 21.766 20.156 1 98.69 251 ALA A N 1
ATOM 1914 C CA . ALA A 1 251 ? -8 21.812 18.703 1 98.69 251 ALA A CA 1
ATOM 1915 C C . ALA A 1 251 ? -9.414 22.266 18.359 1 98.69 251 ALA A C 1
ATOM 1917 O O . ALA A 1 251 ? -10.312 22.234 19.188 1 98.69 251 ALA A O 1
ATOM 1918 N N . ASN A 1 252 ? -9.523 22.812 17.234 1 98.69 252 ASN A N 1
ATOM 1919 C CA . ASN A 1 252 ? -10.812 23.125 16.625 1 98.69 252 ASN A CA 1
ATOM 1920 C C . ASN A 1 252 ? -11.156 22.141 15.508 1 98.69 252 ASN A C 1
ATOM 1922 O O . ASN A 1 252 ? -10.406 22.016 14.539 1 98.69 252 ASN A O 1
ATOM 1926 N N . VAL A 1 253 ? -12.242 21.438 15.719 1 98.81 253 VAL A N 1
ATOM 1927 C CA . VAL A 1 253 ? -12.773 20.641 14.617 1 98.81 253 VAL A CA 1
ATOM 1928 C C . VAL A 1 253 ? -13.5 21.547 13.625 1 98.81 253 VAL A C 1
ATOM 1930 O O . VAL A 1 253 ? -14.609 22 13.898 1 98.81 253 VAL A O 1
ATOM 1933 N N . LEU A 1 254 ? -12.875 21.734 12.469 1 98.88 254 LEU A N 1
ATOM 1934 C CA . LEU A 1 254 ? -13.406 22.656 11.461 1 98.88 254 LEU A CA 1
ATOM 1935 C C . LEU A 1 254 ? -14.523 22 10.664 1 98.88 254 LEU A C 1
ATOM 1937 O O . LEU A 1 254 ? -15.359 22.688 10.078 1 98.88 254 LEU A O 1
ATOM 1941 N N . GLY A 1 255 ? -14.477 20.688 10.617 1 98.69 255 GLY A N 1
ATOM 1942 C CA . GLY A 1 255 ? -15.492 19.891 9.945 1 98.69 255 GLY A CA 1
ATOM 1943 C C . GLY A 1 255 ? -15.406 18.406 10.297 1 98.69 255 GLY A C 1
ATOM 1944 O O . GLY A 1 255 ? -14.32 17.891 10.523 1 98.69 255 GLY A O 1
ATOM 1945 N N . TYR A 1 256 ? -16.547 17.812 10.398 1 98.69 256 TYR A N 1
ATOM 1946 C CA . TYR A 1 256 ? -16.703 16.375 10.586 1 98.69 256 TYR A CA 1
ATOM 1947 C C . TYR A 1 256 ? -17.891 15.844 9.789 1 98.69 256 TYR A C 1
ATOM 1949 O O . TYR A 1 256 ? -18.938 16.469 9.742 1 98.69 256 TYR A O 1
ATOM 1957 N N . GLY A 1 257 ? -17.703 14.773 9.125 1 98.06 257 GLY A N 1
ATOM 1958 C CA . GLY A 1 257 ? -18.797 14.18 8.367 1 98.06 257 GLY A CA 1
ATOM 1959 C C . GLY A 1 257 ? -18.391 12.906 7.648 1 98.06 257 GLY A C 1
ATOM 1960 O O . GLY A 1 257 ? -17.266 12.43 7.797 1 98.06 257 GLY A O 1
ATOM 1961 N N . PRO A 1 258 ? -19.344 12.375 6.93 1 97.75 258 PRO A N 1
ATOM 1962 C CA . PRO A 1 258 ? -19.109 11.125 6.211 1 97.75 258 PRO A CA 1
ATOM 1963 C C . PRO A 1 258 ? -18.344 11.336 4.902 1 97.75 258 PRO A C 1
ATOM 1965 O O . PRO A 1 258 ? -18.469 12.383 4.273 1 97.75 258 PRO A O 1
ATOM 1968 N N . SER A 1 259 ? -17.578 10.43 4.574 1 95.56 259 SER A N 1
ATOM 1969 C CA . SER A 1 259 ? -16.953 10.242 3.266 1 95.56 259 SER A CA 1
ATOM 1970 C C . SER A 1 259 ? -17.266 8.859 2.701 1 95.56 259 SER A C 1
ATOM 1972 O O . SER A 1 259 ? -16.391 7.984 2.695 1 95.56 259 SER A O 1
ATOM 1974 N N . TYR A 1 260 ? -18.469 8.703 2.223 1 94.06 260 TYR A N 1
ATOM 1975 C CA . TYR A 1 260 ? -19 7.461 1.686 1 94.06 260 TYR A CA 1
ATOM 1976 C C . TYR A 1 260 ? -19.031 6.371 2.752 1 94.06 260 TYR A C 1
ATOM 1978 O O . TYR A 1 260 ? -18.5 5.277 2.543 1 94.06 260 TYR A O 1
ATOM 1986 N N . GLY A 1 261 ? -19.547 6.633 3.865 1 94.88 261 GLY A N 1
ATOM 1987 C CA . GLY A 1 261 ? -19.688 5.703 4.977 1 94.88 261 GLY A CA 1
ATOM 1988 C C . GLY A 1 261 ? -18.594 5.863 6.02 1 94.88 261 GLY A C 1
ATOM 1989 O O . GLY A 1 261 ? -18.828 5.656 7.211 1 94.88 261 GLY A O 1
ATOM 1990 N N . SER A 1 262 ? -17.391 6.199 5.613 1 95.62 262 SER A N 1
ATOM 1991 C CA . SER A 1 262 ? -16.266 6.41 6.527 1 95.62 262 SER A CA 1
ATOM 1992 C C . SER A 1 262 ? -16.344 7.789 7.18 1 95.62 262 SER A C 1
ATOM 1994 O O . SER A 1 262 ? -17.109 8.648 6.738 1 95.62 262 SER A O 1
ATOM 1996 N N . GLY A 1 263 ? -15.648 7.922 8.305 1 97.94 263 GLY A N 1
ATOM 1997 C CA . GLY A 1 263 ? -15.586 9.211 8.977 1 97.94 263 GLY A CA 1
ATOM 1998 C C . GLY A 1 263 ? -14.383 10.039 8.562 1 97.94 263 GLY A C 1
ATOM 1999 O O . GLY A 1 263 ? -13.289 9.508 8.367 1 97.94 263 GLY A O 1
ATOM 2000 N N . ALA A 1 264 ? -14.594 11.32 8.383 1 98.56 264 ALA A N 1
ATOM 2001 C CA . ALA A 1 264 ? -13.547 12.273 8.023 1 98.56 264 ALA A CA 1
ATOM 2002 C C . ALA A 1 264 ? -13.672 13.562 8.828 1 98.56 264 ALA A C 1
ATOM 2004 O O . ALA A 1 264 ? -14.781 14.008 9.125 1 98.56 264 ALA A O 1
ATOM 2005 N N . ALA A 1 265 ? -12.555 14.117 9.203 1 98.81 265 ALA A N 1
ATOM 2006 C CA . ALA A 1 265 ? -12.562 15.375 9.938 1 98.81 265 ALA A CA 1
ATOM 2007 C C . ALA A 1 265 ? -11.43 16.281 9.477 1 98.81 265 ALA A C 1
ATOM 2009 O O . ALA A 1 265 ? -10.422 15.812 8.961 1 98.81 265 ALA A O 1
ATOM 2010 N N . VAL A 1 266 ? -11.656 17.5 9.578 1 98.94 266 VAL A N 1
ATOM 2011 C CA . VAL A 1 266 ? -10.656 18.547 9.422 1 98.94 266 VAL A CA 1
ATOM 2012 C C . VAL A 1 266 ? -10.391 19.219 10.766 1 98.94 266 VAL A C 1
ATOM 2014 O O . VAL A 1 266 ? -11.32 19.75 11.391 1 98.94 266 VAL A O 1
ATOM 2017 N N . ILE A 1 267 ? -9.164 19.203 11.203 1 98.94 267 ILE A N 1
ATOM 2018 C CA . ILE A 1 267 ? -8.852 19.641 12.562 1 98.94 267 ILE A CA 1
ATOM 2019 C C . ILE A 1 267 ? -7.703 20.641 12.531 1 98.94 267 ILE A C 1
ATOM 2021 O O . ILE A 1 267 ? -6.711 20.438 11.828 1 98.94 267 ILE A O 1
ATOM 2025 N N . GLU A 1 268 ? -7.84 21.734 13.195 1 98.94 268 GLU A N 1
ATOM 2026 C CA . GLU A 1 268 ? -6.777 22.688 13.477 1 98.94 268 GLU A CA 1
ATOM 2027 C C . GLU A 1 268 ? -6.328 22.625 14.93 1 98.94 268 GLU A C 1
ATOM 2029 O O . GLU A 1 268 ? -7.129 22.844 15.844 1 98.94 268 GLU A O 1
ATOM 2034 N N . PHE A 1 269 ? -5.105 22.375 15.156 1 98.88 269 PHE A N 1
ATOM 2035 C CA . PHE A 1 269 ? -4.59 22.234 16.516 1 98.88 269 PHE A CA 1
ATOM 2036 C C . PHE A 1 269 ? -4.176 23.578 17.094 1 98.88 269 PHE A C 1
ATOM 2038 O O . PHE A 1 269 ? -3.691 24.453 16.359 1 98.88 269 PHE A O 1
ATOM 2045 N N . ARG A 1 270 ? -4.367 23.734 18.344 1 97.56 270 ARG A N 1
ATOM 2046 C CA . ARG A 1 270 ? -3.855 24.891 19.078 1 97.56 270 ARG A CA 1
ATOM 2047 C C . ARG A 1 270 ? -2.512 24.562 19.734 1 97.56 270 ARG A C 1
ATOM 2049 O O . ARG A 1 270 ? -2.416 23.672 20.578 1 97.56 270 ARG A O 1
ATOM 2056 N N . LEU A 1 271 ? -1.526 25.328 19.266 1 94.12 271 LEU A N 1
ATOM 2057 C CA . LEU A 1 271 ? -0.154 25.031 19.672 1 94.12 271 LEU A CA 1
ATOM 2058 C C . LEU A 1 271 ? 0.147 25.594 21.047 1 94.12 271 LEU A C 1
ATOM 2060 O O . LEU A 1 271 ? -0.439 26.609 21.453 1 94.12 271 LEU A O 1
ATOM 2064 N N . MET B 1 1 ? -9.375 -32.219 -12.695 1 84.75 1 MET B N 1
ATOM 2065 C CA . MET B 1 1 ? -9.141 -31.312 -11.578 1 84.75 1 MET B CA 1
ATOM 2066 C C . MET B 1 1 ? -9.023 -29.875 -12.062 1 84.75 1 MET B C 1
ATOM 2068 O O . MET B 1 1 ? -8.406 -29.609 -13.094 1 84.75 1 MET B O 1
ATOM 2072 N N . THR B 1 2 ? -9.742 -28.938 -11.492 1 96.06 2 THR B N 1
ATOM 2073 C CA . THR B 1 2 ? -9.828 -27.562 -11.953 1 96.06 2 THR B CA 1
ATOM 2074 C C . THR B 1 2 ? -8.469 -26.875 -11.844 1 96.06 2 THR B C 1
ATOM 2076 O O . THR B 1 2 ? -8.023 -26.234 -12.797 1 96.06 2 THR B O 1
ATOM 2079 N N . VAL B 1 3 ? -7.797 -27.141 -10.75 1 98.75 3 VAL B N 1
ATOM 2080 C CA . VAL B 1 3 ? -6.453 -26.594 -10.594 1 98.75 3 VAL B CA 1
ATOM 2081 C C . VAL B 1 3 ? -5.43 -27.562 -11.18 1 98.75 3 VAL B C 1
ATOM 2083 O O . VAL B 1 3 ? -5.344 -28.719 -10.75 1 98.75 3 VAL B O 1
ATOM 2086 N N . VAL B 1 4 ? -4.574 -27.062 -12.094 1 98.75 4 VAL B N 1
ATOM 2087 C CA . VAL B 1 4 ? -3.707 -28 -12.812 1 98.75 4 VAL B CA 1
ATOM 2088 C C . VAL B 1 4 ? -2.25 -27.734 -12.438 1 98.75 4 VAL B C 1
ATOM 2090 O O . VAL B 1 4 ? -1.383 -28.578 -12.672 1 98.75 4 VAL B O 1
ATOM 2093 N N . SER B 1 5 ? -1.963 -26.609 -11.883 1 98.81 5 SER B N 1
ATOM 2094 C CA . SER B 1 5 ? -0.634 -26.297 -11.367 1 98.81 5 SER B CA 1
ATOM 2095 C C . SER B 1 5 ? -0.678 -25.109 -10.406 1 98.81 5 SER B C 1
ATOM 2097 O O . SER B 1 5 ? -1.653 -24.359 -10.391 1 98.81 5 SER B O 1
ATOM 2099 N N . ALA B 1 6 ? 0.311 -24.984 -9.531 1 98.94 6 ALA B N 1
ATOM 2100 C CA . ALA B 1 6 ? 0.387 -23.906 -8.539 1 98.94 6 ALA B CA 1
ATOM 2101 C C . ALA B 1 6 ? 1.836 -23.531 -8.258 1 98.94 6 ALA B C 1
ATOM 2103 O O . ALA B 1 6 ? 2.711 -24.391 -8.18 1 98.94 6 ALA B O 1
ATOM 2104 N N . PHE B 1 7 ? 2.066 -22.219 -8.133 1 98.94 7 PHE B N 1
ATOM 2105 C CA . PHE B 1 7 ? 3.426 -21.703 -7.977 1 98.94 7 PHE B CA 1
ATOM 2106 C C . PHE B 1 7 ? 3.457 -20.531 -7.016 1 98.94 7 PHE B C 1
ATOM 2108 O O . PHE B 1 7 ? 2.488 -19.766 -6.922 1 98.94 7 PHE B O 1
ATOM 2115 N N . LEU B 1 8 ? 4.539 -20.375 -6.293 1 98.88 8 LEU B N 1
ATOM 2116 C CA . LEU B 1 8 ? 4.926 -19.125 -5.633 1 98.88 8 LEU B CA 1
ATOM 2117 C C . LEU B 1 8 ? 6.145 -18.516 -6.312 1 98.88 8 LEU B C 1
ATOM 2119 O O . LEU B 1 8 ? 7.117 -19.203 -6.609 1 98.88 8 LEU B O 1
ATOM 2123 N N . VAL B 1 9 ? 6.07 -17.25 -6.625 1 98.94 9 VAL B N 1
ATOM 2124 C CA . VAL B 1 9 ? 7.199 -16.547 -7.234 1 98.94 9 VAL B CA 1
ATOM 2125 C C 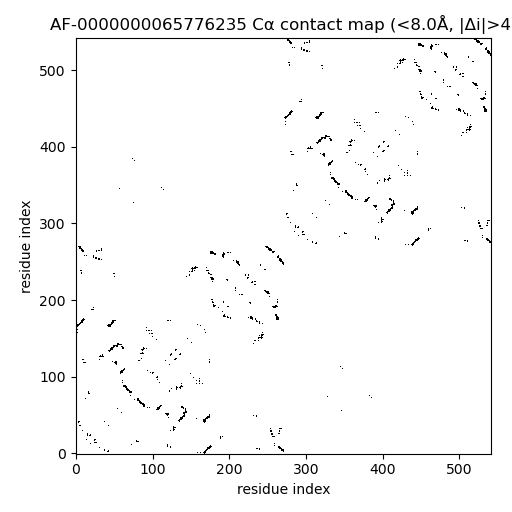. VAL B 1 9 ? 7.418 -15.211 -6.535 1 98.94 9 VAL B C 1
ATOM 2127 O O . VAL B 1 9 ? 6.492 -14.656 -5.941 1 98.94 9 VAL B O 1
ATOM 2130 N N . PRO B 1 10 ? 8.664 -14.695 -6.559 1 98.31 10 PRO B N 1
ATOM 2131 C CA . PRO B 1 10 ? 8.922 -13.406 -5.914 1 98.31 10 PRO B CA 1
ATOM 2132 C C . PRO B 1 10 ? 8.289 -12.234 -6.664 1 98.31 10 PRO B C 1
ATOM 2134 O O . PRO B 1 10 ? 8.039 -12.328 -7.867 1 98.31 10 PRO B O 1
ATOM 2137 N N . GLY B 1 11 ? 8.039 -11.141 -5.965 1 96.62 11 GLY B N 1
ATOM 2138 C CA . GLY B 1 11 ? 7.465 -9.953 -6.57 1 96.62 11 GLY B CA 1
ATOM 2139 C C . GLY B 1 11 ? 8.5 -8.891 -6.898 1 96.62 11 GLY B C 1
ATOM 2140 O O . GLY B 1 11 ? 8.188 -7.895 -7.551 1 96.62 11 GLY B O 1
ATOM 2141 N N . THR B 1 12 ? 9.789 -9.148 -6.48 1 96.56 12 THR B N 1
ATOM 2142 C CA . THR B 1 12 ? 10.844 -8.172 -6.738 1 96.56 12 THR B CA 1
ATOM 2143 C C . THR B 1 12 ? 11.148 -8.086 -8.227 1 96.56 12 THR B C 1
ATOM 2145 O O . THR B 1 12 ? 11.156 -9.109 -8.922 1 96.56 12 THR B O 1
ATOM 2148 N N . PRO B 1 13 ? 11.367 -6.887 -8.734 1 97.62 13 PRO B N 1
ATOM 2149 C CA . PRO B 1 13 ? 11.672 -6.738 -10.156 1 97.62 13 PRO B CA 1
ATOM 2150 C C . PRO B 1 13 ? 13.141 -7.012 -10.477 1 97.62 13 PRO B C 1
ATOM 2152 O O . PRO B 1 13 ? 13.531 -7.008 -11.648 1 97.62 13 PRO B O 1
ATOM 2155 N N . LEU B 1 14 ? 13.938 -7.277 -9.484 1 97.31 14 LEU B N 1
ATOM 2156 C CA . LEU B 1 14 ? 15.391 -7.34 -9.641 1 97.31 14 LEU B CA 1
ATOM 2157 C C . LEU B 1 14 ? 15.781 -8.461 -10.602 1 97.31 14 LEU B C 1
ATOM 2159 O O . LEU B 1 14 ? 16.625 -8.258 -11.484 1 97.31 14 LEU B O 1
ATOM 2163 N N . PRO B 1 15 ? 15.156 -9.648 -10.477 1 98.38 15 PRO B N 1
ATOM 2164 C CA . PRO B 1 15 ? 15.5 -10.703 -11.43 1 98.38 15 PRO B CA 1
ATOM 2165 C C . PRO B 1 15 ? 15.242 -10.297 -12.875 1 98.38 15 PRO B C 1
ATOM 2167 O O . PRO B 1 15 ? 15.961 -10.719 -13.781 1 98.38 15 PRO B O 1
ATOM 2170 N N . GLN B 1 16 ? 14.219 -9.523 -13.133 1 98.38 16 GLN B N 1
ATOM 2171 C CA . GLN B 1 16 ? 13.875 -9.07 -14.477 1 98.38 16 GLN B CA 1
ATOM 2172 C C . GLN B 1 16 ? 14.781 -7.93 -14.93 1 98.38 16 GLN B C 1
ATOM 2174 O O . GLN B 1 16 ? 15.211 -7.887 -16.078 1 98.38 16 GLN B O 1
ATOM 2179 N N . LEU B 1 17 ? 15.109 -7.07 -14.039 1 97.94 17 LEU B N 1
ATOM 2180 C CA . LEU B 1 17 ? 15.797 -5.832 -14.391 1 97.94 17 LEU B CA 1
ATOM 2181 C C . LEU B 1 17 ? 17.297 -6.059 -14.484 1 97.94 17 LEU B C 1
ATOM 2183 O O . LEU B 1 17 ? 17.984 -5.414 -15.289 1 97.94 17 LEU B O 1
ATOM 2187 N N . LYS B 1 18 ? 17.828 -6.887 -13.586 1 97.81 18 LYS B N 1
ATOM 2188 C CA . LYS B 1 18 ? 19.266 -7.098 -13.5 1 97.81 18 LYS B CA 1
ATOM 2189 C C . LYS B 1 18 ? 19.609 -8.586 -13.43 1 97.81 18 LYS B C 1
ATOM 2191 O O . LYS B 1 18 ? 20.25 -9.039 -12.484 1 97.81 18 LYS B O 1
ATOM 2196 N N . PRO B 1 19 ? 19.25 -9.312 -14.523 1 97.19 19 PRO B N 1
ATOM 2197 C CA . PRO B 1 19 ? 19.484 -10.758 -14.516 1 97.19 19 PRO B CA 1
ATOM 2198 C C . PRO B 1 19 ? 20.969 -11.109 -14.539 1 97.19 19 PRO B C 1
ATOM 2200 O O . PRO B 1 19 ? 21.344 -12.258 -14.297 1 97.19 19 PRO B O 1
ATOM 2203 N N . GLU B 1 20 ? 21.844 -10.133 -14.766 1 96.94 20 GLU B N 1
ATOM 2204 C CA . GLU B 1 20 ? 23.281 -10.375 -14.805 1 96.94 20 GLU B CA 1
ATOM 2205 C C . GLU B 1 20 ? 23.859 -10.531 -13.398 1 96.94 20 GLU B C 1
ATOM 2207 O O . GLU B 1 20 ? 24.969 -11.031 -13.234 1 96.94 20 GLU B O 1
ATOM 2212 N N . VAL B 1 21 ? 23.156 -10.008 -12.398 1 97.25 21 VAL B N 1
ATOM 2213 C CA . VAL B 1 21 ? 23.562 -10.242 -11.016 1 97.25 21 VAL B CA 1
ATOM 2214 C C . VAL B 1 21 ? 23.328 -11.711 -10.656 1 97.25 21 VAL B C 1
ATOM 2216 O O . VAL B 1 21 ? 22.203 -12.211 -10.758 1 97.25 21 VAL B O 1
ATOM 2219 N N . PRO B 1 22 ? 24.328 -12.422 -10.219 1 96.44 22 PRO B N 1
ATOM 2220 C CA . PRO B 1 22 ? 24.25 -13.883 -10.102 1 96.44 22 PRO B CA 1
ATOM 2221 C C . PRO B 1 22 ? 23.031 -14.344 -9.289 1 96.44 22 PRO B C 1
ATOM 2223 O O . PRO B 1 22 ? 22.25 -15.172 -9.75 1 96.44 22 PRO B O 1
ATOM 2226 N N . SER B 1 23 ? 22.828 -13.805 -8.109 1 97 23 SER B N 1
ATOM 2227 C CA . SER B 1 23 ? 21.719 -14.234 -7.266 1 97 23 SER B CA 1
ATOM 2228 C C . SER B 1 23 ? 20.375 -13.914 -7.914 1 97 23 SER B C 1
ATOM 2230 O O . SER B 1 23 ? 19.438 -14.711 -7.84 1 97 23 SER B O 1
ATOM 2232 N N . TRP B 1 24 ? 20.266 -12.781 -8.531 1 98.38 24 TRP B N 1
ATOM 2233 C CA . TRP B 1 24 ? 19.016 -12.359 -9.148 1 98.38 24 TRP B CA 1
ATOM 2234 C C . TRP B 1 24 ? 18.766 -13.125 -10.445 1 98.38 24 TRP B C 1
ATOM 2236 O O . TRP B 1 24 ? 17.625 -13.453 -10.766 1 98.38 24 TRP B O 1
ATOM 2246 N N . GLY B 1 25 ? 19.859 -13.375 -11.148 1 98.44 25 GLY B N 1
ATOM 2247 C CA . GLY B 1 25 ? 19.75 -14.211 -12.336 1 98.44 25 GLY B CA 1
ATOM 2248 C C . GLY B 1 25 ? 19.25 -15.609 -12.039 1 98.44 25 GLY B C 1
ATOM 2249 O O . GLY B 1 25 ? 18.5 -16.188 -12.828 1 98.44 25 GLY B O 1
ATOM 2250 N N . GLN B 1 26 ? 19.75 -16.156 -10.961 1 98.31 26 GLN B N 1
ATOM 2251 C CA . GLN B 1 26 ? 19.281 -17.469 -10.555 1 98.31 26 GLN B CA 1
ATOM 2252 C C . GLN B 1 26 ? 17.781 -17.469 -10.281 1 98.31 26 GLN B C 1
ATOM 2254 O O . GLN B 1 26 ? 17.078 -18.422 -10.625 1 98.31 26 GLN B O 1
ATOM 2259 N N . LEU B 1 27 ? 17.328 -16.469 -9.625 1 98.81 27 LEU B N 1
ATOM 2260 C CA . LEU B 1 27 ? 15.891 -16.328 -9.367 1 98.81 27 LEU B CA 1
ATOM 2261 C C . LEU B 1 27 ? 15.117 -16.156 -10.664 1 98.81 27 LEU B C 1
ATOM 2263 O O . LEU B 1 27 ? 14.016 -16.688 -10.82 1 98.81 27 LEU B O 1
ATOM 2267 N N . ALA B 1 28 ? 15.672 -15.375 -11.609 1 98.88 28 ALA B N 1
ATOM 2268 C CA . ALA B 1 28 ? 15.055 -15.211 -12.922 1 98.88 28 ALA B CA 1
ATOM 2269 C C . ALA B 1 28 ? 14.914 -16.547 -13.641 1 98.88 28 ALA B C 1
ATOM 2271 O O . ALA B 1 28 ? 13.836 -16.875 -14.141 1 98.88 28 ALA B O 1
ATOM 2272 N N . ALA B 1 29 ? 15.992 -17.297 -13.656 1 98.88 29 ALA B N 1
ATOM 2273 C CA . ALA B 1 29 ? 15.992 -18.594 -14.312 1 98.88 29 ALA B CA 1
ATOM 2274 C C . ALA B 1 29 ? 14.977 -19.531 -13.664 1 98.88 29 ALA B C 1
ATOM 2276 O O . ALA B 1 29 ? 14.289 -20.281 -14.359 1 98.88 29 ALA B O 1
ATOM 2277 N N . ALA B 1 30 ? 14.953 -19.531 -12.359 1 98.94 30 ALA B N 1
ATOM 2278 C CA . ALA B 1 30 ? 13.984 -20.359 -11.641 1 98.94 30 ALA B CA 1
ATOM 2279 C C . ALA B 1 30 ? 12.555 -19.969 -11.992 1 98.94 30 ALA B C 1
ATOM 2281 O O . ALA B 1 30 ? 11.688 -20.828 -12.156 1 98.94 30 ALA B O 1
ATOM 2282 N N . THR B 1 31 ? 12.281 -18.688 -12.094 1 98.94 31 THR B N 1
ATOM 2283 C CA . THR B 1 31 ? 10.945 -18.203 -12.422 1 98.94 31 THR B CA 1
ATOM 2284 C C . THR B 1 31 ? 10.562 -18.594 -13.852 1 98.94 31 THR B C 1
ATOM 2286 O O . THR B 1 31 ? 9.414 -18.953 -14.125 1 98.94 31 THR B O 1
ATOM 2289 N N . GLU B 1 32 ? 11.5 -18.531 -14.758 1 98.88 32 GLU B N 1
ATOM 2290 C CA . GLU B 1 32 ? 11.273 -18.984 -16.125 1 98.88 32 GLU B CA 1
ATOM 2291 C C . GLU B 1 32 ? 10.945 -20.469 -16.188 1 98.88 32 GLU B C 1
ATOM 2293 O O . GLU B 1 32 ? 10.078 -20.891 -16.953 1 98.88 32 GLU B O 1
ATOM 2298 N N . ARG B 1 33 ? 11.672 -21.25 -15.367 1 98.88 33 ARG B N 1
ATOM 2299 C CA . ARG B 1 33 ? 11.375 -22.672 -15.281 1 98.88 33 ARG B CA 1
ATOM 2300 C C . ARG B 1 33 ? 9.953 -22.906 -14.773 1 98.88 33 ARG B C 1
ATOM 2302 O O . ARG B 1 33 ? 9.258 -23.812 -15.25 1 98.88 33 ARG B O 1
ATOM 2309 N N . ALA B 1 34 ? 9.578 -22.125 -13.789 1 98.94 34 ALA B N 1
ATOM 2310 C CA . ALA B 1 34 ? 8.203 -22.203 -13.312 1 98.94 34 ALA B CA 1
ATOM 2311 C C . ALA B 1 34 ? 7.211 -21.906 -14.438 1 98.94 34 ALA B C 1
ATOM 2313 O O . ALA B 1 34 ? 6.168 -22.547 -14.547 1 98.94 34 ALA B O 1
ATOM 2314 N N . GLY B 1 35 ? 7.535 -20.891 -15.258 1 98.94 35 GLY B N 1
ATOM 2315 C CA . GLY B 1 35 ? 6.699 -20.562 -16.406 1 98.94 35 GLY B CA 1
ATOM 2316 C C . GLY B 1 35 ? 6.566 -21.719 -17.391 1 98.94 35 GLY B C 1
ATOM 2317 O O . GLY B 1 35 ? 5.477 -21.984 -17.891 1 98.94 35 GLY B O 1
ATOM 2318 N N . LYS B 1 36 ? 7.633 -22.359 -17.656 1 98.81 36 LYS B N 1
ATOM 2319 C CA . LYS B 1 36 ? 7.613 -23.516 -18.547 1 98.81 36 LYS B CA 1
ATOM 2320 C C . LYS B 1 36 ? 6.75 -24.641 -17.969 1 98.81 36 LYS B C 1
ATOM 2322 O O . LYS B 1 36 ? 5.988 -25.281 -18.703 1 98.81 36 LYS B O 1
ATOM 2327 N N . ALA B 1 37 ? 6.91 -24.891 -16.703 1 98.88 37 ALA B N 1
ATOM 2328 C CA . ALA B 1 37 ? 6.09 -25.906 -16.047 1 98.88 37 ALA B CA 1
ATOM 2329 C C . ALA B 1 37 ? 4.609 -25.531 -16.109 1 98.88 37 ALA B C 1
ATOM 2331 O O . ALA B 1 37 ? 3.758 -26.406 -16.312 1 98.88 37 ALA B O 1
ATOM 2332 N N . LEU B 1 38 ? 4.328 -24.25 -15.852 1 98.88 38 LEU B N 1
ATOM 2333 C CA . LEU B 1 38 ? 2.953 -23.781 -15.938 1 98.88 38 LEU B CA 1
ATOM 2334 C C . LEU B 1 38 ? 2.375 -24.031 -17.328 1 98.88 38 LEU B C 1
ATOM 2336 O O . LEU B 1 38 ? 1.274 -24.562 -17.453 1 98.88 38 LEU B O 1
ATOM 2340 N N . ALA B 1 39 ? 3.057 -23.688 -18.328 1 98.81 39 ALA B N 1
ATOM 2341 C CA . ALA B 1 39 ? 2.6 -23.891 -19.703 1 98.81 39 ALA B CA 1
ATOM 2342 C C . ALA B 1 39 ? 2.348 -25.359 -19.984 1 98.81 39 ALA B C 1
ATOM 2344 O O . ALA B 1 39 ? 1.374 -25.719 -20.656 1 98.81 39 ALA B O 1
ATOM 2345 N N . ALA B 1 40 ? 3.23 -26.188 -19.484 1 98.69 40 ALA B N 1
ATOM 2346 C CA . ALA B 1 40 ? 3.133 -27.625 -19.734 1 98.69 40 ALA B CA 1
ATOM 2347 C C . ALA B 1 40 ? 1.859 -28.203 -19.109 1 98.69 40 ALA B C 1
ATOM 2349 O O . ALA B 1 40 ? 1.335 -29.219 -19.578 1 98.69 40 ALA B O 1
ATOM 2350 N N . SER B 1 41 ? 1.359 -27.547 -18.078 1 98.56 41 SER B N 1
ATOM 2351 C CA . SER B 1 41 ? 0.142 -28.016 -17.438 1 98.56 41 SER B CA 1
ATOM 2352 C C . SER B 1 41 ? -1.1 -27.625 -18.219 1 98.56 41 SER B C 1
ATOM 2354 O O . SER B 1 41 ? -2.213 -28.031 -17.891 1 98.56 41 SER B O 1
ATOM 2356 N N . ARG B 1 42 ? -1.047 -26.797 -19.203 1 98.12 42 ARG B N 1
ATOM 2357 C CA . ARG B 1 42 ? -2.057 -26.391 -20.172 1 98.12 42 ARG B CA 1
ATOM 2358 C C . ARG B 1 42 ? -3.268 -25.781 -19.484 1 98.12 42 ARG B C 1
ATOM 2360 O O . ARG B 1 42 ? -4.402 -26.203 -19.703 1 98.12 42 ARG B O 1
ATOM 2367 N N . PRO B 1 43 ? -3.062 -24.766 -18.703 1 98.81 43 PRO B N 1
ATOM 2368 C CA . PRO B 1 43 ? -4.215 -24.062 -18.141 1 98.81 43 PRO B CA 1
ATOM 2369 C C . PRO B 1 43 ? -4.941 -23.203 -19.172 1 98.81 43 PRO B C 1
ATOM 2371 O O . PRO B 1 43 ? -4.344 -22.797 -20.172 1 98.81 43 PRO B O 1
ATOM 2374 N N . ASP B 1 44 ? -6.219 -22.953 -18.953 1 98.75 44 ASP B N 1
ATOM 2375 C CA . ASP B 1 44 ? -6.98 -22 -19.75 1 98.75 44 ASP B CA 1
ATOM 2376 C C . ASP B 1 44 ? -6.762 -20.578 -19.25 1 98.75 44 ASP B C 1
ATOM 2378 O O . ASP B 1 44 ? -6.902 -19.609 -20.016 1 98.75 44 ASP B O 1
ATOM 2382 N N . VAL B 1 45 ? -6.453 -20.453 -17.953 1 98.88 45 VAL B N 1
ATOM 2383 C CA . VAL B 1 45 ? -6.324 -19.141 -17.312 1 98.88 45 VAL B CA 1
ATOM 2384 C C . VAL B 1 45 ? -5.395 -19.266 -16.094 1 98.88 45 VAL B C 1
ATOM 2386 O O . VAL B 1 45 ? -5.207 -20.344 -15.555 1 98.88 45 VAL B O 1
ATOM 2389 N N . VAL B 1 46 ? -4.738 -18.203 -15.727 1 98.94 46 VAL B N 1
ATOM 2390 C CA . VAL B 1 46 ? -3.852 -18.141 -14.57 1 98.94 46 VAL B CA 1
ATOM 2391 C C . VAL B 1 46 ? -4.449 -17.234 -13.508 1 98.94 46 VAL B C 1
ATOM 2393 O O . VAL B 1 46 ? -4.719 -16.047 -13.766 1 98.94 46 VAL B O 1
ATOM 2396 N N . LEU B 1 47 ? -4.727 -17.75 -12.289 1 98.94 47 LEU B N 1
ATOM 2397 C CA . LEU B 1 47 ? -5.145 -16.969 -11.133 1 98.94 47 LEU B CA 1
ATOM 2398 C C . LEU B 1 47 ? -3.936 -16.391 -10.406 1 98.94 47 LEU B C 1
ATOM 2400 O O . LEU B 1 47 ? -3.111 -17.141 -9.867 1 98.94 47 LEU B O 1
ATOM 2404 N N . VAL B 1 48 ? -3.881 -15.055 -10.359 1 98.94 48 VAL B N 1
ATOM 2405 C CA . VAL B 1 48 ? -2.715 -14.398 -9.781 1 98.94 48 VAL B CA 1
ATOM 2406 C C . VAL B 1 48 ? -3.141 -13.555 -8.586 1 98.94 48 VAL B C 1
ATOM 2408 O O . VAL B 1 48 ? -4.148 -12.844 -8.641 1 98.94 48 VAL B O 1
ATOM 2411 N N . TYR B 1 49 ? -2.482 -13.68 -7.484 1 98.81 49 TYR B N 1
ATOM 2412 C CA . TYR B 1 49 ? -2.531 -12.797 -6.328 1 98.81 49 TYR B CA 1
ATOM 2413 C C . TYR B 1 49 ? -1.16 -12.195 -6.043 1 98.81 49 TYR B C 1
ATOM 2415 O O . TYR B 1 49 ? -0.2 -12.922 -5.781 1 98.81 49 TYR B O 1
ATOM 2423 N N . SER B 1 50 ? -1.089 -10.906 -6.125 1 98.31 50 SER B N 1
ATOM 2424 C CA . SER B 1 50 ? 0.179 -10.219 -5.887 1 98.31 50 SER B CA 1
ATOM 2425 C C . SER B 1 50 ? 0.138 -9.414 -4.594 1 98.31 50 SER B C 1
ATOM 2427 O O . SER B 1 50 ? -0.733 -8.562 -4.418 1 98.31 50 SER B O 1
ATOM 2429 N N . THR B 1 51 ? 1.127 -9.648 -3.75 1 97 51 THR B N 1
ATOM 2430 C CA . THR B 1 51 ? 1.229 -8.891 -2.508 1 97 51 THR B CA 1
ATOM 2431 C C . THR B 1 51 ? 1.605 -7.438 -2.787 1 97 51 THR B C 1
ATOM 2433 O O . THR B 1 51 ? 1.579 -6.598 -1.884 1 97 51 THR B O 1
ATOM 2436 N N . GLN B 1 52 ? 1.814 -7.082 -4.051 1 95.81 52 GLN B N 1
ATOM 2437 C CA . GLN B 1 52 ? 2.271 -5.73 -4.371 1 95.81 52 GLN B CA 1
ATOM 2438 C C . GLN B 1 52 ? 1.159 -4.914 -5.016 1 95.81 52 GLN B C 1
ATOM 2440 O O . GLN B 1 52 ? 1.333 -3.721 -5.281 1 95.81 52 GLN B O 1
ATOM 2445 N N . TRP B 1 53 ? 0.05 -5.535 -5.336 1 96.25 53 TRP B N 1
ATOM 2446 C CA . TRP B 1 53 ? -1.146 -4.758 -5.641 1 96.25 53 TRP B CA 1
ATOM 2447 C C . TRP B 1 53 ? -1.901 -4.398 -4.367 1 96.25 53 TRP B C 1
ATOM 2449 O O . TRP B 1 53 ? -2.854 -5.086 -3.988 1 96.25 53 TRP B O 1
ATOM 2459 N N . LEU B 1 54 ? -1.521 -3.299 -3.805 1 93.19 54 LEU B N 1
ATOM 2460 C CA . LEU B 1 54 ? -2.059 -2.879 -2.516 1 93.19 54 LEU B CA 1
ATOM 2461 C C . LEU B 1 54 ? -3.41 -2.193 -2.686 1 93.19 54 LEU B C 1
ATOM 2463 O O . LEU B 1 54 ? -3.537 -1.247 -3.467 1 93.19 54 LEU B O 1
ATOM 2467 N N . ALA B 1 55 ? -4.363 -2.77 -2.051 1 91.12 55 ALA B N 1
ATOM 2468 C CA . ALA B 1 55 ? -5.707 -2.191 -2.02 1 91.12 55 ALA B CA 1
ATOM 2469 C C . ALA B 1 55 ? -6.16 -1.939 -0.584 1 91.12 55 ALA B C 1
ATOM 2471 O O . ALA B 1 55 ? -5.758 -2.654 0.336 1 91.12 55 ALA B O 1
ATOM 2472 N N . VAL B 1 56 ? -6.93 -0.891 -0.458 1 84.12 56 VAL B N 1
ATOM 2473 C CA . VAL B 1 56 ? -7.391 -0.564 0.888 1 84.12 56 VAL B CA 1
ATOM 2474 C C . VAL B 1 56 ? -8.914 -0.623 0.94 1 84.12 56 VAL B C 1
ATOM 2476 O O . VAL B 1 56 ? -9.5 -0.745 2.02 1 84.12 56 VAL B O 1
ATOM 2479 N N . LEU B 1 57 ? -9.516 -0.489 -0.316 1 80.31 57 LEU B N 1
ATOM 2480 C CA . LEU B 1 57 ? -10.969 -0.556 -0.385 1 80.31 57 LEU B CA 1
ATOM 2481 C C . LEU B 1 57 ? -11.422 -1.825 -1.099 1 80.31 57 LEU B C 1
ATOM 2483 O O . LEU B 1 57 ? -10.977 -2.111 -2.211 1 80.31 57 LEU B O 1
ATOM 2487 N N . ASP B 1 58 ? -12.227 -2.672 -0.604 1 83.5 58 ASP B N 1
ATOM 2488 C CA . ASP B 1 58 ? -12.844 -3.848 -1.207 1 83.5 58 ASP B CA 1
ATOM 2489 C C . ASP B 1 58 ? -11.789 -4.781 -1.798 1 83.5 58 ASP B C 1
ATOM 2491 O O . ASP B 1 58 ? -10.625 -4.398 -1.94 1 83.5 58 ASP B O 1
ATOM 2495 N N . GLN B 1 59 ? -12.125 -5.914 -2.061 1 92.94 59 GLN B N 1
ATOM 2496 C CA . GLN B 1 59 ? -11.352 -6.77 -2.951 1 92.94 59 GLN B CA 1
ATOM 2497 C C . GLN B 1 59 ? -11.453 -6.297 -4.398 1 92.94 59 GLN B C 1
ATOM 2499 O O . GLN B 1 59 ? -12.555 -6.082 -4.906 1 92.94 59 GLN B O 1
ATOM 2504 N N . GLN B 1 60 ? -10.344 -6.086 -5.016 1 94.81 60 GLN B N 1
ATOM 2505 C CA . GLN B 1 60 ? -10.344 -5.629 -6.402 1 94.81 60 GLN B CA 1
ATOM 2506 C C . GLN B 1 60 ? -9.859 -6.727 -7.344 1 94.81 60 GLN B C 1
ATOM 2508 O O . GLN B 1 60 ? -8.93 -7.465 -7.02 1 94.81 60 GLN B O 1
ATOM 2513 N N . TRP B 1 61 ? -10.586 -6.859 -8.398 1 97.31 61 TRP B N 1
ATOM 2514 C CA . TRP B 1 61 ? -10.234 -7.773 -9.477 1 97.31 61 TRP B CA 1
ATOM 2515 C C . TRP B 1 61 ? -10 -7.012 -10.781 1 97.31 61 TRP B C 1
ATOM 2517 O O . TRP B 1 61 ? -10.734 -6.074 -11.102 1 97.31 61 TRP B O 1
ATOM 2527 N N . LEU B 1 62 ? -8.961 -7.363 -11.547 1 97.38 62 LEU B N 1
ATOM 2528 C CA . LEU B 1 62 ? -8.688 -6.719 -12.828 1 97.38 62 LEU B CA 1
ATOM 2529 C C . LEU B 1 62 ? -9.688 -7.18 -13.891 1 97.38 62 LEU B C 1
ATOM 2531 O O . LEU B 1 62 ? -9.648 -8.336 -14.32 1 97.38 62 LEU B O 1
ATOM 2535 N N . THR B 1 63 ? -10.578 -6.266 -14.312 1 97.56 63 THR B N 1
ATOM 2536 C CA . THR B 1 63 ? -11.602 -6.633 -15.289 1 97.56 63 THR B CA 1
ATOM 2537 C C . THR B 1 63 ? -11.375 -5.918 -16.609 1 97.56 63 THR B C 1
ATOM 2539 O O . THR B 1 63 ? -12.258 -5.883 -17.469 1 97.56 63 THR B O 1
ATOM 2542 N N . ARG B 1 64 ? -10.227 -5.336 -16.797 1 96.44 64 ARG B N 1
ATOM 2543 C CA . ARG B 1 64 ? -9.844 -4.773 -18.078 1 96.44 64 ARG B CA 1
ATOM 2544 C C . ARG B 1 64 ? -9.242 -5.844 -18.984 1 96.44 64 ARG B C 1
ATOM 2546 O O . ARG B 1 64 ? -8.305 -6.535 -18.594 1 96.44 64 ARG B O 1
ATOM 2553 N N . PRO B 1 65 ? -9.734 -5.938 -20.203 1 97.69 65 PRO B N 1
ATOM 2554 C CA . PRO B 1 65 ? -9.305 -7.047 -21.062 1 97.69 65 PRO B CA 1
ATOM 2555 C C . PRO B 1 65 ? -7.82 -6.988 -21.391 1 97.69 65 PRO B C 1
ATOM 2557 O O . PRO B 1 65 ? -7.172 -8.031 -21.516 1 97.69 65 PRO B O 1
ATOM 2560 N N . ARG B 1 66 ? -7.371 -5.805 -21.625 1 98.12 66 ARG B N 1
ATOM 2561 C CA . ARG B 1 66 ? -5.969 -5.605 -21.969 1 98.12 66 ARG B CA 1
ATOM 2562 C C . ARG B 1 66 ? -5.391 -4.391 -21.25 1 98.12 66 ARG B C 1
ATOM 2564 O O . ARG B 1 66 ? -5.973 -3.303 -21.297 1 98.12 66 ARG B O 1
ATOM 2571 N N . SER B 1 67 ? -4.348 -4.594 -20.547 1 97.5 67 SER B N 1
ATOM 2572 C CA . SER B 1 67 ? -3.58 -3.527 -19.922 1 97.5 67 SER B CA 1
ATOM 2573 C C . SER B 1 67 ? -2.168 -3.447 -20.484 1 97.5 67 SER B C 1
ATOM 2575 O O . SER B 1 67 ? -1.421 -4.426 -20.453 1 97.5 67 SER B O 1
ATOM 2577 N N . GLU B 1 68 ? -1.802 -2.34 -21.031 1 96.88 68 GLU B N 1
ATOM 2578 C CA . GLU B 1 68 ? -0.473 -2.168 -21.609 1 96.88 68 GLU B CA 1
ATOM 2579 C C . GLU B 1 68 ? 0.161 -0.856 -21.156 1 96.88 68 GLU B C 1
ATOM 2581 O O . GLU B 1 68 ? -0.544 0.115 -20.875 1 96.88 68 GLU B O 1
ATOM 2586 N N . GLY B 1 69 ? 1.486 -0.892 -21.016 1 95.44 69 GLY B N 1
ATOM 2587 C CA . GLY B 1 69 ? 2.189 0.314 -20.594 1 95.44 69 GLY B CA 1
ATOM 2588 C C . GLY B 1 69 ? 3.613 0.051 -20.156 1 95.44 69 GLY B C 1
ATOM 2589 O O . GLY B 1 69 ? 4.207 -0.969 -20.5 1 95.44 69 GLY B O 1
ATOM 2590 N N . VAL B 1 70 ? 4.203 1.083 -19.562 1 94.19 70 VAL B N 1
ATOM 2591 C CA . VAL B 1 70 ? 5.535 1.036 -18.969 1 94.19 70 VAL B CA 1
ATOM 2592 C C . VAL B 1 70 ? 5.461 1.422 -17.5 1 94.19 70 VAL B C 1
ATOM 2594 O O . VAL B 1 70 ? 4.809 2.404 -17.141 1 94.19 70 VAL B O 1
ATOM 2597 N N . HIS B 1 71 ? 6.035 0.547 -16.703 1 93.5 71 HIS B N 1
ATOM 2598 C CA . HIS B 1 71 ? 6.016 0.741 -15.258 1 93.5 71 HIS B CA 1
ATOM 2599 C C . HIS B 1 71 ? 7.422 0.973 -14.711 1 93.5 71 HIS B C 1
ATOM 2601 O O . HIS B 1 71 ? 8.375 0.329 -15.156 1 93.5 71 HIS B O 1
ATOM 2607 N N . VAL B 1 72 ? 7.586 1.973 -13.812 1 89.5 72 VAL B N 1
ATOM 2608 C CA . VAL B 1 72 ? 8.82 2.191 -13.062 1 89.5 72 VAL B CA 1
ATOM 2609 C C . VAL B 1 72 ? 8.602 1.845 -11.594 1 89.5 72 VAL B C 1
ATOM 2611 O O . VAL B 1 72 ? 7.707 2.398 -10.945 1 89.5 72 VAL B O 1
ATOM 2614 N N . ASP B 1 73 ? 9.398 0.874 -11.148 1 91.31 73 ASP B N 1
ATOM 2615 C CA . ASP B 1 73 ? 9.281 0.474 -9.75 1 91.31 73 ASP B CA 1
ATOM 2616 C C . ASP B 1 73 ? 9.719 1.6 -8.82 1 91.31 73 ASP B C 1
ATOM 2618 O O . ASP B 1 73 ? 10.766 2.221 -9.031 1 91.31 73 ASP B O 1
ATOM 2622 N N . GLU B 1 74 ? 8.977 1.779 -7.789 1 83.38 74 GLU B N 1
ATOM 2623 C CA . GLU B 1 74 ? 9.227 2.934 -6.93 1 83.38 74 GLU B CA 1
ATOM 2624 C C . GLU B 1 74 ? 10.492 2.746 -6.102 1 83.38 74 GLU B C 1
ATOM 2626 O O . GLU B 1 74 ? 11.109 3.723 -5.676 1 83.38 74 GLU B O 1
ATOM 2631 N N . ASN B 1 75 ? 10.883 1.502 -5.855 1 84.94 75 ASN B N 1
ATOM 2632 C CA . ASN B 1 75 ? 12.031 1.209 -5 1 84.94 75 ASN B CA 1
ATOM 2633 C C . ASN B 1 75 ? 13.297 0.996 -5.82 1 84.94 75 ASN B C 1
ATOM 2635 O O . ASN B 1 75 ? 14.406 1.154 -5.309 1 84.94 75 ASN B O 1
ATOM 2639 N N . TRP B 1 76 ? 13.094 0.646 -7.07 1 90.19 76 TRP B N 1
ATOM 2640 C CA . TRP B 1 76 ? 14.234 0.245 -7.8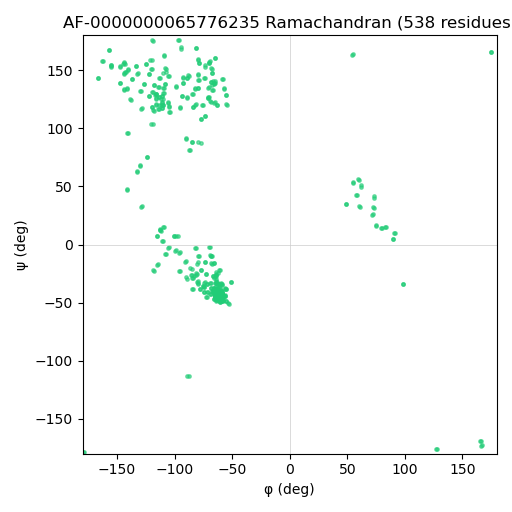91 1 90.19 76 TRP B CA 1
ATOM 2641 C C . TRP B 1 76 ? 14.25 1.009 -9.211 1 90.19 76 TRP B C 1
ATOM 2643 O O . TRP B 1 76 ? 14.578 0.446 -10.258 1 90.19 76 TRP B O 1
ATOM 2653 N N . TYR B 1 77 ? 13.789 2.213 -9.172 1 86.25 77 TYR B N 1
ATOM 2654 C CA . TYR B 1 77 ? 13.602 3.014 -10.375 1 86.25 77 TYR B CA 1
ATOM 2655 C C . TYR B 1 77 ? 14.93 3.221 -11.102 1 86.25 77 TYR B C 1
ATOM 2657 O O . TYR B 1 77 ? 14.953 3.434 -12.32 1 86.25 77 TYR B O 1
ATOM 2665 N N . GLU B 1 78 ? 16.094 3.088 -10.391 1 86.38 78 GLU B N 1
ATOM 2666 C CA . GLU B 1 78 ? 17.406 3.312 -10.984 1 86.38 78 GLU B CA 1
ATOM 2667 C C . GLU B 1 78 ? 17.797 2.166 -11.914 1 86.38 78 GLU B C 1
ATOM 2669 O O . GLU B 1 78 ? 18.719 2.303 -12.727 1 86.38 78 GLU B O 1
ATOM 2674 N N . PHE B 1 79 ? 17.078 1.059 -11.805 1 91.56 79 PHE B N 1
ATOM 2675 C CA . PHE B 1 79 ? 17.484 -0.125 -12.547 1 91.56 79 PHE B CA 1
ATOM 2676 C C . PHE B 1 79 ? 16.734 -0.226 -13.875 1 91.56 79 PHE B C 1
ATOM 2678 O O . PHE B 1 79 ? 17.062 -1.058 -14.719 1 91.56 79 PHE B O 1
ATOM 2685 N N . GLY B 1 80 ? 15.75 0.64 -14.133 1 90.88 80 GLY B N 1
ATOM 2686 C CA . GLY B 1 80 ? 15.078 0.654 -15.414 1 90.88 80 GLY B CA 1
ATOM 2687 C C . GLY B 1 80 ? 13.562 0.556 -15.297 1 90.88 80 GLY B C 1
ATOM 2688 O O . GLY B 1 80 ? 13.016 0.669 -14.203 1 90.88 80 GLY B O 1
ATOM 2689 N N . ASP B 1 81 ? 12.961 0.478 -16.438 1 93.88 81 ASP B N 1
ATOM 2690 C CA . ASP B 1 81 ? 11.5 0.412 -16.5 1 93.88 81 ASP B CA 1
ATOM 2691 C C . ASP B 1 81 ? 11.031 -0.972 -16.938 1 93.88 81 ASP B C 1
ATOM 2693 O O . ASP B 1 81 ? 11.836 -1.808 -17.344 1 93.88 81 ASP B O 1
ATOM 2697 N N . LEU B 1 82 ? 9.812 -1.29 -16.719 1 96.56 82 LEU B N 1
ATOM 2698 C CA . LEU B 1 82 ? 9.18 -2.574 -17 1 96.56 82 LEU B CA 1
ATOM 2699 C C . LEU B 1 82 ? 8.023 -2.404 -17.969 1 96.56 82 LEU B C 1
ATOM 2701 O O . LEU B 1 82 ? 6.93 -1.977 -17.578 1 96.56 82 LEU B O 1
ATOM 2705 N N . ALA B 1 83 ? 8.234 -2.775 -19.234 1 96.94 83 ALA B N 1
ATOM 2706 C CA . ALA B 1 83 ? 7.125 -2.793 -20.188 1 96.94 83 ALA B CA 1
ATOM 2707 C C . ALA B 1 83 ? 6.195 -3.973 -19.922 1 96.94 83 ALA B C 1
ATOM 2709 O O . ALA B 1 83 ? 6.645 -5.047 -19.531 1 96.94 83 ALA B O 1
ATOM 2710 N N . TYR B 1 84 ? 4.902 -3.766 -20.109 1 97.88 84 TYR B N 1
ATOM 2711 C CA . TYR B 1 84 ? 3.965 -4.867 -19.922 1 97.88 84 TYR B CA 1
ATOM 2712 C C . TYR B 1 84 ? 2.82 -4.789 -20.922 1 97.88 84 TYR B C 1
ATOM 2714 O O . TYR B 1 84 ? 2.518 -3.711 -21.438 1 97.88 84 TYR B O 1
ATOM 2722 N N . ASP B 1 85 ? 2.283 -5.824 -21.359 1 98.31 85 ASP B N 1
ATOM 2723 C CA . ASP B 1 85 ? 1.097 -6.07 -22.172 1 98.31 85 ASP B CA 1
ATOM 2724 C C . ASP B 1 85 ? 0.346 -7.309 -21.688 1 98.31 85 ASP B C 1
ATOM 2726 O O . ASP B 1 85 ? 0.688 -8.43 -22.062 1 98.31 85 ASP B O 1
ATOM 2730 N N . ILE B 1 86 ? -0.681 -7.055 -20.844 1 98.56 86 ILE B N 1
ATOM 2731 C CA . ILE B 1 86 ? -1.277 -8.133 -20.062 1 98.56 86 ILE B CA 1
ATOM 2732 C C . ILE B 1 86 ? -2.73 -8.336 -20.484 1 98.56 86 ILE B C 1
ATOM 2734 O O . ILE B 1 86 ? -3.5 -7.375 -20.547 1 98.56 86 ILE B O 1
ATOM 2738 N N . ARG B 1 87 ? -3.066 -9.555 -20.766 1 98.75 87 ARG B N 1
ATOM 2739 C CA . ARG B 1 87 ? -4.434 -9.953 -21.094 1 98.75 87 ARG B CA 1
ATOM 2740 C C . ARG B 1 87 ? -5.129 -10.555 -19.875 1 98.75 87 ARG B C 1
ATOM 2742 O O . ARG B 1 87 ? -4.52 -11.312 -19.109 1 98.75 87 ARG B O 1
ATOM 2749 N N . ALA B 1 88 ? -6.348 -10.133 -19.688 1 98.56 88 ALA B N 1
ATOM 2750 C CA . ALA B 1 88 ? -7.141 -10.664 -18.594 1 98.56 88 ALA B CA 1
ATOM 2751 C C . ALA B 1 88 ? -8.312 -11.492 -19.094 1 98.56 88 ALA B C 1
ATOM 2753 O O . ALA B 1 88 ? -8.852 -11.219 -20.172 1 98.56 88 ALA B O 1
ATOM 2754 N N . ASP B 1 89 ? -8.633 -12.531 -18.422 1 98.69 89 ASP B N 1
ATOM 2755 C CA . ASP B 1 89 ? -9.906 -13.234 -18.594 1 98.69 89 ASP B CA 1
ATOM 2756 C C . ASP B 1 89 ? -11.047 -12.492 -17.906 1 98.69 89 ASP B C 1
ATOM 2758 O O . ASP B 1 89 ? -11.406 -12.828 -16.781 1 98.69 89 ASP B O 1
ATOM 2762 N N . THR B 1 90 ? -11.656 -11.57 -18.578 1 98.38 90 THR B N 1
ATOM 2763 C CA . THR B 1 90 ? -12.617 -10.656 -17.969 1 98.38 90 THR B CA 1
ATOM 2764 C C . THR B 1 90 ? -13.875 -11.398 -17.547 1 98.38 90 THR B C 1
ATOM 2766 O O . THR B 1 90 ? -14.508 -11.047 -16.547 1 98.38 90 THR B O 1
ATOM 2769 N N . ALA B 1 91 ? -14.242 -12.438 -18.312 1 98.62 91 ALA B N 1
ATOM 2770 C CA . ALA B 1 91 ? -15.422 -13.219 -17.938 1 98.62 91 ALA B CA 1
ATOM 2771 C C . ALA B 1 91 ? -15.242 -13.852 -16.562 1 98.62 91 ALA B C 1
ATOM 2773 O O . ALA B 1 91 ? -16.125 -13.766 -15.711 1 98.62 91 ALA B O 1
ATOM 2774 N N . LEU B 1 92 ? -14.109 -14.445 -16.359 1 98.81 92 LEU B N 1
ATOM 2775 C CA . LEU B 1 92 ? -13.844 -15.078 -15.078 1 98.81 92 LEU B CA 1
ATOM 2776 C C . LEU B 1 92 ? -13.641 -14.031 -13.984 1 98.81 92 LEU B C 1
ATOM 2778 O O . LEU B 1 92 ? -14.102 -14.211 -12.852 1 98.81 92 LEU B O 1
ATOM 2782 N N . ALA B 1 93 ? -12.93 -12.945 -14.266 1 98.75 93 ALA B N 1
ATOM 2783 C CA . ALA B 1 93 ? -12.727 -11.875 -13.289 1 98.75 93 ALA B CA 1
ATOM 2784 C C . ALA B 1 93 ? -14.062 -11.289 -12.828 1 98.75 93 ALA B C 1
ATOM 2786 O O . ALA B 1 93 ? -14.258 -11.047 -11.641 1 98.75 93 ALA B O 1
ATOM 2787 N N . GLU B 1 94 ? -14.945 -11.086 -13.75 1 98.44 94 GLU B N 1
ATOM 2788 C CA . GLU B 1 94 ? -16.266 -10.562 -13.422 1 98.44 94 GLU B CA 1
ATOM 2789 C C . GLU B 1 94 ? -17.062 -11.547 -12.562 1 98.44 94 GLU B C 1
ATOM 2791 O O . GLU B 1 94 ? -17.797 -11.141 -11.672 1 98.44 94 GLU B O 1
ATOM 2796 N N . ALA B 1 95 ? -16.922 -12.812 -12.883 1 98.62 95 ALA B N 1
ATOM 2797 C CA . ALA B 1 95 ? -17.547 -13.828 -12.031 1 98.62 95 ALA B CA 1
ATOM 2798 C C . ALA B 1 95 ? -17.031 -13.742 -10.602 1 98.62 95 ALA B C 1
ATOM 2800 O O . ALA B 1 95 ? -17.797 -13.906 -9.648 1 98.62 95 ALA B O 1
ATOM 2801 N N . CYS B 1 96 ? -15.727 -13.5 -10.438 1 98.5 96 CYS B N 1
ATOM 2802 C CA . CYS B 1 96 ? -15.141 -13.344 -9.109 1 98.5 96 CYS B CA 1
ATOM 2803 C C . CYS B 1 96 ? -15.695 -12.109 -8.406 1 98.5 96 CYS B C 1
ATOM 2805 O O . CYS B 1 96 ? -15.992 -12.156 -7.207 1 98.5 96 CYS B O 1
ATOM 2807 N N . VAL B 1 97 ? -15.844 -11.023 -9.141 1 96.94 97 VAL B N 1
ATOM 2808 C CA . VAL B 1 97 ? -16.406 -9.797 -8.586 1 96.94 97 VAL B CA 1
ATOM 2809 C C . VAL B 1 97 ? -17.812 -10.062 -8.055 1 96.94 97 VAL B C 1
ATOM 2811 O O . VAL B 1 97 ? -18.141 -9.68 -6.926 1 96.94 97 VAL B O 1
ATOM 2814 N N . THR B 1 98 ? -18.594 -10.781 -8.812 1 96.12 98 THR B N 1
ATOM 2815 C CA . THR B 1 98 ? -20 -11.023 -8.5 1 96.12 98 THR B CA 1
ATOM 2816 C C . THR B 1 98 ? -20.141 -12.016 -7.352 1 96.12 98 THR B C 1
ATOM 2818 O O . THR B 1 98 ? -21.047 -11.898 -6.531 1 96.12 98 THR B O 1
ATOM 2821 N N . SER B 1 99 ? -19.234 -12.922 -7.273 1 96.12 99 SER B N 1
ATOM 2822 C CA . SER B 1 99 ? -19.344 -14.016 -6.312 1 96.12 99 SER B CA 1
ATOM 2823 C C . SER B 1 99 ? -18.781 -13.617 -4.953 1 96.12 99 SER B C 1
ATOM 2825 O O . SER B 1 99 ? -19.156 -14.18 -3.926 1 96.12 99 SER B O 1
ATOM 2827 N N . SER B 1 100 ? -17.828 -12.664 -4.934 1 93.69 100 SER B N 1
ATOM 2828 C CA . SER B 1 100 ? -17.109 -12.312 -3.721 1 93.69 100 SER B CA 1
ATOM 2829 C C . SER B 1 100 ? -18.062 -11.891 -2.605 1 93.69 100 SER B C 1
ATOM 2831 O O . SER B 1 100 ? -17.953 -12.367 -1.474 1 93.69 100 SER B O 1
ATOM 2833 N N . PRO B 1 101 ? -19.062 -11.062 -2.916 1 86.88 101 PRO B N 1
ATOM 2834 C CA . PRO B 1 101 ? -19.969 -10.641 -1.846 1 86.88 101 PRO B CA 1
ATOM 2835 C C . PRO B 1 101 ? -20.797 -11.797 -1.277 1 86.88 101 PRO B C 1
ATOM 2837 O O . PRO B 1 101 ? -21.172 -11.773 -0.101 1 86.88 101 PRO B O 1
ATOM 2840 N N . LEU B 1 102 ? -21.062 -12.789 -2.068 1 84.31 102 LEU B N 1
ATOM 2841 C CA . LEU B 1 102 ? -21.812 -13.961 -1.629 1 84.31 102 LEU B CA 1
ATOM 2842 C C . LEU B 1 102 ? -21.031 -14.742 -0.579 1 84.31 102 LEU B C 1
ATOM 2844 O O . LEU B 1 102 ? -21.609 -15.523 0.183 1 84.31 102 LEU B O 1
ATOM 2848 N N . HIS B 1 103 ? -19.797 -14.422 -0.539 1 82.69 103 HIS B N 1
ATOM 2849 C CA . HIS B 1 103 ? -18.922 -15.086 0.429 1 82.69 103 HIS B CA 1
ATOM 2850 C C . HIS B 1 103 ? -18.453 -14.117 1.504 1 82.69 103 HIS B C 1
ATOM 2852 O O . HIS B 1 103 ? -17.438 -14.367 2.164 1 82.69 103 HIS B O 1
ATOM 2858 N N . GLY B 1 104 ? -19.047 -12.984 1.55 1 83.94 104 GLY B N 1
ATOM 2859 C CA . GLY B 1 104 ? -18.828 -12.055 2.65 1 83.94 104 GLY B CA 1
ATOM 2860 C C . GLY B 1 104 ? -17.688 -11.078 2.393 1 83.94 104 GLY B C 1
ATOM 2861 O O . GLY B 1 104 ? -17.219 -10.422 3.316 1 83.94 104 GLY B O 1
ATOM 2862 N N . VAL B 1 105 ? -17.188 -11.047 1.154 1 87.81 105 VAL B N 1
ATOM 2863 C CA . VAL B 1 105 ? -16.109 -10.117 0.813 1 87.81 105 VAL B CA 1
ATOM 2864 C C . VAL B 1 105 ? -16.594 -9.156 -0.278 1 87.81 105 VAL B C 1
ATOM 2866 O O . VAL B 1 105 ? -16.859 -9.578 -1.405 1 87.81 105 VAL B O 1
ATOM 2869 N N . HIS B 1 106 ? -16.672 -7.93 0.034 1 86.44 106 HIS B N 1
ATOM 2870 C CA . HIS B 1 106 ? -17.031 -6.949 -0.984 1 86.44 106 HIS B CA 1
ATOM 2871 C C . HIS B 1 106 ? -15.945 -6.84 -2.049 1 86.44 106 HIS B C 1
ATOM 2873 O O . HIS B 1 106 ? -14.75 -6.895 -1.731 1 86.44 106 HIS B O 1
ATOM 2879 N N . ALA B 1 107 ? -16.453 -6.703 -3.268 1 92.12 107 ALA B N 1
ATOM 2880 C CA . ALA B 1 107 ? -15.484 -6.699 -4.355 1 92.12 107 ALA B CA 1
ATOM 2881 C C . ALA B 1 107 ? -15.898 -5.738 -5.465 1 92.12 107 ALA B C 1
ATOM 2883 O O . ALA B 1 107 ? -17.078 -5.383 -5.574 1 92.12 107 ALA B O 1
ATOM 2884 N N . ARG B 1 108 ? -15 -5.277 -6.234 1 90.44 108 ARG B N 1
ATOM 2885 C CA . ARG B 1 108 ? -15.242 -4.461 -7.422 1 90.44 108 ARG B CA 1
ATOM 2886 C C . ARG B 1 108 ? -14.25 -4.801 -8.531 1 90.44 108 ARG B C 1
ATOM 2888 O O . ARG B 1 108 ? -13.156 -5.301 -8.258 1 90.44 108 ARG B O 1
ATOM 2895 N N . GLY B 1 109 ? -14.68 -4.52 -9.758 1 94.12 109 GLY B N 1
ATOM 2896 C CA . GLY B 1 109 ? -13.805 -4.648 -10.914 1 94.12 109 GLY B CA 1
ATOM 2897 C C . GLY B 1 109 ? -13.031 -3.379 -11.219 1 94.12 109 GLY B C 1
ATOM 2898 O O . GLY B 1 109 ? -13.547 -2.273 -11.023 1 94.12 109 GLY B O 1
ATOM 2899 N N . VAL B 1 110 ? -11.836 -3.574 -11.633 1 92.94 110 VAL B N 1
ATOM 2900 C CA . VAL B 1 110 ? -11.031 -2.451 -12.102 1 92.94 110 VAL B CA 1
ATOM 2901 C C . VAL B 1 110 ? -10.961 -2.463 -13.625 1 92.94 110 VAL B C 1
ATOM 2903 O O . VAL B 1 110 ? -10.383 -3.373 -14.219 1 92.94 110 VAL B O 1
ATOM 2906 N N . ASN B 1 111 ? -11.562 -1.431 -14.234 1 92.38 111 ASN B N 1
ATOM 2907 C CA . ASN B 1 111 ? -11.641 -1.404 -15.688 1 92.38 111 ASN B CA 1
ATOM 2908 C C . ASN B 1 111 ? -11.445 0.007 -16.234 1 92.38 111 ASN B C 1
ATOM 2910 O O . ASN B 1 111 ? -12.266 0.489 -17.031 1 92.38 111 ASN B O 1
ATOM 2914 N N . TYR B 1 112 ? -10.477 0.686 -15.773 1 86.12 112 TYR B N 1
ATOM 2915 C CA . TYR B 1 112 ? -10.227 1.995 -16.359 1 86.12 112 TYR B CA 1
ATOM 2916 C C . TYR B 1 112 ? -8.828 2.059 -16.969 1 86.12 112 TYR B C 1
ATOM 2918 O O . TYR B 1 112 ? -7.914 1.361 -16.531 1 86.12 112 TYR B O 1
ATOM 2926 N N . ASP B 1 113 ? -8.727 2.916 -18.016 1 85.06 113 ASP B N 1
ATOM 2927 C CA . ASP B 1 113 ? -7.473 3.068 -18.766 1 85.06 113 ASP B CA 1
ATOM 2928 C C . ASP B 1 113 ? -6.398 3.709 -17.891 1 85.06 113 ASP B C 1
ATOM 2930 O O . ASP B 1 113 ? -6.664 4.676 -17.172 1 85.06 113 ASP B O 1
ATOM 2934 N N . GLY B 1 114 ? -5.23 3.057 -17.969 1 83.44 114 GLY B N 1
ATOM 2935 C CA . GLY B 1 114 ? -4.105 3.633 -17.25 1 83.44 114 GLY B CA 1
ATOM 2936 C C . GLY B 1 114 ? -3.988 3.139 -15.82 1 83.44 114 GLY B C 1
ATOM 2937 O O . GLY B 1 114 ? -3.117 3.586 -15.07 1 83.44 114 GLY B O 1
ATOM 2938 N N . PHE B 1 115 ? -4.867 2.186 -15.453 1 89.06 115 PHE B N 1
ATOM 2939 C CA . PHE B 1 115 ? -4.691 1.598 -14.133 1 89.06 115 PHE B CA 1
ATOM 2940 C C . PHE B 1 115 ? -3.281 1.035 -13.977 1 89.06 115 PHE B C 1
ATOM 2942 O O . PHE B 1 115 ? -2.814 0.275 -14.82 1 89.06 115 PHE B O 1
ATOM 2949 N N . PRO B 1 116 ? -2.641 1.43 -12.898 1 88.19 116 PRO B N 1
ATOM 2950 C CA . PRO B 1 116 ? -1.266 0.948 -12.75 1 88.19 116 PRO B CA 1
ATOM 2951 C C . PRO B 1 116 ? -1.196 -0.514 -12.312 1 88.19 116 PRO B C 1
ATOM 2953 O O . PRO B 1 116 ? -1.647 -0.854 -11.211 1 88.19 116 PRO B O 1
ATOM 2956 N N . ILE B 1 117 ? -0.578 -1.309 -13.148 1 95.62 117 ILE B N 1
ATOM 2957 C CA . ILE B 1 117 ? -0.343 -2.699 -12.773 1 95.62 117 ILE B CA 1
ATOM 2958 C C . ILE B 1 117 ? 0.858 -2.787 -11.836 1 95.62 117 ILE B C 1
ATOM 2960 O O . ILE B 1 117 ? 1.876 -2.127 -12.055 1 95.62 117 ILE B O 1
ATOM 2964 N N . ASP B 1 118 ? 0.739 -3.531 -10.805 1 95.69 118 ASP B N 1
ATOM 2965 C CA . ASP B 1 118 ? 1.791 -3.596 -9.789 1 95.69 118 ASP B CA 1
ATOM 2966 C C . ASP B 1 118 ? 3.029 -4.309 -10.336 1 95.69 118 ASP B C 1
ATOM 2968 O O . ASP B 1 118 ? 2.924 -5.164 -11.219 1 95.69 118 ASP B O 1
ATOM 2972 N N . THR B 1 119 ? 4.172 -4.059 -9.75 1 96.88 119 THR B N 1
ATOM 2973 C CA . THR B 1 119 ? 5.469 -4.574 -10.172 1 96.88 119 THR B CA 1
ATOM 2974 C C . THR B 1 119 ? 5.484 -6.102 -10.141 1 96.88 119 THR B C 1
ATOM 2976 O O . THR B 1 119 ? 5.996 -6.742 -11.062 1 96.88 119 THR B O 1
ATOM 2979 N N . GLY B 1 120 ? 4.98 -6.664 -9.086 1 98.25 120 GLY B N 1
ATOM 2980 C CA . GLY B 1 120 ? 5.016 -8.109 -8.938 1 98.25 120 GLY B CA 1
ATOM 2981 C C . GLY B 1 120 ? 4.293 -8.844 -10.055 1 98.25 120 GLY B C 1
ATOM 2982 O O . GLY B 1 120 ? 4.812 -9.828 -10.594 1 98.25 120 GLY B O 1
ATOM 2983 N N . THR B 1 121 ? 3.092 -8.359 -10.367 1 98.75 121 THR B N 1
ATOM 2984 C CA . THR B 1 121 ? 2.326 -8.953 -11.453 1 98.75 121 THR B CA 1
ATOM 2985 C C . THR B 1 121 ? 3.078 -8.82 -12.773 1 98.75 121 THR B C 1
ATOM 2987 O O . THR B 1 121 ? 3.162 -9.781 -13.547 1 98.75 121 THR B O 1
ATOM 2990 N N . ILE B 1 122 ? 3.67 -7.664 -13.023 1 98.75 122 ILE B N 1
ATOM 2991 C CA . ILE B 1 122 ? 4.391 -7.406 -14.266 1 98.75 122 ILE B CA 1
ATOM 2992 C C . ILE B 1 122 ? 5.586 -8.344 -14.375 1 98.75 122 ILE B C 1
ATOM 2994 O O . ILE B 1 122 ? 5.797 -8.984 -15.406 1 98.75 122 ILE B O 1
ATOM 2998 N N . THR B 1 123 ? 6.332 -8.438 -13.305 1 98.69 123 THR B N 1
ATOM 2999 C CA . THR B 1 123 ? 7.535 -9.266 -13.289 1 98.69 123 THR B CA 1
ATOM 3000 C C . THR B 1 123 ? 7.184 -10.734 -13.469 1 98.69 123 THR B C 1
ATOM 3002 O O . THR B 1 123 ? 7.836 -11.445 -14.242 1 98.69 123 THR B O 1
ATOM 3005 N N . ALA B 1 124 ? 6.156 -11.227 -12.75 1 98.88 124 ALA B N 1
ATOM 3006 C CA . ALA B 1 124 ? 5.707 -12.609 -12.906 1 98.88 124 ALA B CA 1
ATOM 3007 C C . ALA B 1 124 ? 5.289 -12.883 -14.352 1 98.88 124 ALA B C 1
ATOM 3009 O O . ALA B 1 124 ? 5.645 -13.922 -14.914 1 98.88 124 ALA B O 1
ATOM 3010 N N . CYS B 1 125 ? 4.527 -11.93 -14.938 1 98.88 125 CYS B N 1
ATOM 3011 C CA . CYS B 1 125 ? 4.066 -12.094 -16.312 1 98.88 125 CYS B CA 1
ATOM 3012 C C . CYS B 1 125 ? 5.242 -12.219 -17.266 1 98.88 125 CYS B C 1
ATOM 3014 O O . CYS B 1 125 ? 5.277 -13.117 -18.109 1 98.88 125 CYS B O 1
ATOM 3016 N N . THR B 1 126 ? 6.176 -11.32 -17.125 1 98.75 126 THR B N 1
ATOM 3017 C CA . THR B 1 126 ? 7.312 -11.266 -18.031 1 98.75 126 THR B CA 1
ATOM 3018 C C . THR B 1 126 ? 8.164 -12.531 -17.922 1 98.75 126 THR B C 1
ATOM 3020 O O . THR B 1 126 ? 8.5 -13.156 -18.922 1 98.75 126 THR B O 1
ATOM 3023 N N . LEU B 1 127 ? 8.5 -12.938 -16.734 1 98.88 127 LEU B N 1
ATOM 3024 C CA . LEU B 1 127 ? 9.461 -14.016 -16.531 1 98.88 127 LEU B CA 1
ATOM 3025 C C . LEU B 1 127 ? 8.805 -15.383 -16.734 1 98.88 127 LEU B C 1
ATOM 3027 O O . LEU B 1 127 ? 9.445 -16.328 -17.188 1 98.88 127 LEU B O 1
ATOM 3031 N N . MET B 1 128 ? 7.477 -15.5 -16.406 1 98.94 128 MET B N 1
ATOM 3032 C CA . MET B 1 128 ? 6.805 -16.797 -16.516 1 98.94 128 MET B CA 1
ATOM 3033 C C . MET B 1 128 ? 6.172 -16.953 -17.906 1 98.94 128 MET B C 1
ATOM 3035 O O . MET B 1 128 ? 5.773 -18.047 -18.281 1 98.94 128 MET B O 1
ATOM 3039 N N . GLY B 1 129 ? 6.051 -15.883 -18.625 1 98.75 129 GLY B N 1
ATOM 3040 C CA . GLY B 1 129 ? 5.379 -15.945 -19.922 1 98.75 129 GLY B CA 1
ATOM 3041 C C . GLY B 1 129 ? 3.875 -16.094 -19.797 1 98.75 129 GLY B C 1
ATOM 3042 O O . GLY B 1 129 ? 3.256 -16.844 -20.547 1 98.75 129 GLY B O 1
ATOM 3043 N N . ILE B 1 130 ? 3.297 -15.367 -18.859 1 98.81 130 ILE B N 1
ATOM 3044 C CA . ILE B 1 130 ? 1.852 -15.398 -18.672 1 98.81 130 ILE B CA 1
ATOM 3045 C C . ILE B 1 130 ? 1.276 -14 -18.891 1 98.81 130 ILE B C 1
ATOM 3047 O O . ILE B 1 130 ? 2.018 -13.055 -19.188 1 98.81 130 ILE B O 1
ATOM 3051 N N . GLY B 1 131 ? -0.109 -13.875 -18.828 1 98.75 131 GLY B N 1
ATOM 3052 C CA . GLY B 1 131 ? -0.742 -12.609 -19.188 1 98.75 131 GLY B CA 1
ATOM 3053 C C . GLY B 1 131 ? -0.869 -12.406 -20.688 1 98.75 131 GLY B C 1
ATOM 3054 O O . GLY B 1 131 ? -1.015 -11.273 -21.156 1 98.75 131 GLY B O 1
ATOM 3055 N N . THR B 1 132 ? -0.675 -13.477 -21.438 1 98.56 132 THR B N 1
ATOM 3056 C CA . THR B 1 132 ? -0.805 -13.492 -22.891 1 98.56 132 THR B CA 1
ATOM 3057 C C . THR B 1 132 ? -2.18 -14.008 -23.297 1 98.56 132 THR B C 1
ATOM 3059 O O . THR B 1 132 ? -2.98 -14.406 -22.453 1 98.56 132 THR B O 1
ATOM 3062 N N . ASP B 1 133 ? -2.42 -13.984 -24.609 1 97.88 133 ASP B N 1
ATOM 3063 C CA . ASP B 1 133 ? -3.668 -14.547 -25.125 1 97.88 133 ASP B CA 1
ATOM 3064 C C . ASP B 1 133 ? -3.779 -16.031 -24.766 1 97.88 133 ASP B C 1
ATOM 3066 O O . ASP B 1 133 ? -4.875 -16.531 -24.5 1 97.88 133 ASP B O 1
ATOM 3070 N N . ALA B 1 134 ? -2.66 -16.703 -24.734 1 98.19 134 ALA B N 1
ATOM 3071 C CA . ALA B 1 134 ? -2.645 -18.141 -24.453 1 98.19 134 ALA B CA 1
ATOM 3072 C C . ALA B 1 134 ? -2.881 -18.406 -22.969 1 98.19 134 ALA B C 1
ATOM 3074 O O . ALA B 1 134 ? -3.502 -19.406 -22.594 1 98.19 134 ALA B O 1
ATOM 3075 N N . PHE B 1 135 ? -2.367 -17.531 -22.109 1 98.75 135 PHE B N 1
ATOM 3076 C CA . PHE B 1 135 ? -2.469 -17.688 -20.656 1 98.75 135 PHE B CA 1
ATOM 3077 C C . PHE B 1 135 ? -2.979 -16.406 -20.016 1 98.75 135 PHE B C 1
ATOM 3079 O O . PHE B 1 135 ? -2.268 -15.781 -19.234 1 98.75 135 PHE B O 1
ATOM 3086 N N . PRO B 1 136 ? -4.262 -16.062 -20.281 1 98.88 136 PRO B N 1
ATOM 3087 C CA . PRO B 1 136 ? -4.797 -14.844 -19.672 1 98.88 136 PRO B CA 1
ATOM 3088 C C . PRO B 1 136 ? -4.879 -14.922 -18.156 1 98.88 136 PRO B C 1
ATOM 3090 O O . PRO B 1 136 ? -4.902 -16.016 -17.594 1 98.88 136 PRO B O 1
ATOM 3093 N N . LEU B 1 137 ? -4.961 -13.75 -17.531 1 98.88 137 LEU B N 1
ATOM 3094 C CA . LEU B 1 137 ? -4.895 -13.695 -16.078 1 98.88 137 LEU B CA 1
ATOM 3095 C C . LEU B 1 137 ? -6.262 -13.367 -15.484 1 98.88 137 LEU B C 1
ATOM 3097 O O . LEU B 1 137 ? -7.094 -12.734 -16.141 1 98.88 137 LEU B O 1
ATOM 3101 N N . VAL B 1 138 ? -6.465 -13.805 -14.352 1 98.88 138 VAL B N 1
ATOM 3102 C CA . VAL B 1 138 ? -7.324 -13.203 -13.336 1 98.88 138 VAL B CA 1
ATOM 3103 C C . VAL B 1 138 ? -6.477 -12.75 -12.148 1 98.88 138 VAL B C 1
ATOM 3105 O O . VAL B 1 138 ? -5.832 -13.57 -11.492 1 98.88 138 VAL B O 1
ATOM 3108 N N . VAL B 1 139 ? -6.469 -11.469 -11.914 1 98.56 139 VAL B N 1
ATOM 3109 C CA . VAL B 1 139 ? -5.594 -10.93 -10.883 1 98.56 139 VAL B CA 1
ATOM 3110 C C . VAL B 1 139 ? -6.43 -10.367 -9.734 1 98.56 139 VAL B C 1
ATOM 3112 O O . VAL B 1 139 ? -7.359 -9.586 -9.953 1 98.56 139 VAL B O 1
ATOM 3115 N N . GLY B 1 140 ? -6.129 -10.805 -8.531 1 97.31 140 GLY B N 1
ATOM 3116 C CA . GLY B 1 140 ? -6.727 -10.25 -7.324 1 97.31 140 GLY B CA 1
ATOM 3117 C C . GLY B 1 140 ? -5.781 -9.352 -6.547 1 97.31 140 GLY B C 1
ATOM 3118 O O . GLY B 1 140 ? -4.586 -9.625 -6.461 1 97.31 140 GLY B O 1
ATOM 3119 N N . SER B 1 141 ? -6.348 -8.336 -5.965 1 96.81 141 SER B N 1
ATOM 3120 C CA . SER B 1 141 ? -5.562 -7.379 -5.188 1 96.81 141 SER B CA 1
ATOM 3121 C C . SER B 1 141 ? -5.227 -7.93 -3.807 1 96.81 141 SER B C 1
ATOM 3123 O O . SER B 1 141 ? -5.867 -8.875 -3.338 1 96.81 141 SER B O 1
ATOM 3125 N N . ASN B 1 142 ? -4.176 -7.398 -3.248 1 97.06 142 ASN B N 1
ATOM 3126 C CA . ASN B 1 142 ? -3.846 -7.59 -1.841 1 97.06 142 ASN B CA 1
ATOM 3127 C C . ASN B 1 142 ? -4.469 -6.508 -0.967 1 97.06 142 ASN B C 1
ATOM 3129 O O . ASN B 1 142 ? -3.869 -5.449 -0.755 1 97.06 142 ASN B O 1
ATOM 3133 N N . ASN B 1 143 ? -5.645 -6.797 -0.498 1 93.69 143 ASN B N 1
ATOM 3134 C CA . ASN B 1 143 ? -6.246 -5.859 0.445 1 93.69 143 ASN B CA 1
ATOM 3135 C C . ASN B 1 143 ? -5.531 -5.887 1.794 1 93.69 143 ASN B C 1
ATOM 3137 O O . ASN B 1 143 ? -5.453 -6.938 2.436 1 93.69 143 ASN B O 1
ATOM 3141 N N . LEU B 1 144 ? -5.121 -4.754 2.217 1 91.44 144 LEU B N 1
ATOM 3142 C CA . LEU B 1 144 ? -4.242 -4.637 3.375 1 91.44 144 LEU B CA 1
ATOM 3143 C C . LEU B 1 144 ? -4.965 -5.051 4.652 1 91.44 144 LEU B C 1
ATOM 3145 O O . LEU B 1 144 ? -4.324 -5.371 5.656 1 91.44 144 LEU B O 1
ATOM 3149 N N . TYR B 1 145 ? -6.281 -5.109 4.617 1 86.06 145 TYR B N 1
ATOM 3150 C CA . TYR B 1 145 ? -7.043 -5.391 5.828 1 86.06 145 TYR B CA 1
ATOM 3151 C C . TYR B 1 145 ? -7.578 -6.816 5.82 1 86.06 145 TYR B C 1
ATOM 3153 O O . TYR B 1 145 ? -8.227 -7.25 6.777 1 86.06 145 TYR B O 1
ATOM 3161 N N . HIS B 1 146 ? -7.367 -7.582 4.785 1 92.75 146 HIS B N 1
ATOM 3162 C CA . HIS B 1 146 ? -7.789 -8.977 4.723 1 92.75 146 HIS B CA 1
ATOM 3163 C C . HIS B 1 146 ? -6.82 -9.883 5.484 1 92.75 146 HIS B C 1
ATOM 3165 O O . HIS B 1 146 ? -5.609 -9.656 5.457 1 92.75 146 HIS B O 1
ATOM 3171 N N . SER B 1 147 ? -7.363 -10.844 6.152 1 93.06 147 SER B N 1
ATOM 3172 C CA . SER B 1 147 ? -6.562 -11.883 6.797 1 93.06 147 SER B CA 1
ATOM 3173 C C . SER B 1 147 ? -6.145 -12.953 5.801 1 93.06 147 SER B C 1
ATOM 3175 O O . SER B 1 147 ? -6.617 -12.977 4.664 1 93.06 147 SER B O 1
ATOM 3177 N N . GLY B 1 148 ? -5.219 -13.812 6.277 1 96.12 148 GLY B N 1
ATOM 3178 C CA . GLY B 1 148 ? -4.879 -14.984 5.484 1 96.12 148 GLY B CA 1
ATOM 3179 C C . GLY B 1 148 ? -6.082 -15.844 5.148 1 96.12 148 GLY B C 1
ATOM 3180 O O . GLY B 1 148 ? -6.207 -16.344 4.023 1 96.12 148 GLY B O 1
ATOM 3181 N N . GLU B 1 149 ? -6.969 -15.953 6.109 1 95.81 149 GLU B N 1
ATOM 3182 C CA . GLU B 1 149 ? -8.164 -16.766 5.922 1 95.81 149 GLU B CA 1
ATOM 3183 C C . GLU B 1 149 ? -9.062 -16.188 4.824 1 95.81 149 GLU B C 1
ATOM 3185 O O . GLU B 1 149 ? -9.578 -16.938 3.99 1 95.81 149 GLU B O 1
ATOM 3190 N N . ILE B 1 150 ? -9.234 -14.906 4.852 1 95.69 150 ILE B N 1
ATOM 3191 C CA . ILE B 1 150 ? -10.031 -14.25 3.82 1 95.69 150 ILE B CA 1
ATOM 3192 C C . ILE B 1 150 ? -9.383 -14.453 2.455 1 95.69 150 ILE B C 1
ATOM 3194 O O . ILE B 1 150 ? -10.07 -14.703 1.463 1 95.69 150 ILE B O 1
ATOM 3198 N N . THR B 1 151 ? -8.055 -14.398 2.387 1 97.5 151 THR B N 1
ATOM 3199 C CA . THR B 1 151 ? -7.316 -14.609 1.146 1 97.5 151 THR B CA 1
ATOM 3200 C C . THR B 1 151 ? -7.52 -16.031 0.636 1 97.5 151 THR B C 1
ATOM 3202 O O . THR B 1 151 ? -7.691 -16.25 -0.565 1 97.5 151 THR B O 1
ATOM 3205 N N . GLU B 1 152 ? -7.535 -16.969 1.551 1 97.94 152 GLU B N 1
ATOM 3206 C CA . GLU B 1 152 ? -7.797 -18.344 1.162 1 97.94 152 GLU B CA 1
ATOM 3207 C C . GLU B 1 152 ? -9.203 -18.5 0.589 1 97.94 152 GLU B C 1
ATOM 3209 O O . GLU B 1 152 ? -9.406 -19.203 -0.402 1 97.94 152 GLU B O 1
ATOM 3214 N N . LYS B 1 153 ? -10.125 -17.859 1.219 1 97.31 153 LYS B N 1
ATOM 3215 C CA . LYS B 1 153 ? -11.508 -17.906 0.742 1 97.31 153 LYS B CA 1
ATOM 3216 C C . LYS B 1 153 ? -11.625 -17.312 -0.662 1 97.31 153 LYS B C 1
ATOM 3218 O O . LYS B 1 153 ? -12.359 -17.844 -1.501 1 97.31 153 LYS B O 1
ATOM 3223 N N . LEU B 1 154 ? -10.945 -16.266 -0.907 1 97.81 154 LEU B N 1
ATOM 3224 C CA . LEU B 1 154 ? -10.969 -15.617 -2.211 1 97.81 154 LEU B CA 1
ATOM 3225 C C . LEU B 1 154 ? -10.383 -16.531 -3.285 1 97.81 154 LEU B C 1
ATOM 3227 O O . LEU B 1 154 ? -10.898 -16.578 -4.406 1 97.81 154 LEU B O 1
ATOM 3231 N N . ALA B 1 155 ? -9.297 -17.203 -2.932 1 98.5 155 ALA B N 1
ATOM 3232 C CA . ALA B 1 155 ? -8.688 -18.141 -3.879 1 98.5 155 ALA B CA 1
ATOM 3233 C C . ALA B 1 155 ? -9.648 -19.266 -4.219 1 98.5 155 ALA B C 1
ATOM 3235 O O . ALA B 1 155 ? -9.797 -19.625 -5.391 1 98.5 155 ALA B O 1
ATOM 3236 N N . ALA B 1 156 ? -10.25 -19.828 -3.184 1 98 156 ALA B N 1
ATOM 3237 C CA . ALA B 1 156 ? -11.211 -20.906 -3.391 1 98 156 ALA B CA 1
ATOM 3238 C C . ALA B 1 156 ? -12.375 -20.453 -4.266 1 98 156 ALA B C 1
ATOM 3240 O O . ALA B 1 156 ? -12.828 -21.203 -5.145 1 98 156 ALA B O 1
ATOM 3241 N N . LEU B 1 157 ? -12.82 -19.281 -3.977 1 97.94 157 LEU B N 1
ATOM 3242 C CA . LEU B 1 157 ? -13.914 -18.688 -4.746 1 97.94 157 LEU B CA 1
ATOM 3243 C C . LEU B 1 157 ? -13.531 -18.562 -6.219 1 97.94 157 LEU B C 1
ATOM 3245 O O . LEU B 1 157 ? -14.328 -18.875 -7.102 1 97.94 157 LEU B O 1
ATOM 3249 N N . ALA B 1 158 ? -12.344 -18.109 -6.516 1 98.62 158 ALA B N 1
ATOM 3250 C CA . ALA B 1 158 ? -11.883 -17.953 -7.891 1 98.62 158 ALA B CA 1
ATOM 3251 C C . ALA B 1 158 ? -11.812 -19.297 -8.609 1 98.62 158 ALA B C 1
ATOM 3253 O O . ALA B 1 158 ? -12.188 -19.406 -9.781 1 98.62 158 ALA B O 1
ATOM 3254 N N . VAL B 1 159 ? -11.336 -20.312 -7.914 1 98.62 159 VAL B N 1
ATOM 3255 C CA . VAL B 1 159 ? -11.273 -21.656 -8.484 1 98.62 159 VAL B CA 1
ATOM 3256 C C . VAL B 1 159 ? -12.68 -22.156 -8.789 1 98.62 159 VAL B C 1
ATOM 3258 O O . VAL B 1 159 ? -12.922 -22.75 -9.836 1 98.62 159 VAL B O 1
ATOM 3261 N N . ASP B 1 160 ? -13.625 -21.922 -7.879 1 98.25 160 ASP B N 1
ATOM 3262 C CA . ASP B 1 160 ? -15.008 -22.344 -8.086 1 98.25 160 ASP B CA 1
ATOM 3263 C C . ASP B 1 160 ? -15.617 -21.641 -9.297 1 98.25 160 ASP B C 1
ATOM 3265 O O . ASP B 1 160 ? -16.344 -22.266 -10.07 1 98.25 160 ASP B O 1
ATOM 3269 N N . CYS B 1 161 ? -15.359 -20.344 -9.406 1 98.69 161 CYS B N 1
ATOM 3270 C CA . CYS B 1 161 ? -15.844 -19.609 -10.57 1 98.69 161 CYS B CA 1
ATOM 3271 C C . CYS B 1 161 ? -15.281 -20.203 -11.859 1 98.69 161 CYS B C 1
ATOM 3273 O O . CYS B 1 161 ? -15.992 -20.281 -12.867 1 98.69 161 CYS B O 1
ATOM 3275 N N . ALA B 1 162 ? -14.023 -20.578 -11.836 1 98.81 162 ALA B N 1
ATOM 3276 C CA . ALA B 1 162 ? -13.398 -21.203 -13 1 98.81 162 ALA B CA 1
ATOM 3277 C C . ALA B 1 162 ? -14.062 -22.531 -13.328 1 98.81 162 ALA B C 1
ATOM 3279 O O . ALA B 1 162 ? -14.312 -22.844 -14.492 1 98.81 162 ALA B O 1
ATOM 3280 N N . LYS B 1 163 ? -14.32 -23.328 -12.32 1 98.56 163 LYS B N 1
ATOM 3281 C CA . LY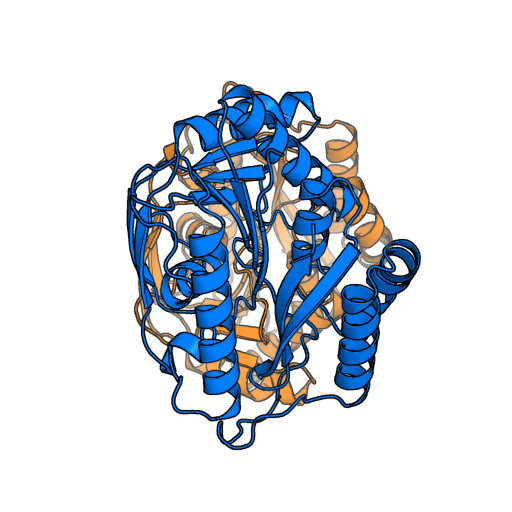S B 1 163 ? -15 -24.609 -12.492 1 98.56 163 LYS B CA 1
ATOM 3282 C C . LYS B 1 163 ? -16.359 -24.422 -13.18 1 98.56 163 LYS B C 1
ATOM 3284 O O . LYS B 1 163 ? -16.688 -25.156 -14.109 1 98.56 163 LYS B O 1
ATOM 3289 N N . ASP B 1 164 ? -17.047 -23.422 -12.727 1 98.12 164 ASP B N 1
ATOM 3290 C CA . ASP B 1 164 ? -18.375 -23.141 -13.281 1 98.12 164 ASP B CA 1
ATOM 3291 C C . ASP B 1 164 ? -18.281 -22.766 -14.766 1 98.12 164 ASP B C 1
ATOM 3293 O O . ASP B 1 164 ? -19.234 -22.953 -15.516 1 98.12 164 ASP B O 1
ATOM 3297 N N . GLN B 1 165 ? -17.141 -22.297 -15.156 1 98.44 165 GLN B N 1
ATOM 3298 C CA . GLN B 1 165 ? -16.938 -21.922 -16.547 1 98.44 165 GLN B CA 1
ATOM 3299 C C . GLN B 1 165 ? -16.172 -23.016 -17.312 1 98.44 165 GLN B C 1
ATOM 3301 O O . GLN B 1 165 ? -15.742 -22.797 -18.438 1 98.44 165 GLN B O 1
ATOM 3306 N N . ASN B 1 166 ? -15.969 -24.141 -16.672 1 98.38 166 ASN B N 1
ATOM 3307 C CA . ASN B 1 166 ? -15.273 -25.297 -17.25 1 98.38 166 ASN B CA 1
ATOM 3308 C C . ASN B 1 166 ? -13.859 -24.922 -17.688 1 98.38 166 ASN B C 1
ATOM 3310 O O . ASN B 1 166 ? -13.43 -25.297 -18.781 1 98.38 166 ASN B O 1
ATOM 3314 N N . LYS B 1 167 ? -13.18 -24.156 -16.859 1 98.69 167 LYS B N 1
ATOM 3315 C CA . LYS B 1 167 ? -11.812 -23.734 -17.156 1 98.69 167 LYS B CA 1
ATOM 3316 C C . LYS B 1 167 ? -10.812 -24.453 -16.25 1 98.69 167 LYS B C 1
ATOM 3318 O O . LYS B 1 167 ? -11.055 -24.625 -15.055 1 98.69 167 LYS B O 1
ATOM 3323 N N . ARG B 1 168 ? -9.742 -24.859 -16.828 1 98.56 168 ARG B N 1
ATOM 3324 C CA . ARG B 1 168 ? -8.562 -25.312 -16.094 1 98.56 168 ARG B CA 1
ATOM 3325 C C . ARG B 1 168 ? -7.703 -24.141 -15.648 1 98.56 168 ARG B C 1
ATOM 3327 O O . ARG B 1 168 ? -7.414 -23.234 -16.438 1 98.56 168 ARG B O 1
ATOM 3334 N N . VAL B 1 169 ? -7.242 -24.156 -14.375 1 98.75 169 VAL B N 1
ATOM 3335 C CA . VAL B 1 169 ? -6.586 -22.938 -13.906 1 98.75 169 VAL B CA 1
ATOM 333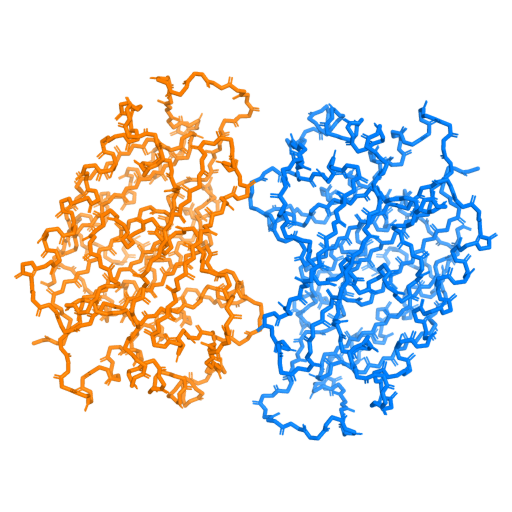6 C C . VAL B 1 169 ? -5.207 -23.281 -13.344 1 98.75 169 VAL B C 1
ATOM 3338 O O . VAL B 1 169 ? -5.023 -24.328 -12.727 1 98.75 169 VAL B O 1
ATOM 3341 N N . ALA B 1 170 ? -4.207 -22.5 -13.633 1 98.94 170 ALA B N 1
ATOM 3342 C CA . ALA B 1 170 ? -2.969 -22.406 -12.859 1 98.94 170 ALA B CA 1
ATOM 3343 C C . ALA B 1 170 ? -3.055 -21.297 -11.82 1 98.94 170 ALA B C 1
ATOM 3345 O O . ALA B 1 170 ? -3.703 -20.266 -12.047 1 98.94 170 ALA B O 1
ATOM 3346 N N . VAL B 1 171 ? -2.449 -21.531 -10.641 1 98.94 171 VAL B N 1
ATOM 3347 C CA . VAL B 1 171 ? -2.506 -20.562 -9.547 1 98.94 171 VAL B CA 1
ATOM 3348 C C . VAL B 1 171 ? -1.103 -20.047 -9.234 1 98.94 171 VAL B C 1
ATOM 3350 O O . VAL B 1 171 ? -0.167 -20.844 -9.078 1 98.94 171 VAL B O 1
ATOM 3353 N N . VAL B 1 172 ? -0.97 -18.719 -9.18 1 99 172 VAL B N 1
ATOM 3354 C CA . VAL B 1 172 ? 0.327 -18.109 -8.914 1 99 172 VAL B CA 1
ATOM 3355 C C . VAL B 1 172 ? 0.197 -17.109 -7.773 1 99 172 VAL B C 1
ATOM 3357 O O . VAL B 1 172 ? -0.595 -16.156 -7.855 1 99 172 VAL B O 1
ATOM 3360 N N . GLY B 1 173 ? 0.862 -17.328 -6.688 1 98.94 173 GLY B N 1
ATOM 3361 C CA . GLY B 1 173 ? 1.067 -16.344 -5.645 1 98.94 173 GLY B CA 1
ATOM 3362 C C . GLY B 1 173 ? 2.363 -15.57 -5.801 1 98.94 173 GLY B C 1
ATOM 3363 O O . GLY B 1 173 ? 3.434 -16.172 -5.945 1 98.94 173 GLY B O 1
ATOM 3364 N N . VAL B 1 174 ? 2.301 -14.234 -5.789 1 98.88 174 VAL B N 1
ATOM 3365 C CA . VAL B 1 174 ? 3.463 -13.375 -5.996 1 98.88 174 VAL B CA 1
ATOM 3366 C C . VAL B 1 174 ? 3.811 -12.656 -4.695 1 98.88 174 VAL B C 1
ATOM 3368 O O . VAL B 1 174 ? 3 -11.891 -4.168 1 98.88 174 VAL B O 1
ATOM 3371 N N . GLY B 1 175 ? 4.996 -12.922 -4.18 1 98.12 175 GLY B N 1
ATOM 3372 C CA . GLY B 1 175 ? 5.457 -12.266 -2.965 1 98.12 175 GLY B CA 1
ATOM 3373 C C . GLY B 1 175 ? 6.789 -12.797 -2.475 1 98.12 175 GLY B C 1
ATOM 3374 O O . GLY B 1 175 ? 7.234 -13.867 -2.9 1 98.12 175 GLY B O 1
ATOM 3375 N N . GLY B 1 176 ? 7.383 -12.109 -1.609 1 97.25 176 GLY B N 1
ATOM 3376 C CA . GLY B 1 176 ? 8.68 -12.477 -1.06 1 97.25 176 GLY B CA 1
ATOM 3377 C C . GLY B 1 176 ? 8.578 -13.258 0.233 1 97.25 176 GLY B C 1
ATOM 3378 O O . GLY B 1 176 ? 7.488 -13.43 0.779 1 97.25 176 GLY B O 1
ATOM 3379 N N . LEU B 1 177 ? 9.719 -13.828 0.655 1 97.69 177 LEU B N 1
ATOM 3380 C CA . LEU B 1 177 ? 9.852 -14.484 1.947 1 97.69 177 LEU B CA 1
ATOM 3381 C C . LEU B 1 177 ? 10.234 -13.492 3.033 1 97.69 177 LEU B C 1
ATOM 3383 O O . LEU B 1 177 ? 9.5 -12.531 3.293 1 97.69 177 LEU B O 1
ATOM 3387 N N . SER B 1 178 ? 11.445 -13.641 3.576 1 95.62 178 SER B N 1
ATOM 3388 C CA . SER B 1 178 ? 11.867 -12.68 4.598 1 95.62 178 SER B CA 1
ATOM 3389 C C . SER B 1 178 ? 12.078 -11.289 4 1 95.62 178 SER B C 1
ATOM 3391 O O . SER B 1 178 ? 12.516 -11.164 2.855 1 95.62 178 SER B O 1
ATOM 3393 N N . GLY B 1 179 ? 11.883 -10.219 4.824 1 90 179 GLY B N 1
ATOM 3394 C CA . GLY B 1 179 ? 11.797 -8.883 4.27 1 90 179 GLY B CA 1
ATOM 3395 C C . GLY B 1 179 ? 12.93 -7.977 4.711 1 90 179 GLY B C 1
ATOM 3396 O O . GLY B 1 179 ? 12.93 -6.777 4.418 1 90 179 GLY B O 1
ATOM 3397 N N . SER B 1 180 ? 13.883 -8.555 5.383 1 82.62 180 SER B N 1
ATOM 3398 C CA . SER B 1 180 ? 15 -7.695 5.773 1 82.62 180 SER B CA 1
ATOM 3399 C C . SER B 1 180 ? 15.836 -7.293 4.566 1 82.62 180 SER B C 1
ATOM 3401 O O . SER B 1 180 ? 16.141 -8.125 3.709 1 82.62 180 SER B O 1
ATOM 3403 N N . LEU B 1 181 ? 16.188 -6.031 4.512 1 80.56 181 LEU B N 1
ATOM 3404 C CA . LEU B 1 181 ? 16.984 -5.5 3.414 1 80.56 181 LEU B CA 1
ATOM 3405 C C . LEU B 1 181 ? 18.297 -4.891 3.936 1 80.56 181 LEU B C 1
ATOM 3407 O O . LEU B 1 181 ? 18.391 -4.559 5.117 1 80.56 181 LEU B O 1
ATOM 3411 N N . PHE B 1 182 ? 19.141 -4.836 2.998 1 77.75 182 PHE B N 1
ATOM 3412 C CA . PHE B 1 182 ? 20.375 -4.137 3.355 1 77.75 182 PHE B CA 1
ATOM 3413 C C . PHE B 1 182 ? 20.094 -2.664 3.623 1 77.75 182 PHE B C 1
ATOM 3415 O O . PHE B 1 182 ? 19.297 -2.039 2.924 1 77.75 182 PHE B O 1
ATOM 3422 N N . ARG B 1 183 ? 20.75 -2.221 4.633 1 68.38 183 ARG B N 1
ATOM 3423 C CA . ARG B 1 183 ? 20.625 -0.84 5.086 1 68.38 183 ARG B CA 1
ATOM 3424 C C . ARG B 1 183 ? 21.641 0.061 4.383 1 68.38 183 ARG B C 1
ATOM 3426 O O . ARG B 1 183 ? 21.375 1.245 4.164 1 68.38 183 ARG B O 1
ATOM 3433 N N . GLU B 1 184 ? 22.688 -0.541 4.07 1 73.75 184 GLU B N 1
ATOM 3434 C CA . GLU B 1 184 ? 23.734 0.141 3.32 1 73.75 184 GLU B CA 1
ATOM 3435 C C . GLU B 1 184 ? 23.797 -0.358 1.88 1 73.75 184 GLU B C 1
ATOM 3437 O O . GLU B 1 184 ? 23.391 -1.483 1.588 1 73.75 184 GLU B O 1
ATOM 3442 N N . GLU B 1 185 ? 24.188 0.641 1.09 1 78.06 185 GLU B N 1
ATOM 3443 C CA . GLU B 1 185 ? 24.391 0.234 -0.298 1 78.06 185 GLU B CA 1
ATOM 3444 C C . GLU B 1 185 ? 25.406 -0.891 -0.398 1 78.06 185 GLU B C 1
ATOM 3446 O O . GLU B 1 185 ? 26.438 -0.867 0.288 1 78.06 185 GLU B O 1
ATOM 3451 N N . ILE B 1 186 ? 25.016 -1.874 -1.194 1 84.5 186 ILE B N 1
ATOM 3452 C CA . ILE B 1 186 ? 25.922 -2.996 -1.397 1 84.5 186 ILE B CA 1
ATOM 3453 C C . ILE B 1 186 ? 26.172 -3.184 -2.891 1 84.5 186 ILE B C 1
ATOM 3455 O O . ILE B 1 186 ? 25.391 -2.734 -3.727 1 84.5 186 ILE B O 1
ATOM 3459 N N . ASP B 1 187 ? 27.281 -3.775 -3.145 1 91.25 187 ASP B N 1
ATOM 3460 C CA . ASP B 1 187 ? 27.469 -4.332 -4.48 1 91.25 187 ASP B CA 1
ATOM 3461 C C . ASP B 1 187 ? 26.453 -5.445 -4.75 1 91.25 187 ASP B C 1
ATOM 3463 O O . ASP B 1 187 ? 26.422 -6.453 -4.039 1 91.25 187 ASP B O 1
ATOM 3467 N N . PRO B 1 188 ? 25.688 -5.207 -5.766 1 92.44 188 PRO B N 1
ATOM 3468 C CA . PRO B 1 188 ? 24.672 -6.227 -6.059 1 92.44 188 PRO B CA 1
ATOM 3469 C C . PRO B 1 188 ? 25.266 -7.633 -6.145 1 92.44 188 PRO B C 1
ATOM 3471 O O . PRO B 1 188 ? 24.609 -8.609 -5.777 1 92.44 188 PRO B O 1
ATOM 3474 N N . ARG B 1 189 ? 26.547 -7.828 -6.617 1 93.38 189 ARG B N 1
ATOM 3475 C CA . ARG B 1 189 ? 27.188 -9.133 -6.793 1 93.38 189 ARG B CA 1
ATOM 3476 C C . ARG B 1 189 ? 27.469 -9.789 -5.445 1 93.38 189 ARG B C 1
ATOM 3478 O O . ARG B 1 189 ? 27.688 -11 -5.375 1 93.38 189 ARG B O 1
ATOM 3485 N N . GLU B 1 190 ? 27.266 -8.977 -4.402 1 93.75 190 GLU B N 1
ATOM 3486 C CA . GLU B 1 190 ? 27.531 -9.477 -3.059 1 93.75 190 GLU B CA 1
ATOM 3487 C C . GLU B 1 190 ? 26.234 -9.672 -2.277 1 93.75 190 GLU B C 1
ATOM 3489 O O . GLU B 1 190 ? 26.266 -9.844 -1.057 1 93.75 190 GLU B O 1
ATOM 3494 N N . ASP B 1 191 ? 25.188 -9.664 -2.939 1 95.19 191 ASP B N 1
ATOM 3495 C CA . ASP B 1 191 ? 23.891 -9.82 -2.291 1 95.19 191 ASP B CA 1
ATOM 3496 C C . ASP B 1 191 ? 23.828 -11.133 -1.512 1 95.19 191 ASP B C 1
ATOM 3498 O O . ASP B 1 191 ? 24.406 -12.141 -1.925 1 95.19 191 ASP B O 1
ATOM 3502 N N . ARG B 1 192 ? 23.188 -11.07 -0.383 1 95.56 192 ARG B N 1
ATOM 3503 C CA . ARG B 1 192 ? 22.953 -12.188 0.528 1 95.56 192 ARG B CA 1
ATOM 3504 C C . ARG B 1 192 ? 21.75 -11.914 1.419 1 95.56 192 ARG B C 1
ATOM 3506 O O . ARG B 1 192 ? 21.25 -10.789 1.473 1 95.56 192 ARG B O 1
ATOM 3513 N N . ILE B 1 193 ? 21.297 -12.953 2.086 1 96.25 193 ILE B N 1
ATOM 3514 C CA . ILE B 1 193 ? 20.266 -12.719 3.092 1 96.25 193 ILE B CA 1
ATOM 3515 C C . ILE B 1 193 ? 20.844 -11.867 4.227 1 96.25 193 ILE B C 1
ATOM 3517 O O . ILE B 1 193 ? 21.844 -12.242 4.844 1 96.25 193 ILE B O 1
ATOM 3521 N N . ALA B 1 194 ? 20.25 -10.758 4.488 1 91.75 194 ALA B N 1
ATOM 3522 C CA . ALA B 1 194 ? 20.812 -9.734 5.363 1 91.75 194 ALA B CA 1
ATOM 3523 C C . ALA B 1 194 ? 20.906 -10.234 6.805 1 91.75 194 ALA B C 1
ATOM 3525 O O . ALA B 1 194 ? 21.844 -9.883 7.535 1 91.75 194 ALA B O 1
ATOM 3526 N N . ASN B 1 195 ? 19.922 -10.984 7.258 1 92.5 195 ASN B N 1
ATOM 3527 C CA . ASN B 1 195 ? 19.828 -11.5 8.617 1 92.5 195 ASN B CA 1
ATOM 3528 C C . ASN B 1 195 ? 19.875 -13.023 8.648 1 92.5 195 ASN B C 1
ATOM 3530 O O . ASN B 1 195 ? 19.031 -13.688 8.031 1 92.5 195 ASN B O 1
ATOM 3534 N N . GLU B 1 196 ? 20.766 -13.516 9.406 1 95.12 196 GLU B N 1
ATOM 3535 C CA . GLU B 1 196 ? 20.938 -14.961 9.477 1 95.12 196 GLU B CA 1
ATOM 3536 C C . GLU B 1 196 ? 19.688 -15.648 10.023 1 95.12 196 GLU B C 1
ATOM 3538 O O . GLU B 1 196 ? 19.344 -16.766 9.625 1 95.12 196 GLU B O 1
ATOM 3543 N N . GLU B 1 197 ? 19.062 -15.016 10.961 1 96.75 197 GLU B N 1
ATOM 3544 C CA . GLU B 1 197 ? 17.844 -15.57 11.531 1 96.75 197 GLU B CA 1
ATOM 3545 C C . GLU B 1 197 ? 16.734 -15.648 10.484 1 96.75 197 GLU B C 1
ATOM 3547 O O . GLU B 1 197 ? 15.914 -16.562 10.508 1 96.75 197 GLU B O 1
ATOM 3552 N N . ASP B 1 198 ? 16.734 -14.711 9.578 1 97.12 198 ASP B N 1
ATOM 3553 C CA . A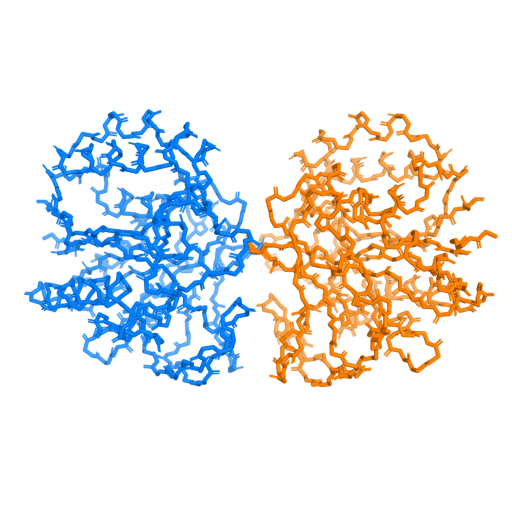SP B 1 198 ? 15.789 -14.742 8.469 1 97.12 198 ASP B CA 1
ATOM 3554 C C . ASP B 1 198 ? 16.031 -15.953 7.574 1 97.12 198 ASP B C 1
ATOM 3556 O O . ASP B 1 198 ? 15.094 -16.625 7.152 1 97.12 198 ASP B O 1
ATOM 3560 N N . ASP B 1 199 ? 17.281 -16.203 7.293 1 97.81 199 ASP B N 1
ATOM 3561 C CA . ASP B 1 199 ? 17.641 -17.344 6.441 1 97.81 199 ASP B CA 1
ATOM 3562 C C . ASP B 1 199 ? 17.203 -18.656 7.074 1 97.81 199 ASP B C 1
ATOM 3564 O O . ASP B 1 199 ? 16.703 -19.547 6.387 1 97.81 199 ASP B O 1
ATOM 3568 N N . LYS B 1 200 ? 17.438 -18.734 8.344 1 98.12 200 LYS B N 1
ATOM 3569 C CA . LYS B 1 200 ? 17.016 -19.938 9.062 1 98.12 200 LYS B CA 1
ATOM 3570 C C . LYS B 1 200 ? 15.516 -20.141 8.977 1 98.12 200 LYS B C 1
ATOM 3572 O O . LYS B 1 200 ? 15.047 -21.25 8.719 1 98.12 200 LYS B O 1
ATOM 3577 N N . TRP B 1 201 ? 14.797 -19.062 9.172 1 98.25 201 TRP B N 1
ATOM 3578 C CA . TRP B 1 201 ? 13.344 -19.125 9.086 1 98.25 201 TRP B CA 1
ATOM 3579 C C . TRP B 1 201 ? 12.898 -19.5 7.68 1 98.25 201 TRP B C 1
ATOM 3581 O O . TRP B 1 201 ? 12.016 -20.344 7.504 1 98.25 201 TRP B O 1
ATOM 3591 N N . ASN B 1 202 ? 13.5 -18.844 6.707 1 98.62 202 ASN B N 1
ATOM 3592 C CA . ASN B 1 202 ? 13.156 -19.141 5.32 1 98.62 202 ASN B CA 1
ATOM 3593 C C . ASN B 1 202 ? 13.336 -20.625 5.008 1 98.62 202 ASN B C 1
ATOM 3595 O O . ASN B 1 202 ? 12.438 -21.266 4.457 1 98.62 202 ASN B O 1
ATOM 3599 N N . ARG B 1 203 ? 14.453 -21.141 5.383 1 98.5 203 ARG B N 1
ATOM 3600 C CA . ARG B 1 203 ? 14.773 -22.531 5.086 1 98.5 203 ARG B CA 1
ATOM 3601 C C . ARG B 1 203 ? 13.844 -23.484 5.832 1 98.5 203 ARG B C 1
ATOM 3603 O O . ARG B 1 203 ? 13.445 -24.531 5.297 1 98.5 203 ARG B O 1
ATOM 3610 N N . ARG B 1 204 ? 13.531 -23.141 7.016 1 98.44 204 ARG B N 1
ATOM 3611 C CA . ARG B 1 204 ? 12.594 -23.953 7.785 1 98.44 204 ARG B CA 1
ATOM 3612 C C . ARG B 1 204 ? 11.234 -24.016 7.098 1 98.44 204 ARG B C 1
ATOM 3614 O O . ARG B 1 204 ? 10.664 -25.094 6.934 1 98.44 204 ARG B O 1
ATOM 3621 N N . VAL B 1 205 ? 10.75 -22.891 6.711 1 98.62 205 VAL B N 1
ATOM 3622 C CA . VAL B 1 205 ? 9.438 -22.828 6.082 1 98.62 205 VAL B CA 1
ATOM 3623 C C . VAL B 1 205 ? 9.477 -23.531 4.73 1 98.62 205 VAL B C 1
ATOM 3625 O O . VAL B 1 205 ? 8.539 -24.25 4.375 1 98.62 205 VAL B O 1
ATOM 3628 N N . LEU B 1 206 ? 10.547 -23.359 3.953 1 98.81 206 LEU B N 1
ATOM 3629 C CA . LEU B 1 206 ? 10.688 -24.031 2.66 1 98.81 206 LEU B CA 1
ATOM 3630 C C . LEU B 1 206 ? 10.688 -25.547 2.826 1 98.81 206 LEU B C 1
ATOM 3632 O O . LEU B 1 206 ? 10.117 -26.266 2.004 1 98.81 206 LEU B O 1
ATOM 3636 N N . LYS B 1 207 ? 11.312 -25.984 3.908 1 98.62 207 LYS B N 1
ATOM 3637 C CA . LYS B 1 207 ? 11.32 -27.422 4.176 1 98.62 207 LYS B CA 1
ATOM 3638 C C . LYS B 1 207 ? 9.914 -27.922 4.461 1 98.62 207 LYS B C 1
ATOM 3640 O O . LYS B 1 207 ? 9.547 -29.016 4.02 1 98.62 207 LYS B O 1
ATOM 3645 N N . LEU B 1 208 ? 9.164 -27.203 5.227 1 98.56 208 LEU B N 1
ATOM 3646 C CA . LEU B 1 208 ? 7.781 -27.578 5.516 1 98.56 208 LEU B CA 1
ATOM 3647 C C . LEU B 1 208 ? 6.949 -27.609 4.238 1 98.56 208 LEU B C 1
ATOM 3649 O O . LEU B 1 208 ? 6.113 -28.5 4.055 1 98.56 208 LEU B O 1
ATOM 3653 N N . ILE B 1 209 ? 7.176 -26.641 3.35 1 98.69 209 ILE B N 1
ATOM 3654 C CA . ILE B 1 209 ? 6.461 -26.562 2.078 1 98.69 209 ILE B CA 1
ATOM 3655 C C . ILE B 1 209 ? 6.828 -27.781 1.215 1 98.69 209 ILE B C 1
ATOM 3657 O O . ILE B 1 209 ? 5.953 -28.438 0.651 1 98.69 209 ILE B O 1
ATOM 3661 N N . GLU B 1 210 ? 8.086 -28.094 1.128 1 98.62 210 GLU B N 1
ATOM 3662 C CA . GLU B 1 210 ? 8.547 -29.219 0.335 1 98.62 210 GLU B CA 1
ATOM 3663 C C . GLU B 1 210 ? 7.953 -30.531 0.847 1 98.62 210 GLU B C 1
ATOM 3665 O O . GLU B 1 210 ? 7.656 -31.438 0.061 1 98.62 210 GLU B O 1
ATOM 3670 N N . ALA B 1 211 ? 7.758 -30.641 2.133 1 98 211 ALA B N 1
ATOM 3671 C CA . ALA B 1 211 ? 7.25 -31.859 2.754 1 98 211 ALA B CA 1
ATOM 3672 C C . ALA B 1 211 ? 5.734 -31.953 2.604 1 98 211 ALA B C 1
ATOM 3674 O O . ALA B 1 211 ? 5.156 -33.031 2.799 1 98 211 ALA B O 1
ATOM 3675 N N . GLY B 1 212 ? 5.109 -30.922 2.275 1 97.88 212 GLY B N 1
ATOM 3676 C CA . GLY B 1 212 ? 3.656 -30.891 2.23 1 97.88 212 GLY B CA 1
ATOM 3677 C C . GLY B 1 212 ? 3.016 -30.922 3.605 1 97.88 212 GLY B C 1
ATOM 3678 O O . GLY B 1 212 ? 1.893 -31.391 3.762 1 97.88 212 GLY B O 1
ATOM 3679 N N . ASP B 1 213 ? 3.738 -30.453 4.629 1 97.56 213 ASP B N 1
ATOM 3680 C CA . ASP B 1 213 ? 3.244 -30.438 6 1 97.56 213 ASP B CA 1
ATOM 3681 C C . ASP B 1 213 ? 2.447 -29.172 6.289 1 97.56 213 ASP B C 1
ATOM 3683 O O . ASP B 1 213 ? 2.904 -28.312 7.039 1 97.56 213 ASP B O 1
ATOM 3687 N N . VAL B 1 214 ? 1.229 -29.203 5.875 1 97.88 214 VAL B N 1
ATOM 3688 C CA . VAL B 1 214 ? 0.388 -28.016 5.922 1 97.88 214 VAL B CA 1
ATOM 3689 C C . VAL B 1 214 ? 0.08 -27.656 7.375 1 97.88 214 VAL B C 1
ATOM 3691 O O . VAL B 1 214 ? 0.015 -26.469 7.73 1 97.88 214 VAL B O 1
ATOM 3694 N N . SER B 1 215 ? -0.119 -28.625 8.195 1 97.62 215 SER B N 1
ATOM 3695 C CA . SER B 1 215 ? -0.411 -28.375 9.602 1 97.62 215 SER B CA 1
ATOM 3696 C C . SER B 1 215 ? 0.732 -27.625 10.273 1 97.62 215 SER B C 1
ATOM 3698 O O . SER B 1 215 ? 0.514 -26.594 10.914 1 97.62 215 SER B O 1
ATOM 3700 N N . ALA B 1 216 ? 1.889 -28.125 10.078 1 97.94 216 ALA B N 1
ATOM 3701 C CA . ALA B 1 216 ? 3.061 -27.484 10.664 1 97.94 216 ALA B CA 1
ATOM 3702 C C . ALA B 1 216 ? 3.281 -26.094 10.047 1 97.94 216 ALA B C 1
ATOM 3704 O O . ALA B 1 216 ? 3.711 -25.172 10.742 1 97.94 216 ALA B O 1
ATOM 3705 N N . LEU B 1 217 ? 3.023 -26.016 8.789 1 97.81 217 LEU B N 1
ATOM 3706 C CA . LEU B 1 217 ? 3.152 -24.734 8.094 1 97.81 217 LEU B CA 1
ATOM 3707 C C . LEU B 1 217 ? 2.217 -23.688 8.695 1 97.81 217 LEU B C 1
ATOM 3709 O O . LEU B 1 217 ? 2.633 -22.562 8.977 1 97.81 217 LEU B O 1
ATOM 3713 N N . ARG B 1 218 ? 0.984 -24.031 8.945 1 97.44 218 ARG B N 1
ATOM 3714 C CA . ARG B 1 218 ? -0.016 -23.109 9.484 1 97.44 218 ARG B CA 1
ATOM 3715 C C . ARG B 1 218 ? 0.369 -22.656 10.891 1 97.44 218 ARG B C 1
ATOM 3717 O O . ARG B 1 218 ? 0.096 -21.516 11.273 1 97.44 218 ARG B O 1
ATOM 3724 N N . GLU B 1 219 ? 0.98 -23.5 11.609 1 97.25 219 GLU B N 1
ATOM 3725 C CA . GLU B 1 219 ? 1.444 -23.141 12.945 1 97.25 219 GLU B CA 1
ATOM 3726 C C . GLU B 1 219 ? 2.631 -22.188 12.883 1 97.25 219 GLU B C 1
ATOM 3728 O O . GLU B 1 219 ? 2.754 -21.281 13.719 1 97.25 219 GLU B O 1
ATOM 3733 N N . ALA B 1 220 ? 3.441 -22.359 11.891 1 97.81 220 ALA B N 1
ATOM 3734 C CA . ALA B 1 220 ? 4.695 -21.609 11.797 1 97.81 220 ALA B CA 1
ATOM 3735 C C . ALA B 1 220 ? 4.469 -20.234 11.172 1 97.81 220 ALA B C 1
ATOM 3737 O O . ALA B 1 220 ? 5.176 -19.281 11.484 1 97.81 220 ALA B O 1
ATOM 3738 N N . MET B 1 221 ? 3.482 -20.109 10.328 1 97 221 MET B N 1
ATOM 3739 C CA . MET B 1 221 ? 3.324 -18.969 9.43 1 97 221 MET B CA 1
ATOM 3740 C C . MET B 1 221 ? 3.178 -17.672 10.219 1 97 221 MET B C 1
ATOM 3742 O O . MET B 1 221 ? 3.83 -16.672 9.906 1 97 221 MET B O 1
ATOM 3746 N N . PRO B 1 222 ? 2.342 -17.641 11.297 1 95.81 222 PRO B N 1
ATOM 3747 C CA . PRO B 1 222 ? 2.207 -16.375 12.023 1 95.81 222 PRO B CA 1
ATOM 3748 C C . PRO B 1 222 ? 3.51 -15.93 12.688 1 95.81 222 PRO B C 1
ATOM 3750 O O . PRO B 1 222 ? 3.84 -14.742 12.68 1 95.81 222 PRO B O 1
ATOM 3753 N N . VAL B 1 223 ? 4.27 -16.797 13.258 1 96.44 223 VAL B N 1
ATOM 3754 C CA . VAL B 1 223 ? 5.543 -16.484 13.898 1 96.44 223 VAL B CA 1
ATOM 3755 C C . VAL B 1 223 ? 6.57 -16.078 12.852 1 96.44 223 VAL B C 1
ATOM 3757 O O . VAL B 1 223 ? 7.312 -15.117 13.039 1 96.44 223 VAL B O 1
ATOM 3760 N N . TYR B 1 224 ? 6.559 -16.844 11.758 1 97.38 224 TYR B N 1
ATOM 3761 C CA . TYR B 1 224 ? 7.445 -16.562 10.633 1 97.38 224 TYR B CA 1
ATOM 3762 C C . TYR B 1 224 ? 7.203 -15.156 10.094 1 97.38 224 TYR B C 1
ATOM 3764 O O . TYR B 1 224 ? 8.148 -14.391 9.883 1 97.38 224 TYR B O 1
ATOM 3772 N N . ALA B 1 225 ? 5.961 -14.82 9.891 1 94.69 225 ALA B N 1
ATOM 3773 C CA . ALA B 1 225 ? 5.602 -13.508 9.352 1 94.69 225 ALA B CA 1
ATOM 3774 C C . ALA B 1 225 ? 6.094 -12.383 10.266 1 94.69 225 ALA B C 1
ATOM 3776 O O . ALA B 1 225 ? 6.605 -11.367 9.789 1 94.69 225 ALA B O 1
ATOM 3777 N N . LYS B 1 226 ? 5.934 -12.602 11.516 1 90.25 226 LYS B N 1
ATOM 3778 C CA . LYS B 1 226 ? 6.32 -11.594 12.5 1 90.25 226 LYS B CA 1
ATOM 3779 C C . LYS B 1 226 ? 7.836 -11.492 12.617 1 90.25 226 LYS B C 1
ATOM 3781 O O . LYS B 1 226 ? 8.398 -10.391 12.547 1 90.25 226 LYS B O 1
ATOM 3786 N N . GLU B 1 227 ? 8.547 -12.578 12.695 1 92.81 227 GLU B N 1
ATOM 3787 C CA . GLU B 1 227 ? 9.969 -12.609 13.008 1 92.81 227 GLU B CA 1
ATOM 3788 C C . GLU B 1 227 ? 10.812 -12.273 11.781 1 92.81 227 GLU B C 1
ATOM 3790 O O . GLU B 1 227 ? 11.875 -11.656 11.906 1 92.81 227 GLU B O 1
ATOM 3795 N N . ALA B 1 228 ? 10.305 -12.672 10.633 1 94.75 228 ALA B N 1
ATOM 3796 C CA . ALA B 1 228 ? 11.109 -12.492 9.422 1 94.75 228 ALA B CA 1
ATOM 3797 C C . ALA B 1 228 ? 10.5 -11.422 8.516 1 94.75 228 ALA B C 1
ATOM 3799 O O . ALA B 1 228 ? 10.961 -11.227 7.391 1 94.75 228 ALA B O 1
ATOM 3800 N N . ARG B 1 229 ? 9.445 -10.789 8.938 1 89.81 229 ARG B N 1
ATOM 3801 C CA . ARG B 1 229 ? 8.812 -9.703 8.203 1 89.81 229 ARG B CA 1
ATOM 3802 C C . ARG B 1 229 ? 8.445 -10.141 6.789 1 89.81 229 ARG B C 1
ATOM 3804 O O . ARG B 1 229 ? 8.828 -9.5 5.809 1 89.81 229 ARG B O 1
ATOM 3811 N N . VAL B 1 230 ? 7.738 -11.211 6.746 1 94.12 230 VAL B N 1
ATOM 3812 C CA . VAL B 1 230 ? 7.344 -11.766 5.457 1 94.12 230 VAL B CA 1
ATOM 3813 C C . VAL B 1 230 ? 6.359 -10.828 4.77 1 94.12 230 VAL B C 1
ATOM 3815 O O . VAL B 1 230 ? 5.539 -10.18 5.43 1 94.12 230 VAL B O 1
ATOM 3818 N N . ASP B 1 231 ? 6.418 -10.797 3.469 1 93.38 231 ASP B N 1
ATOM 3819 C CA . ASP B 1 231 ? 5.562 -9.906 2.689 1 93.38 231 ASP B CA 1
ATOM 3820 C C . ASP B 1 231 ? 4.09 -10.117 3.029 1 93.38 231 ASP B C 1
ATOM 3822 O O . ASP B 1 231 ? 3.57 -11.227 2.891 1 93.38 231 ASP B O 1
ATOM 3826 N N . MET B 1 232 ? 3.486 -9.039 3.492 1 94.75 232 MET B N 1
ATOM 3827 C CA . MET B 1 232 ? 2.041 -8.953 3.686 1 94.75 232 MET B CA 1
ATOM 3828 C C . MET B 1 232 ? 1.514 -10.164 4.438 1 94.75 232 MET B C 1
ATOM 3830 O O . MET B 1 232 ? 0.458 -10.703 4.098 1 94.75 232 MET B O 1
ATOM 3834 N N . GLY B 1 233 ? 2.318 -10.719 5.41 1 94.31 233 GLY B N 1
ATOM 3835 C CA . GLY B 1 233 ? 1.873 -11.82 6.258 1 94.31 233 GLY B CA 1
ATOM 3836 C C . GLY B 1 233 ? 1.846 -13.156 5.539 1 94.31 233 GLY B C 1
ATOM 3837 O O . GLY B 1 233 ? 1.137 -14.07 5.953 1 94.31 233 GLY B O 1
ATOM 3838 N N . PHE B 1 234 ? 2.482 -13.266 4.426 1 97.94 234 PHE B N 1
ATOM 3839 C CA . PHE B 1 234 ? 2.596 -14.484 3.629 1 97.94 234 PHE B CA 1
ATOM 3840 C C . PHE B 1 234 ? 1.279 -14.789 2.926 1 97.94 234 PHE B C 1
ATOM 3842 O O . PHE B 1 234 ? 0.966 -15.953 2.668 1 97.94 234 PHE B O 1
ATOM 3849 N N . LYS B 1 235 ? 0.52 -13.82 2.57 1 98.19 235 LYS B N 1
ATOM 3850 C CA . LYS B 1 235 ? -0.799 -13.984 1.966 1 98.19 235 LYS B CA 1
ATOM 3851 C C . LYS B 1 235 ? -0.699 -14.664 0.604 1 98.19 235 LYS B C 1
ATOM 3853 O O . LYS B 1 235 ? -1.625 -15.359 0.182 1 98.19 235 LYS B O 1
ATOM 3858 N N . HIS B 1 236 ? 0.429 -14.492 -0.019 1 98.69 236 HIS B N 1
ATOM 3859 C CA . HIS B 1 236 ? 0.57 -15.188 -1.294 1 98.69 236 HIS B CA 1
ATOM 3860 C C . HIS B 1 236 ? 0.616 -16.703 -1.098 1 98.69 236 HIS B C 1
ATOM 3862 O O . HIS B 1 236 ? 0.197 -17.453 -1.976 1 98.69 236 HIS B O 1
ATOM 3868 N N . LEU B 1 237 ? 1.066 -17.188 0.043 1 98.75 237 LEU B N 1
ATOM 3869 C CA . LEU B 1 237 ? 0.941 -18.625 0.327 1 98.75 237 LEU B CA 1
ATOM 3870 C C . LEU B 1 237 ? -0.499 -18.984 0.675 1 98.75 237 LEU B C 1
ATOM 3872 O O . LEU B 1 237 ? -0.988 -20.047 0.289 1 98.75 237 LEU B O 1
ATOM 3876 N N . HIS B 1 238 ? -1.163 -18.141 1.444 1 98.56 238 HIS B N 1
ATOM 3877 C CA . HIS B 1 238 ? -2.572 -18.359 1.74 1 98.56 238 HIS B CA 1
ATOM 3878 C C . HIS B 1 238 ? -3.391 -18.484 0.46 1 98.56 238 HIS B C 1
ATOM 3880 O O . HIS B 1 238 ? -4.324 -19.297 0.391 1 98.56 238 HIS B O 1
ATOM 3886 N N . TRP B 1 239 ? -3.062 -17.703 -0.546 1 98.75 239 TRP B N 1
ATOM 3887 C CA . TRP B 1 239 ? -3.697 -17.781 -1.857 1 98.75 239 TRP B CA 1
ATOM 3888 C C . TRP B 1 239 ? -3.559 -19.188 -2.441 1 98.75 239 TRP B C 1
ATOM 3890 O O . TRP B 1 239 ? -4.539 -19.781 -2.902 1 98.75 239 TRP B O 1
ATOM 3900 N N . ILE B 1 240 ? -2.359 -19.766 -2.338 1 98.88 240 ILE B N 1
ATOM 3901 C CA . ILE B 1 240 ? -2.105 -21.109 -2.836 1 98.88 240 ILE B CA 1
ATOM 3902 C C . ILE B 1 240 ? -2.91 -22.125 -2.021 1 98.88 240 ILE B C 1
ATOM 3904 O O . ILE B 1 240 ? -3.568 -23 -2.586 1 98.88 240 ILE B O 1
ATOM 3908 N N . LEU B 1 241 ? -2.844 -21.969 -0.696 1 98.62 241 LEU B N 1
ATOM 3909 C CA . LEU B 1 241 ? -3.545 -22.891 0.19 1 98.62 241 LEU B CA 1
ATOM 3910 C C . LEU B 1 241 ? -5.043 -22.891 -0.099 1 98.62 241 LEU B C 1
ATOM 3912 O O . LEU B 1 241 ? -5.668 -23.953 -0.152 1 98.62 241 LEU B O 1
ATOM 3916 N N . GLY B 1 242 ? -5.625 -21.734 -0.316 1 98.38 242 GLY B N 1
ATOM 3917 C CA . GLY B 1 242 ? -7.039 -21.641 -0.632 1 98.38 242 GLY B CA 1
ATOM 3918 C C . GLY B 1 242 ? -7.402 -22.312 -1.945 1 98.38 242 GLY B C 1
ATOM 3919 O O . GLY B 1 242 ? -8.406 -23.016 -2.029 1 98.38 242 GLY B O 1
ATOM 3920 N N . ALA B 1 243 ? -6.586 -22.047 -2.93 1 98.69 243 ALA B N 1
ATOM 3921 C CA . ALA B 1 243 ? -6.836 -22.594 -4.258 1 98.69 243 ALA B CA 1
ATOM 3922 C C . ALA B 1 243 ? -6.77 -24.125 -4.234 1 98.69 243 ALA B C 1
ATOM 3924 O O . ALA B 1 243 ? -7.48 -24.797 -4.988 1 98.69 243 ALA B O 1
ATOM 3925 N N . LEU B 1 244 ? -5.902 -24.641 -3.354 1 98.12 244 LEU B N 1
ATOM 3926 C CA . LEU B 1 244 ? -5.676 -26.094 -3.305 1 98.12 244 LEU B CA 1
ATOM 3927 C C . LEU B 1 244 ? -6.512 -26.734 -2.203 1 98.12 244 LEU B C 1
ATOM 3929 O O . LEU B 1 244 ? -6.301 -27.891 -1.86 1 98.12 244 LEU B O 1
ATOM 3933 N N . LYS B 1 245 ? -7.395 -25.969 -1.585 1 96.19 245 LYS B N 1
ATOM 3934 C CA . LYS B 1 245 ? -8.297 -26.438 -0.538 1 96.19 245 LYS B CA 1
ATOM 3935 C C . LYS B 1 245 ? -7.516 -26.984 0.66 1 96.19 245 LYS B C 1
ATOM 3937 O O . LYS B 1 245 ? -7.871 -28.016 1.23 1 96.19 245 LYS B O 1
ATOM 3942 N N . GLY B 1 246 ? -6.395 -26.375 0.875 1 95.69 246 GLY B N 1
ATOM 3943 C CA . GLY B 1 246 ? -5.629 -26.609 2.088 1 95.69 246 GLY B CA 1
ATOM 3944 C C . GLY B 1 246 ? -4.758 -27.844 2.016 1 95.69 246 GLY B C 1
ATOM 3945 O O . GLY B 1 246 ? -4.301 -28.359 3.041 1 95.69 246 GLY B O 1
ATOM 3946 N N . LYS B 1 247 ? -4.59 -28.328 0.809 1 93.19 247 LYS B N 1
ATOM 3947 C CA . LYS B 1 247 ? -3.822 -29.562 0.739 1 93.19 247 LYS B CA 1
ATOM 3948 C C . LYS B 1 247 ? -2.951 -29.609 -0.514 1 93.19 247 LYS B C 1
ATOM 3950 O O . LYS B 1 247 ? -3.398 -29.234 -1.599 1 93.19 247 LYS B O 1
ATOM 3955 N N . PHE B 1 248 ? -1.692 -29.984 -0.353 1 95.88 248 PHE B N 1
ATOM 3956 C CA . PHE B 1 248 ? -0.758 -30.344 -1.412 1 95.88 248 PHE B CA 1
ATOM 3957 C C . PHE B 1 248 ? 0.218 -31.406 -0.934 1 95.88 248 PHE B C 1
ATOM 3959 O O . PHE B 1 248 ? 0.449 -31.547 0.269 1 95.88 248 PHE B O 1
ATOM 3966 N N . SER B 1 249 ? 0.736 -32.188 -1.805 1 96.38 249 SER B N 1
ATOM 3967 C CA . SER B 1 249 ? 1.512 -33.375 -1.426 1 96.38 249 SER B CA 1
ATOM 3968 C C . SER B 1 249 ? 2.975 -33.031 -1.185 1 96.38 249 SER B C 1
ATOM 3970 O O . SER B 1 249 ? 3.719 -33.812 -0.584 1 96.38 249 SER B O 1
ATOM 3972 N N . GLY B 1 250 ? 3.4 -31.969 -1.681 1 98 250 GLY B N 1
ATOM 3973 C CA . GLY B 1 250 ? 4.762 -31.469 -1.602 1 98 250 GLY B CA 1
ATOM 3974 C C . GLY B 1 250 ? 5.039 -30.344 -2.574 1 98 250 GLY B C 1
ATOM 3975 O O . GLY B 1 250 ? 4.113 -29.781 -3.176 1 98 250 GLY B O 1
ATOM 3976 N N . ALA B 1 251 ? 6.242 -29.969 -2.641 1 98.69 251 ALA B N 1
ATOM 3977 C CA . ALA B 1 251 ? 6.637 -28.906 -3.568 1 98.69 251 ALA B CA 1
ATOM 3978 C C . ALA B 1 251 ? 8.109 -29.031 -3.941 1 98.69 251 ALA B C 1
ATOM 3980 O O . ALA B 1 251 ? 8.883 -29.703 -3.254 1 98.69 251 ALA B O 1
ATOM 3981 N N . ASN B 1 252 ? 8.422 -28.531 -5.035 1 98.69 252 ASN B N 1
ATOM 3982 C CA . ASN B 1 252 ? 9.805 -28.344 -5.465 1 98.69 252 ASN B CA 1
ATOM 3983 C C . ASN B 1 252 ? 10.234 -26.875 -5.379 1 98.69 252 ASN B C 1
ATOM 3985 O O . ASN B 1 252 ? 9.625 -26.016 -6.012 1 98.69 252 ASN B O 1
ATOM 3989 N N . VAL B 1 253 ? 11.234 -26.656 -4.57 1 98.81 253 VAL B N 1
ATOM 3990 C CA . VAL B 1 253 ? 11.859 -25.344 -4.59 1 98.81 253 VAL B CA 1
ATOM 3991 C C . VAL B 1 253 ? 12.781 -25.219 -5.805 1 98.81 253 VAL B C 1
ATOM 3993 O O . VAL B 1 253 ? 13.867 -25.797 -5.82 1 98.81 253 VAL B O 1
ATOM 3996 N N . LEU B 1 254 ? 12.344 -24.422 -6.773 1 98.88 254 LEU B N 1
ATOM 3997 C CA . LEU B 1 254 ? 13.07 -24.297 -8.031 1 98.88 254 LEU B CA 1
ATOM 3998 C C . LEU B 1 254 ? 14.242 -23.328 -7.883 1 98.88 254 LEU B C 1
ATOM 4000 O O . LEU B 1 254 ? 15.195 -23.391 -8.664 1 98.88 254 LEU B O 1
ATOM 4004 N N . GLY B 1 255 ? 14.117 -22.438 -6.922 1 98.69 255 GLY B N 1
ATOM 4005 C CA . GLY B 1 255 ? 15.156 -21.484 -6.594 1 98.69 255 GLY B CA 1
ATOM 4006 C C . GLY B 1 255 ? 14.93 -20.781 -5.266 1 98.69 255 GLY B C 1
ATOM 4007 O O . GLY B 1 255 ? 13.781 -20.547 -4.867 1 98.69 255 GLY B O 1
ATOM 4008 N N . TYR B 1 256 ? 15.992 -20.547 -4.578 1 98.62 256 TYR B N 1
ATOM 4009 C CA . TYR B 1 256 ? 16.016 -19.766 -3.346 1 98.62 256 TYR B CA 1
ATOM 4010 C C . TYR B 1 256 ? 17.266 -18.891 -3.275 1 98.62 256 TYR B C 1
ATOM 4012 O O . TYR B 1 256 ? 18.359 -19.328 -3.635 1 98.62 256 TYR B O 1
ATOM 4020 N N . GLY B 1 257 ? 17.109 -17.672 -2.92 1 98.06 257 GLY B N 1
ATOM 4021 C CA . GLY B 1 257 ? 18.25 -16.781 -2.793 1 98.06 257 GLY B CA 1
ATOM 4022 C C . GLY B 1 257 ? 17.859 -15.391 -2.336 1 98.06 257 GLY B C 1
ATOM 4023 O O . GLY B 1 257 ? 16.703 -15.125 -2.041 1 98.06 257 GLY B O 1
ATOM 4024 N N . PRO B 1 258 ? 18.875 -14.57 -2.252 1 97.75 258 PRO B N 1
ATOM 4025 C CA . PRO B 1 258 ? 18.656 -13.203 -1.787 1 97.75 258 PRO B CA 1
ATOM 4026 C C . PRO B 1 258 ? 18.109 -12.289 -2.883 1 97.75 258 PRO B C 1
ATOM 4028 O O . PRO B 1 258 ? 18.406 -12.492 -4.062 1 97.75 258 PRO B O 1
ATOM 4031 N N . SER B 1 259 ? 17.328 -11.414 -2.521 1 95.56 259 SER B N 1
ATOM 4032 C CA . SER B 1 259 ? 16.891 -10.258 -3.299 1 95.56 259 SER B CA 1
ATOM 4033 C C . SER B 1 259 ? 17.172 -8.953 -2.564 1 95.56 259 SER B C 1
ATOM 4035 O O . SER B 1 259 ? 16.266 -8.32 -2.029 1 95.56 259 SER B O 1
ATOM 4037 N N . TYR B 1 260 ? 18.422 -8.57 -2.568 1 94.06 260 TYR B N 1
ATOM 4038 C CA . TYR B 1 260 ? 18.953 -7.391 -1.89 1 94.06 260 TYR B CA 1
ATOM 4039 C C . TYR B 1 260 ? 18.75 -7.496 -0.382 1 94.06 260 TYR B C 1
ATOM 4041 O O . TYR B 1 260 ? 18.188 -6.59 0.238 1 94.06 260 TYR B O 1
ATOM 4049 N N . GLY B 1 261 ? 19.125 -8.539 0.2 1 94.88 261 GLY B N 1
ATOM 4050 C CA . GLY B 1 261 ? 19.031 -8.789 1.63 1 94.88 261 GLY B CA 1
ATOM 4051 C C . GLY B 1 261 ? 17.828 -9.609 2.014 1 94.88 261 GLY B C 1
ATOM 4052 O O . GLY B 1 261 ? 17.875 -10.398 2.957 1 94.88 261 GLY B O 1
ATOM 4053 N N . SER B 1 262 ? 16.703 -9.453 1.328 1 95.62 262 SER B N 1
ATOM 4054 C CA . SER B 1 262 ? 15.484 -10.203 1.586 1 95.62 262 SER B CA 1
ATOM 4055 C C . SER B 1 262 ? 15.555 -11.594 0.961 1 95.62 262 SER B C 1
ATOM 4057 O O . SER B 1 262 ? 16.422 -11.867 0.132 1 95.62 262 SER B O 1
ATOM 4059 N N . GLY B 1 263 ? 14.727 -12.492 1.479 1 97.94 263 GLY B N 1
ATOM 4060 C CA . GLY B 1 263 ? 14.656 -13.828 0.92 1 97.94 263 GLY B CA 1
ATOM 4061 C C . GLY B 1 263 ? 13.586 -13.977 -0.147 1 97.94 263 GLY B C 1
ATOM 4062 O O . GLY B 1 263 ? 12.5 -13.414 -0.026 1 97.94 263 GLY B O 1
ATOM 4063 N N . ALA B 1 264 ? 13.914 -14.688 -1.21 1 98.56 264 ALA B N 1
ATOM 4064 C CA . ALA B 1 264 ? 12.992 -14.961 -2.311 1 98.56 264 ALA B CA 1
ATOM 4065 C C . ALA B 1 264 ? 13.094 -16.406 -2.76 1 98.56 264 ALA B C 1
ATOM 4067 O O . ALA B 1 264 ? 14.18 -17 -2.758 1 98.56 264 ALA B O 1
ATOM 4068 N N . ALA B 1 265 ? 11.977 -16.984 -3.102 1 98.88 265 ALA B N 1
ATOM 4069 C CA . ALA B 1 265 ? 11.969 -18.359 -3.594 1 98.88 265 ALA B CA 1
ATOM 4070 C C . ALA B 1 265 ? 10.977 -18.531 -4.738 1 98.88 265 ALA B C 1
ATOM 4072 O O . ALA B 1 265 ? 10.016 -17.766 -4.855 1 98.88 265 ALA B O 1
ATOM 4073 N N . VAL B 1 266 ? 11.258 -19.406 -5.566 1 98.94 266 VAL B N 1
ATOM 4074 C CA . VAL B 1 266 ? 10.367 -19.906 -6.605 1 98.94 266 VAL B CA 1
ATOM 4075 C C . VAL B 1 266 ? 9.961 -21.344 -6.305 1 98.94 266 VAL B C 1
ATOM 4077 O O . VAL B 1 266 ? 10.82 -22.219 -6.168 1 98.94 266 VAL B O 1
ATOM 4080 N N . ILE B 1 267 ? 8.68 -21.578 -6.18 1 98.94 267 ILE B N 1
ATOM 4081 C CA . ILE B 1 267 ? 8.211 -22.875 -5.691 1 98.94 267 ILE B CA 1
ATOM 4082 C C . ILE B 1 267 ? 7.152 -23.422 -6.641 1 98.94 267 ILE B C 1
ATOM 4084 O O . ILE B 1 267 ? 6.258 -22.703 -7.082 1 98.94 267 ILE B O 1
ATOM 4088 N N . GLU B 1 268 ? 7.262 -24.641 -7.031 1 98.94 268 GLU B N 1
ATOM 4089 C CA . GLU B 1 268 ? 6.242 -25.406 -7.742 1 98.94 268 GLU B CA 1
ATOM 4090 C C . GLU B 1 268 ? 5.586 -26.438 -6.828 1 98.94 268 GLU B C 1
ATOM 4092 O O . GLU B 1 268 ? 6.262 -27.328 -6.301 1 98.94 268 GLU B O 1
ATOM 4097 N N . PHE B 1 269 ? 4.324 -26.391 -6.672 1 98.88 269 PHE B N 1
ATOM 4098 C CA . PHE B 1 269 ? 3.613 -27.281 -5.77 1 98.88 269 PHE B CA 1
ATOM 4099 C C . PHE B 1 269 ? 3.213 -28.562 -6.488 1 98.88 269 PHE B C 1
ATOM 4101 O O . PHE B 1 269 ? 2.9 -28.547 -7.68 1 98.88 269 PHE B O 1
ATOM 4108 N N . ARG B 1 270 ? 3.227 -29.625 -5.766 1 97.62 270 ARG B N 1
ATOM 4109 C CA . ARG B 1 270 ? 2.695 -30.906 -6.246 1 97.62 270 ARG B CA 1
ATOM 4110 C C . ARG B 1 270 ? 1.255 -31.094 -5.789 1 97.62 270 ARG B C 1
ATOM 4112 O O . ARG B 1 270 ? 0.982 -31.156 -4.586 1 97.62 270 ARG B O 1
ATOM 4119 N N . LEU B 1 271 ? 0.405 -31.188 -6.793 1 94.19 271 LEU B N 1
ATOM 4120 C CA . LEU B 1 271 ? -1.026 -31.219 -6.516 1 94.19 271 LEU B CA 1
ATOM 4121 C C . LEU B 1 271 ? -1.48 -32.625 -6.109 1 94.19 271 LEU B C 1
ATOM 4123 O O . LEU B 1 271 ? -0.889 -33.625 -6.531 1 94.19 271 LEU B O 1
#

pLDDT: mean 95.71, std 4.84, range [68.38, 99.0]

InterPro domains:
  IPR004183 Extradiol ring-cleavage dioxygenase, class III enzyme, subunit B [PF02900] (24-247)

Solvent-accessible surface area (backbone atoms only — not comparable to full-atom values): 26573 Å² total; per-residue (Å²): 118,46,67,58,43,40,36,38,32,41,27,66,51,52,27,76,60,41,42,82,32,61,55,27,22,47,47,33,52,22,36,32,50,50,19,52,53,48,57,72,50,60,37,59,30,32,42,34,36,22,62,56,31,75,27,87,70,52,44,39,26,43,40,37,53,67,49,70,52,76,40,67,45,89,89,50,48,90,63,46,72,44,76,46,69,36,26,28,39,31,70,57,22,48,44,39,31,66,46,30,47,82,73,75,36,54,46,40,69,45,67,60,90,83,67,80,76,32,56,15,54,47,38,44,24,66,47,28,69,38,21,34,92,73,30,15,24,30,43,38,44,28,36,74,84,60,49,50,67,54,38,14,51,52,27,33,49,44,50,51,48,31,45,77,67,73,36,34,27,27,38,37,16,19,35,42,38,25,53,47,54,60,87,59,93,67,60,71,82,67,54,38,56,59,43,68,69,33,51,52,51,48,52,51,52,51,50,32,48,36,60,31,38,53,70,62,40,64,66,43,44,66,56,46,22,66,78,26,43,21,41,79,66,40,34,31,54,27,30,50,35,18,53,45,71,65,55,45,67,18,34,46,76,62,25,73,41,30,62,60,10,12,34,30,42,23,34,41,50,36,120,118,47,67,59,44,40,35,38,32,41,24,66,50,52,28,78,61,41,43,82,32,61,55,26,22,47,47,33,54,23,35,32,50,49,19,54,53,48,58,73,50,60,37,60,31,32,41,35,35,22,62,57,32,74,29,86,68,52,43,38,26,43,39,37,52,68,49,72,54,74,41,65,45,90,88,50,49,90,63,46,71,45,76,48,67,35,27,28,38,32,71,58,21,47,45,39,31,65,46,29,47,80,72,76,37,55,45,39,69,44,67,59,90,83,66,82,76,32,56,15,55,49,38,44,23,65,49,29,69,38,22,34,92,74,30,16,24,30,42,38,46,28,37,75,83,58,50,50,66,56,38,14,51,50,26,32,48,44,50,50,48,30,46,77,66,74,35,35,27,28,38,37,14,20,34,43,38,25,52,47,54,59,88,60,92,68,61,72,82,66,52,39,56,61,42,69,70,34,49,52,49,48,51,51,52,51,50,32,47,36,61,31,38,55,71,62,41,64,66,43,44,65,57,46,22,65,76,24,44,21,41,79,65,40,34,29,54,28,29,49,35,19,54,46,71,63,54,46,68,18,35,46,78,62,25,74,40,31,61,61,10,12,34,30,42,22,34,41,49,36,121

Foldseek 3Di:
DQEQWEKEFAQDCCLVLPLVQPQSVLSLVLLQVVLVVVVVSQFQEEEEEELQQEDADFKEKEQAQWAWDKAADPVPNVSDIFTAIAGAPNQLSVQLQVCLVVVVTHYDYDHDHPPDDGSSVRSSCVSSVARDNSYHYIYIGDHLPDDLQSLLQSLLSSSVSCVVVVTRYYYYQYFFFFDDADPDDDDSSPFFQQDPVSVVLVVVLLVCQQQFVLVVNVVSQQVRCVPRVTRSSPSSVSSVCSNVVNGFRGKDFSDWTGDRNTITTMIITHD/DQEQWEKEFAQDCCLVLPLVQPQSVLSLVLLQVVLVVVVVSQFQEEEEEELQQEDADFKEKEQAQWAWDKAADPVPNVSDIFTAIAGAPNQLSVQLQVCLVVVVTHYDYDHDHPPDDGRSVRSSCVSSVARDNSYHYIYIGDHLPDDLQSLLQSLLSSSVSCVVVVTRYYYYQYFFFFDDADPDDDDSSPFFQQDPVSVVLVVVLLVCQQQFVLVVNVVSQQVRCVPRVTRSSPSSVSSVCSNVVNGFRGKDWSDWTGDRNTITTMIITHD

Organism: Comamonas testosteroni (NCBI:txid285)

Secondary structure (DSSP, 8-state):
--EEEEEEE---SHHHH-TTSHHHHHHHHHHHHHHHHHHHT--SEEEEEEEEEEESSSEEEE--SEEEEEEE-SS-GGG-EEEEEEEB-HHHHHHHHHHGGGGT--EEEE--TTPPPPHHHHHHHHHHT-SSSSS-EEEEEEETT--HHHHHHHHHHHHHHHHHTT--EEEEEE--S-----SS---GGG---S-HHHHHHHHHHHHHHHHT-HHHHHHHHHHHHHHHT-GGGGHHHHHHHHHTTT--SEEEEEEEEEETTEEEEEEEEE-/--EEEEEEE---SHHHH-TTSHHHHHHHHHHHHHHHHHHHT--SEEEEEEEEEEESSSEEEE--SEEEEEEE-SSSGGG-EEEEEEEB-HHHHHHHHHHGGGGT--EEEE--TTPPPPHHHHHHHHHHT-SSSSS-EEEEEEETT--HHHHHHHHHHHHHHHHHTT--EEEEEE--S-----SS---GGG---S-HHHHHHHHHHHHHHHHT-HHHHHHHHHHHHHHHT-GGGGHHHHHHHHHTTT--SEEEEEEEEEETTEEEEEEEEE-

Nearest PDB structures (foldseek):
  3vsj-assembly1_C  TM=9.979E-01  e=1.426E-56  Comamonas testosteroni CNB-1
  8ihg-assembly1_D  TM=9.861E-01  e=6.028E-44  Pseudomonas sp.
  7txy-assembly2_E  TM=9.542E-01  e=1.488E-32  Micromonospora rosaria
  8ihg-assembly1_C  TM=9.274E-01  e=7.717E-24  Pseudomonas sp.
  3vsg-assembly1_D  TM=9.193E-01  e=1.693E-23  Comamonas testosteroni CNB-1

Radius of gyration: 23.14 Å; Cα contacts (8 Å, |Δi|>4): 1339; chains: 2; bounding box: 55×66×53 Å

Sequence (542 aa):
MTVVSAFLVPGTPLPQLKPEVPSWGQLAAATERAGKALAASRPDVVLVYSTQWLAVLDQQWLTRPRSEGVHVDENWYEFGDLAYDIRADTALAEACVTSSPLHGVHARGVNYDGFPIDTGTITACTLMGIGTDAFPLVVGSNNLYHSGEITEKLAALAVDCAKDQNKRVAVVGVGGLSGSLFREEIDPREDRIANEEDDKWNRRVLKLIEAGDVSALREAMPVYAKEARVDMGFKHLHWILGALKGKFSGANVLGYGPSYGSGAAVIEFRLMTVVSAFLVPGTPLPQLKPEVPSWGQLAAATERAGKALAASRPDVVLVYSTQWLAVLDQQWLTRPRSEGVHVDENWYEFGDLAYDIRADTALAEACVTSSPLHGVHARGVNYDGFPIDTGTITACTLMGIGTDAFPLVVGSNNLYHSGEITEKLAALAVDCAKDQNKRVAVVGVGGLSGSLFREEIDPREDRIANEEDDKWNRRVLKLIEAGDVSALREAMPVYAKEARVDMGFKHLHWILGALKGKFSGANVLGYGPSYGSGAAVIEFRL